Protein AF-A0AAP0YX94-F1 (afdb_monomer_lite)

Secondary structure (DSSP, 8-state):
-EEEEEES--GGG---TTSEEEEEEEGGGBTTT--HHHHHHHSS--HHHHHHHHHS-EEEEEPPEEEE-TTS-EEEEEEEEEEEEEEEEEETTEEEEEEEEEEEEEEEE-TTHHHHTTTT-SSTTGGGS-EEEEESS-HHHHHHHTTPPPP------PPPPPPPTTHHHHHS-B-SHHHHHHHHHTSPPPTTEEEEEEEESSTT--S--GGG-EETTEESSGGGHHHHHHHHHHH-GGGGTT--SHHHHHHHHHHTT---SEEEEES-HHHHHHHHHGGGSSS-GGG---EEEEEEEEEGGGEEETT-HHHHHHHHGGGS-HHHHHHHS-SS---GGGTTS--HHHHHHHHHHHHH-TT--S---GGGGGSEEEEE----SHHHHHTTEEEEEEPTTPPPGGGS-SSSEEEEEEE--HHHHHHHHHHTT-SHHHHS-SHHHHHHHHHHHHHT----S---

pLDDT: mean 84.17, std 12.59, range [33.38, 97.31]

Foldseek 3Di:
DAKEFEEQDCPQPPDDAQDKRKDKAFLLQEAQLADLQVCLVQQAPDPVNQVLQQLHKYKYKYAWDWDQDPVRDIWTKIWIWTWGWPGWDDDARMIITITRTNDTPGIATDRVVVVVCVAPGLDPVSRHDGHIHDDPDDQVVVCVNSVHDRDPDDPRPRPDDPPGPAPVLVVQFDQAPVSVVVVVVVDDADPQKAKKKAKDLAPSDFQFFPQQDDDSSHRDHVQPLQVLLVVCCVVCVVVCVPPLALVSSQVVCVVVPNTDLKDKIASDHLLNLCNNQVVCLPPDLVPRHKMKMKMWIGRPVLEAERPDPLNRLQSLCSNDGPVLQCVLQPSDDDPPVPPPDDDVSLVVSVVSSCVSVVPDDSPDDSVSLQAWGWYDYPCPDVLCVLRNMTITRGHDSHNTVSHVSHPIDMDMHMHGNSVNRQQVSVVVVNHQCSNPVDPVSVVVVVVCVVVVVDPHDDDD

Sequence (460 aa):
MINLIMKVDDEGWRVPAGQLAHSSMPLSRYLEYTSDRLSVIFRELNKKVLDELKLIPCMLMTEFENEQHLDGRSCLYSNVRVATIERVEVRGKNLVYAARIHYDYGKVIVDNYKALADRFFFHQFEAQRTHWAIKEATLTEVMTVFGLAPPKVPALDSPPPPPPPGLLERRRSVKSVQEFLQRINESQAEDGHEVFYRGHSDYQYKLAPSLFREENTVPLYKHKERNMINEILTAHPAEFYQDQFMIDKLVRMQHYGLPTRLLDVTANPLVALYFCCAGMLDKNEEDESVGDVKIFSVRTNDIRFYNSDTVSCIANLSLLSMEDKNKLIPETDIPLDLRGEEMPEMKRLLHFIRAEKPYFENAILPGDLSRILFVRGRIANQRIASQSGAFLLFGHEAVLPDTGHSDLIVNRIYVSNKKAILQELSRLNIKPSTIYPGIEETAREIARRTKGEEILNRVK

Structure (mmCIF, N/CA/C/O backbone):
data_AF-A0AAP0YX94-F1
#
_entry.id   AF-A0AAP0YX94-F1
#
loop_
_atom_site.group_PDB
_atom_site.id
_atom_site.type_symbol
_atom_site.label_atom_id
_atom_site.label_alt_id
_atom_site.label_comp_id
_atom_site.label_asym_id
_atom_site.label_entity_id
_atom_site.label_seq_id
_atom_site.pdbx_PDB_ins_code
_atom_site.Cartn_x
_atom_site.Cartn_y
_atom_site.Cartn_z
_atom_site.occupancy
_atom_site.B_iso_or_equiv
_atom_site.auth_seq_id
_atom_site.auth_comp_id
_atom_site.auth_asym_id
_atom_site.auth_atom_id
_atom_site.pdbx_PDB_model_num
ATOM 1 N N . MET A 1 1 ? 7.900 14.714 -19.592 1.00 86.38 1 MET A N 1
ATOM 2 C CA . MET A 1 1 ? 7.660 13.429 -18.911 1.00 86.38 1 MET A CA 1
ATOM 3 C C . MET A 1 1 ? 8.166 12.324 -19.806 1.00 86.38 1 MET A C 1
ATOM 5 O O . MET A 1 1 ? 8.028 12.452 -21.021 1.00 86.38 1 MET A O 1
ATOM 9 N N . ILE A 1 2 ? 8.698 11.258 -19.220 1.00 88.94 2 ILE A N 1
ATOM 10 C CA . ILE A 1 2 ? 9.011 10.025 -19.941 1.00 88.94 2 ILE A CA 1
ATOM 11 C C . ILE A 1 2 ? 8.487 8.804 -19.169 1.00 88.94 2 ILE A C 1
ATOM 13 O O . ILE A 1 2 ? 8.401 8.843 -17.940 1.00 88.94 2 ILE A O 1
ATOM 17 N N . ASN A 1 3 ? 8.170 7.727 -19.885 1.00 92.81 3 ASN A N 1
ATOM 18 C CA . ASN A 1 3 ? 8.042 6.387 -19.324 1.00 92.81 3 ASN A CA 1
ATOM 19 C C . ASN A 1 3 ? 9.442 5.774 -19.271 1.00 92.81 3 ASN A C 1
ATOM 21 O O . ASN A 1 3 ? 10.080 5.651 -20.314 1.00 92.81 3 ASN A O 1
ATOM 25 N N . LEU A 1 4 ? 9.905 5.373 -18.095 1.00 92.94 4 LEU A N 1
ATOM 26 C CA . LEU A 1 4 ? 11.113 4.575 -17.921 1.00 92.94 4 LEU A CA 1
ATOM 27 C C . LEU A 1 4 ? 10.693 3.154 -17.550 1.00 92.94 4 LEU A C 1
ATOM 29 O O . LEU A 1 4 ? 10.094 2.951 -16.495 1.00 92.94 4 LEU A O 1
ATOM 33 N N . ILE A 1 5 ? 10.987 2.187 -18.417 1.00 94.12 5 ILE A N 1
ATOM 34 C CA . ILE A 1 5 ? 10.742 0.769 -18.144 1.00 94.12 5 ILE A CA 1
ATOM 35 C C . ILE A 1 5 ? 12.094 0.073 -18.025 1.00 94.12 5 ILE A C 1
ATOM 37 O O . ILE A 1 5 ? 12.834 -0.020 -19.005 1.00 94.12 5 ILE A O 1
ATOM 41 N N . MET A 1 6 ? 12.390 -0.406 -16.820 1.00 91.88 6 MET A N 1
ATOM 42 C CA . MET A 1 6 ? 13.591 -1.165 -16.489 1.00 91.88 6 MET A CA 1
ATOM 43 C C . MET A 1 6 ? 13.247 -2.655 -16.411 1.00 91.88 6 MET A C 1
ATOM 45 O O . MET A 1 6 ? 12.240 -3.001 -15.789 1.00 91.88 6 MET A O 1
ATOM 49 N N . LYS A 1 7 ? 14.061 -3.534 -17.005 1.00 90.94 7 LYS A N 1
ATOM 50 C CA . LYS A 1 7 ? 13.908 -4.999 -16.905 1.00 90.94 7 LYS A CA 1
ATOM 51 C C . LYS A 1 7 ? 15.248 -5.707 -16.697 1.00 90.94 7 LYS A C 1
ATOM 53 O O . LYS A 1 7 ? 16.263 -5.215 -17.170 1.00 90.94 7 LYS A O 1
ATOM 58 N N . VAL A 1 8 ? 15.238 -6.884 -16.069 1.00 86.50 8 VAL A N 1
ATOM 59 C CA . VAL A 1 8 ? 16.426 -7.757 -15.976 1.00 86.50 8 VAL A CA 1
ATOM 60 C C . VAL A 1 8 ? 16.983 -8.065 -17.372 1.00 86.50 8 VAL A C 1
ATOM 62 O O . VAL A 1 8 ? 18.167 -7.884 -17.619 1.00 86.50 8 VAL A O 1
ATOM 65 N N . ASP A 1 9 ? 16.118 -8.480 -18.301 1.00 84.69 9 ASP A N 1
ATOM 66 C CA . ASP A 1 9 ? 16.479 -8.824 -19.677 1.00 84.69 9 ASP A CA 1
ATOM 67 C C . ASP A 1 9 ? 15.730 -7.975 -20.716 1.00 84.69 9 ASP A C 1
ATOM 69 O O . ASP A 1 9 ? 14.687 -7.368 -20.446 1.00 84.69 9 ASP A O 1
ATOM 73 N N . ASP A 1 10 ? 16.260 -7.971 -21.940 1.00 87.75 10 ASP A N 1
ATOM 74 C CA . ASP A 1 10 ? 15.675 -7.279 -23.083 1.00 87.75 10 ASP A CA 1
ATOM 75 C C . ASP A 1 10 ? 15.028 -8.201 -24.123 1.00 87.75 10 ASP A C 1
ATOM 77 O O . ASP A 1 10 ? 14.733 -7.738 -25.226 1.00 87.75 10 ASP A O 1
ATOM 81 N N . GLU A 1 11 ? 14.779 -9.479 -23.819 1.00 86.69 11 GLU A N 1
ATOM 82 C CA . GLU A 1 11 ? 14.309 -10.449 -24.821 1.00 86.69 11 GLU A CA 1
ATOM 83 C C . GLU A 1 11 ? 13.000 -10.002 -25.480 1.00 86.69 11 GLU A C 1
ATOM 85 O O . GLU A 1 11 ? 12.867 -10.028 -26.705 1.00 86.69 11 GLU A O 1
ATOM 90 N N . GLY A 1 12 ? 12.070 -9.475 -24.677 1.00 84.06 12 GLY A N 1
ATOM 91 C CA . GLY A 1 12 ? 10.792 -8.929 -25.151 1.00 84.06 12 GLY A CA 1
ATOM 92 C C . GLY A 1 12 ? 10.912 -7.663 -26.010 1.00 84.06 12 GLY A C 1
ATOM 93 O O . GLY A 1 12 ? 9.915 -7.206 -26.570 1.00 84.06 12 GLY A O 1
ATOM 94 N N . TRP A 1 13 ? 12.107 -7.076 -26.118 1.00 92.06 13 TRP A N 1
ATOM 95 C CA . TRP A 1 13 ? 12.379 -5.851 -26.872 1.00 92.06 13 TRP A CA 1
ATOM 96 C C . TRP A 1 13 ? 13.238 -6.064 -28.121 1.00 92.06 13 TRP A C 1
ATOM 98 O O . TRP A 1 13 ? 13.402 -5.117 -28.891 1.00 92.06 13 TRP A O 1
ATOM 108 N N . ARG A 1 14 ? 13.765 -7.277 -28.354 1.00 90.31 14 ARG A N 1
ATOM 109 C CA . ARG A 1 14 ? 14.643 -7.606 -29.493 1.00 90.31 14 ARG A CA 1
ATOM 110 C C . ARG A 1 14 ? 13.870 -7.695 -30.809 1.00 90.31 14 ARG A C 1
ATOM 112 O O . ARG A 1 14 ? 13.677 -8.767 -31.377 1.00 90.31 14 ARG A O 1
ATOM 119 N N . VAL A 1 15 ? 13.445 -6.542 -31.309 1.00 90.56 15 VAL A N 1
ATOM 120 C CA . VAL A 1 15 ? 12.822 -6.377 -32.625 1.00 90.56 15 VAL A CA 1
ATOM 121 C C . VAL A 1 15 ? 13.535 -5.267 -33.404 1.00 90.56 15 VAL A C 1
ATOM 123 O O . VAL A 1 15 ? 14.046 -4.326 -32.795 1.00 90.56 15 VAL A O 1
ATOM 126 N N . PRO A 1 16 ? 13.577 -5.330 -34.746 1.00 89.25 16 PRO A N 1
ATOM 127 C CA . PRO A 1 16 ? 14.128 -4.250 -35.559 1.00 89.25 16 PRO A CA 1
ATOM 128 C C . PRO A 1 16 ? 13.443 -2.901 -35.299 1.00 89.25 16 PRO A C 1
ATOM 130 O O . PRO A 1 16 ? 12.236 -2.840 -35.047 1.00 89.25 16 PRO A O 1
ATOM 133 N N . ALA A 1 17 ? 14.194 -1.805 -35.445 1.00 88.81 17 ALA A N 1
ATOM 134 C CA . ALA A 1 17 ? 13.630 -0.459 -35.393 1.00 88.81 17 ALA A CA 1
ATOM 135 C C . ALA A 1 17 ? 12.468 -0.305 -36.397 1.00 88.81 17 ALA A C 1
ATOM 137 O O . ALA A 1 17 ? 12.516 -0.786 -37.529 1.00 88.81 17 ALA A O 1
ATOM 138 N N . GLY A 1 18 ? 11.398 0.345 -35.953 1.00 86.12 18 GLY A N 1
ATOM 139 C CA . GLY A 1 18 ? 10.110 0.461 -36.628 1.00 86.12 18 GLY A CA 1
ATOM 140 C C . GLY A 1 18 ? 9.100 -0.631 -36.262 1.00 86.12 18 GLY A C 1
ATOM 141 O O . GLY A 1 18 ? 7.913 -0.441 -36.534 1.00 86.12 18 GLY A O 1
ATOM 142 N N . GLN A 1 19 ? 9.509 -1.741 -35.635 1.00 92.00 19 GLN A N 1
ATOM 143 C CA . GLN A 1 19 ? 8.612 -2.846 -35.266 1.00 92.00 19 GLN A CA 1
ATOM 144 C C . GLN A 1 19 ? 8.069 -2.742 -33.834 1.00 92.00 19 GLN A C 1
ATOM 146 O O . GLN A 1 19 ? 8.545 -1.956 -33.013 1.00 92.00 19 GLN A O 1
ATOM 151 N N . LEU A 1 20 ? 7.031 -3.538 -33.555 1.00 94.12 20 LEU A N 1
ATOM 152 C CA . LEU A 1 20 ? 6.391 -3.634 -32.245 1.00 94.12 20 LEU A CA 1
ATOM 153 C C . LEU A 1 20 ? 7.035 -4.725 -31.389 1.00 94.12 20 LEU A C 1
ATOM 155 O O . LEU A 1 20 ? 6.915 -5.912 -31.687 1.00 94.12 20 LEU A O 1
ATOM 159 N N . ALA A 1 21 ? 7.649 -4.302 -30.290 1.00 94.38 21 ALA A N 1
ATOM 160 C CA . ALA A 1 21 ? 8.055 -5.154 -29.186 1.00 94.38 21 ALA A CA 1
ATOM 161 C C . ALA A 1 21 ? 6.849 -5.435 -28.283 1.00 94.38 21 ALA A C 1
ATOM 163 O O . ALA A 1 21 ? 6.092 -4.514 -27.972 1.00 94.38 21 ALA A O 1
ATOM 164 N N . HIS A 1 22 ? 6.680 -6.681 -27.843 1.00 93.88 22 HIS A N 1
ATOM 165 C CA . HIS A 1 22 ? 5.618 -7.081 -26.919 1.00 93.88 22 HIS A CA 1
ATOM 166 C C . HIS A 1 22 ? 6.249 -7.577 -25.626 1.00 93.88 22 HIS A C 1
ATOM 168 O O . HIS A 1 22 ? 7.104 -8.457 -25.645 1.00 93.88 22 HIS A O 1
ATOM 174 N N . SER A 1 23 ? 5.826 -7.012 -24.501 1.00 93.62 23 SER A N 1
ATOM 175 C CA . SER A 1 23 ? 6.377 -7.354 -23.194 1.00 93.62 23 SER A CA 1
ATOM 176 C C . SER A 1 23 ? 5.329 -7.114 -22.107 1.00 93.62 23 SER A C 1
ATOM 178 O O . SER A 1 23 ? 4.244 -6.577 -22.354 1.00 93.62 23 SER A O 1
ATOM 180 N N . SER A 1 24 ? 5.635 -7.554 -20.896 1.00 91.00 24 SER A N 1
ATOM 181 C CA . SER A 1 24 ? 4.779 -7.396 -19.728 1.00 91.00 24 SER A CA 1
ATOM 182 C C . SER A 1 24 ? 5.593 -6.950 -18.522 1.00 91.00 24 SER A C 1
ATOM 184 O O . SER A 1 24 ? 6.820 -7.076 -18.485 1.00 91.00 24 SER A O 1
ATOM 186 N N . MET A 1 25 ? 4.882 -6.388 -17.551 1.00 89.19 25 MET A N 1
ATOM 187 C CA . MET A 1 25 ? 5.429 -5.896 -16.300 1.00 89.19 25 MET A CA 1
ATOM 188 C C . MET A 1 25 ? 4.454 -6.199 -15.159 1.00 89.19 25 MET A C 1
ATOM 190 O O . MET A 1 25 ? 3.265 -5.935 -15.334 1.00 89.19 25 MET A O 1
ATOM 194 N N . PRO A 1 26 ? 4.889 -6.679 -13.986 1.00 85.75 26 PRO A N 1
ATOM 195 C CA . PRO A 1 26 ? 3.981 -6.832 -12.856 1.00 85.75 26 PRO A CA 1
ATOM 196 C C . PRO A 1 26 ? 3.397 -5.486 -12.418 1.00 85.75 26 PRO A C 1
ATOM 198 O O . PRO A 1 26 ? 4.113 -4.495 -12.261 1.00 85.75 26 PRO A O 1
ATOM 201 N N . LEU A 1 27 ? 2.091 -5.459 -12.149 1.00 87.12 27 LEU A N 1
ATOM 202 C CA . LEU A 1 27 ? 1.385 -4.264 -11.672 1.00 87.12 27 LEU A CA 1
ATOM 203 C C . LEU A 1 27 ? 1.907 -3.763 -10.327 1.00 87.12 27 LEU A C 1
ATOM 205 O O . LEU A 1 27 ? 1.828 -2.572 -10.048 1.00 87.12 27 LEU A O 1
ATOM 209 N N . SER A 1 28 ? 2.443 -4.650 -9.488 1.00 83.31 28 SER A N 1
ATOM 210 C CA . SER A 1 28 ? 3.040 -4.267 -8.207 1.00 83.31 28 SER A CA 1
ATOM 211 C C . SER A 1 28 ? 4.257 -3.355 -8.367 1.00 83.31 28 SER A C 1
ATOM 213 O O . SER A 1 28 ? 4.625 -2.676 -7.413 1.00 83.31 28 SER A O 1
ATOM 215 N N . ARG A 1 29 ? 4.856 -3.307 -9.566 1.00 86.50 29 ARG A N 1
ATOM 216 C CA . ARG A 1 29 ? 6.035 -2.490 -9.902 1.00 86.50 29 ARG A CA 1
ATOM 217 C C . ARG A 1 29 ? 5.707 -1.262 -10.738 1.00 86.50 29 ARG A C 1
ATOM 219 O O . ARG A 1 29 ? 6.596 -0.522 -11.164 1.00 86.50 29 ARG A O 1
ATOM 226 N N . TYR A 1 30 ? 4.423 -1.060 -11.006 1.00 91.25 30 TYR A N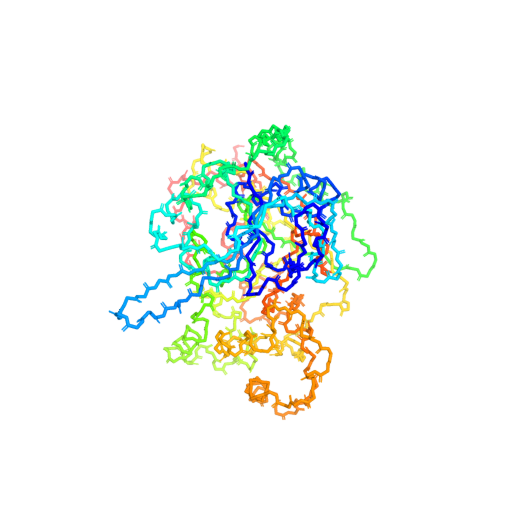 1
ATOM 227 C CA . TYR A 1 30 ? 3.941 0.122 -11.686 1.00 91.25 30 TYR A CA 1
ATOM 228 C C . TYR A 1 30 ? 4.074 1.344 -10.769 1.00 91.25 30 TYR A C 1
ATOM 230 O O . TYR A 1 30 ? 3.612 1.337 -9.628 1.00 91.25 30 TYR A O 1
ATOM 238 N N . LEU A 1 31 ? 4.698 2.401 -11.287 1.00 89.44 31 LEU A N 1
ATOM 239 C CA . LEU A 1 31 ? 5.023 3.648 -10.589 1.00 89.44 31 LEU A CA 1
ATOM 240 C C . LEU A 1 31 ? 6.007 3.503 -9.417 1.00 89.44 31 LEU A C 1
ATOM 242 O O . LEU A 1 31 ? 6.121 4.429 -8.605 1.00 89.44 31 LEU A O 1
ATOM 246 N N . GLU A 1 32 ? 6.748 2.393 -9.328 1.00 86.88 32 GLU A N 1
ATOM 247 C CA . GLU A 1 32 ? 7.942 2.336 -8.472 1.00 86.88 32 GLU A CA 1
ATOM 248 C C . GLU A 1 32 ? 8.915 3.427 -8.960 1.00 86.88 32 GLU A C 1
ATOM 250 O O . GLU A 1 32 ? 8.991 3.714 -10.157 1.00 86.88 32 GLU A O 1
ATOM 255 N N . TYR A 1 33 ? 9.580 4.124 -8.037 1.00 85.25 33 TYR A N 1
ATOM 256 C CA . TYR A 1 33 ? 10.453 5.265 -8.353 1.00 85.25 33 TYR A CA 1
ATOM 257 C C . TYR A 1 33 ? 9.784 6.412 -9.141 1.00 85.25 33 TYR A C 1
ATOM 259 O O . TYR A 1 33 ? 10.446 7.126 -9.896 1.00 85.25 33 TYR A O 1
ATOM 267 N N . THR A 1 34 ? 8.471 6.610 -8.982 1.00 86.75 34 THR A N 1
ATOM 268 C CA . THR A 1 34 ? 7.736 7.782 -9.496 1.00 86.75 34 THR A CA 1
ATOM 269 C C . THR A 1 34 ? 7.450 8.767 -8.365 1.00 86.75 34 THR A C 1
ATOM 271 O O . THR A 1 34 ? 7.093 8.350 -7.263 1.00 86.75 34 THR A O 1
ATOM 274 N N . SER A 1 35 ? 7.568 10.074 -8.632 1.00 82.44 35 SER A N 1
ATOM 275 C CA . SER A 1 35 ? 7.287 11.114 -7.633 1.00 82.44 35 SER A CA 1
ATOM 276 C C . SER A 1 35 ? 5.835 11.056 -7.144 1.00 82.44 35 SER A C 1
ATOM 278 O O . SER A 1 35 ? 4.927 10.713 -7.906 1.00 82.44 35 SER A O 1
ATOM 280 N N . ASP A 1 36 ? 5.580 11.434 -5.888 1.00 78.94 36 ASP A N 1
ATOM 281 C CA . ASP A 1 36 ? 4.226 11.388 -5.311 1.00 78.94 36 ASP A CA 1
ATOM 282 C C . ASP A 1 36 ? 3.222 12.223 -6.116 1.00 78.94 36 ASP A C 1
ATOM 284 O O . ASP A 1 36 ? 2.088 11.796 -6.341 1.00 78.94 36 ASP A O 1
ATOM 288 N N . ARG A 1 37 ? 3.674 13.368 -6.643 1.00 80.31 37 ARG A N 1
ATOM 289 C CA . ARG A 1 37 ? 2.889 14.239 -7.524 1.00 80.31 37 ARG A CA 1
ATOM 290 C C . ARG A 1 37 ? 2.383 13.496 -8.762 1.00 80.31 37 ARG A C 1
ATOM 292 O O . ARG A 1 37 ? 1.192 13.561 -9.056 1.00 80.31 37 ARG A O 1
ATOM 299 N N . LEU A 1 38 ? 3.270 12.811 -9.485 1.00 84.00 38 LEU A N 1
ATOM 300 C CA . LEU A 1 38 ? 2.891 12.039 -10.670 1.00 84.00 38 LEU A CA 1
ATOM 301 C C . LEU A 1 38 ? 2.114 10.779 -10.290 1.00 84.00 38 LEU A C 1
ATOM 303 O O . LEU A 1 38 ? 1.159 10.419 -10.975 1.00 84.00 38 LEU A O 1
ATOM 307 N N . SER A 1 39 ? 2.464 10.142 -9.170 1.00 84.88 39 SER A N 1
ATOM 308 C CA . SER A 1 39 ? 1.754 8.963 -8.681 1.00 84.88 39 SER A CA 1
ATOM 309 C C . SER A 1 39 ? 0.268 9.257 -8.500 1.00 84.88 39 SER A C 1
ATOM 311 O O . SER A 1 39 ? -0.553 8.479 -8.954 1.00 84.88 39 SER A O 1
ATOM 313 N N . VAL A 1 40 ? -0.111 10.401 -7.931 1.00 81.81 40 VAL A N 1
ATOM 314 C CA . VAL A 1 40 ? -1.528 10.790 -7.785 1.00 81.81 40 VAL A CA 1
ATOM 315 C C . VAL A 1 40 ? -2.298 10.766 -9.111 1.00 81.81 40 VAL A C 1
ATOM 317 O O . VAL A 1 40 ? -3.471 10.399 -9.124 1.00 81.81 40 VAL A O 1
ATOM 320 N N . ILE A 1 41 ? -1.649 11.151 -10.211 1.00 83.44 41 ILE A N 1
ATOM 321 C CA . ILE A 1 41 ? -2.273 11.282 -11.533 1.00 83.44 41 ILE A CA 1
ATOM 322 C C . ILE A 1 41 ? -2.387 9.920 -12.221 1.00 83.44 41 ILE A C 1
ATOM 324 O O . ILE A 1 41 ? -3.433 9.599 -12.777 1.00 83.44 41 ILE A O 1
ATOM 328 N N . PHE A 1 42 ? -1.320 9.122 -12.162 1.00 87.00 42 PHE A N 1
ATOM 329 C CA . PHE A 1 42 ? -1.194 7.887 -12.936 1.00 87.00 42 PHE A CA 1
ATOM 330 C C . PHE A 1 42 ? -1.546 6.617 -12.145 1.00 87.00 42 PHE A C 1
ATOM 332 O O . PHE A 1 42 ? -1.644 5.548 -12.731 1.00 87.00 42 PHE A O 1
ATOM 339 N N . ARG A 1 43 ? -1.744 6.689 -10.821 1.00 85.94 43 ARG A N 1
ATOM 340 C CA . ARG A 1 43 ? -1.939 5.499 -9.967 1.00 85.94 43 ARG A CA 1
ATOM 341 C C . ARG A 1 43 ? -3.164 4.674 -10.347 1.00 85.94 43 ARG A C 1
ATOM 343 O O . ARG A 1 43 ? -3.061 3.455 -10.351 1.00 85.94 43 ARG A O 1
ATOM 350 N N . GLU A 1 44 ? -4.287 5.312 -10.665 1.00 86.19 44 GLU A N 1
ATOM 351 C CA . GLU A 1 44 ? -5.526 4.617 -11.028 1.00 86.19 44 GLU A CA 1
ATOM 352 C C . GLU A 1 44 ? -5.521 4.271 -12.526 1.00 86.19 44 GLU A C 1
ATOM 354 O O . GLU A 1 44 ? -5.748 5.137 -13.370 1.00 86.19 44 GLU A O 1
ATOM 359 N N . LEU A 1 45 ? -5.278 3.002 -12.871 1.00 86.25 45 LEU A N 1
ATOM 360 C CA . LEU A 1 45 ? -5.134 2.523 -14.255 1.00 86.25 45 LEU A CA 1
ATOM 361 C C . LEU A 1 45 ? -6.492 2.381 -14.972 1.00 86.25 45 LEU A C 1
ATOM 363 O O . LEU A 1 45 ? -6.877 1.304 -15.436 1.00 86.25 45 LEU A O 1
ATOM 367 N N . ASN A 1 46 ? -7.237 3.479 -15.060 1.00 86.81 46 ASN A N 1
ATOM 368 C CA . ASN A 1 46 ? -8.454 3.583 -15.857 1.00 86.81 46 ASN A CA 1
ATOM 369 C C . ASN A 1 46 ? -8.128 3.877 -17.335 1.00 86.81 46 ASN A C 1
ATOM 371 O O . ASN A 1 46 ? -6.985 4.143 -17.710 1.00 86.81 46 ASN A O 1
ATOM 375 N N . LYS A 1 47 ? -9.151 3.849 -18.199 1.00 87.00 47 LYS A N 1
ATOM 376 C CA . LYS A 1 47 ? -8.982 4.062 -19.648 1.00 87.00 47 LYS A CA 1
ATOM 377 C C . LYS A 1 47 ? -8.244 5.366 -19.975 1.00 87.00 47 LYS A C 1
ATOM 379 O O . LYS A 1 47 ? -7.387 5.369 -20.849 1.00 87.00 47 LYS A O 1
ATOM 384 N N . LYS A 1 48 ? -8.545 6.447 -19.248 1.00 88.06 48 LYS A N 1
ATOM 385 C CA . LYS A 1 48 ? -7.905 7.751 -19.448 1.00 88.06 48 LYS A CA 1
ATOM 386 C C . LYS A 1 48 ? -6.400 7.666 -19.182 1.00 88.06 48 LYS A C 1
ATOM 388 O O . LYS A 1 48 ? -5.623 8.089 -20.027 1.00 88.06 48 LYS A O 1
ATOM 393 N N . VAL A 1 49 ? -5.999 7.083 -18.053 1.00 89.62 49 VAL A N 1
ATOM 394 C CA . VAL A 1 49 ? -4.582 6.920 -17.693 1.00 89.62 49 VAL A CA 1
ATOM 395 C C . VAL A 1 49 ? -3.856 6.013 -18.687 1.00 89.62 49 VAL A C 1
ATOM 397 O O . VAL A 1 49 ? -2.774 6.360 -19.151 1.00 89.62 49 VAL A O 1
ATOM 400 N N . LEU A 1 50 ? -4.461 4.887 -19.082 1.00 91.69 50 LEU A N 1
ATOM 401 C CA . LEU A 1 50 ? -3.882 3.989 -20.090 1.00 91.69 50 LEU A CA 1
ATOM 402 C C . LEU A 1 50 ? -3.682 4.682 -21.448 1.00 91.69 50 LEU A C 1
ATOM 404 O O . LEU A 1 50 ? -2.705 4.402 -22.138 1.00 91.69 50 LEU A O 1
ATOM 408 N N . ASP A 1 51 ? -4.585 5.585 -21.834 1.00 88.50 51 ASP A N 1
ATOM 409 C CA . ASP A 1 51 ? -4.442 6.389 -23.048 1.00 88.50 51 ASP A CA 1
ATOM 410 C C . ASP A 1 51 ? -3.377 7.491 -22.887 1.00 88.50 51 ASP A C 1
ATOM 412 O O . ASP A 1 51 ? -2.581 7.697 -23.802 1.00 88.50 51 ASP A O 1
ATOM 416 N N . GLU A 1 52 ? -3.277 8.135 -21.719 1.00 89.62 52 GLU A N 1
ATOM 417 C CA . GLU A 1 52 ? -2.229 9.123 -21.418 1.00 89.62 52 GLU A CA 1
ATOM 418 C C . GLU A 1 52 ? -0.819 8.508 -21.422 1.00 89.62 52 GLU A C 1
ATOM 420 O O . GLU A 1 52 ? 0.111 9.126 -21.942 1.00 89.62 52 GLU A O 1
ATOM 425 N N . LEU A 1 53 ? -0.649 7.273 -20.931 1.00 91.94 53 LEU A N 1
ATOM 426 C CA . LEU A 1 53 ? 0.641 6.565 -20.961 1.00 91.94 53 LEU A CA 1
ATOM 427 C C . LEU A 1 53 ? 1.195 6.400 -22.384 1.00 91.94 53 LEU A C 1
ATOM 429 O O . LEU A 1 53 ? 2.413 6.418 -22.560 1.00 91.94 53 LEU A O 1
ATOM 433 N N . LYS A 1 54 ? 0.325 6.272 -23.396 1.00 92.06 54 LYS A N 1
ATOM 434 C CA . LYS A 1 54 ? 0.707 6.134 -24.816 1.00 92.06 54 LYS A CA 1
ATOM 435 C C . LYS A 1 54 ? 1.266 7.428 -25.407 1.00 92.06 54 LYS A C 1
ATOM 437 O O . LYS A 1 54 ? 2.046 7.384 -26.354 1.00 92.06 54 LYS A O 1
ATOM 442 N N . LEU A 1 55 ? 0.878 8.574 -24.847 1.00 89.00 55 LEU A N 1
ATOM 443 C CA . LEU A 1 55 ? 1.325 9.898 -25.291 1.00 89.00 55 LEU A CA 1
ATOM 444 C C . LEU A 1 55 ? 2.711 10.262 -24.745 1.00 89.00 55 LEU A C 1
ATOM 446 O O . LEU A 1 55 ? 3.348 11.194 -25.231 1.00 89.00 55 LEU A O 1
ATOM 450 N N . ILE A 1 56 ? 3.180 9.547 -23.721 1.00 89.94 56 ILE A N 1
ATOM 451 C CA . ILE A 1 56 ? 4.457 9.814 -23.067 1.00 89.94 56 ILE A CA 1
ATOM 452 C C . ILE A 1 56 ? 5.560 8.987 -23.759 1.00 89.94 56 ILE A C 1
ATOM 454 O O . ILE A 1 56 ? 5.438 7.760 -23.850 1.00 89.94 56 ILE A O 1
ATOM 458 N N . PRO A 1 57 ? 6.663 9.611 -24.219 1.00 90.50 57 PRO A N 1
ATOM 459 C CA . PRO A 1 57 ? 7.779 8.889 -24.832 1.00 90.50 57 PRO A CA 1
ATOM 460 C C . PRO A 1 57 ? 8.365 7.862 -23.862 1.00 90.50 57 PRO A C 1
ATOM 462 O O . PRO A 1 57 ? 8.433 8.109 -22.657 1.00 90.50 57 PRO A O 1
ATOM 465 N N . CYS A 1 58 ? 8.795 6.713 -24.380 1.00 92.69 58 CYS A N 1
ATOM 466 C CA . CYS A 1 58 ? 9.248 5.590 -23.573 1.00 92.69 58 CYS A CA 1
ATOM 467 C C . CYS A 1 58 ? 10.734 5.303 -23.787 1.00 92.69 58 CYS A C 1
ATOM 469 O O . CYS A 1 58 ? 11.214 5.204 -24.915 1.00 92.69 58 CYS A O 1
ATOM 471 N N . MET A 1 59 ? 11.452 5.163 -22.679 1.00 92.38 59 MET A N 1
ATOM 472 C CA . MET A 1 59 ? 12.816 4.678 -22.612 1.00 92.38 59 MET A CA 1
ATOM 473 C C . MET A 1 59 ? 12.793 3.277 -22.002 1.00 92.38 59 MET A C 1
ATOM 475 O O . MET A 1 59 ? 12.282 3.083 -20.898 1.00 92.38 59 MET A O 1
ATOM 479 N N . LEU A 1 60 ? 13.322 2.309 -22.744 1.00 94.12 60 LEU A N 1
ATOM 480 C CA . LEU A 1 60 ? 13.457 0.922 -22.316 1.00 94.12 60 LEU A CA 1
ATOM 481 C C . LEU A 1 60 ? 14.922 0.689 -21.958 1.00 94.12 60 LEU A C 1
ATOM 483 O O . LEU A 1 60 ? 15.799 0.980 -22.775 1.00 94.12 60 LEU A O 1
ATOM 487 N N . MET A 1 61 ? 15.177 0.204 -20.749 1.00 93.12 61 MET A N 1
ATOM 488 C CA . MET A 1 61 ? 16.522 -0.024 -20.225 1.00 93.12 61 MET A CA 1
ATOM 489 C C . MET A 1 61 ? 16.613 -1.401 -19.576 1.00 93.12 61 MET A C 1
ATOM 491 O O . MET A 1 61 ? 15.666 -1.835 -18.920 1.00 93.12 61 MET A O 1
ATOM 495 N N . THR A 1 62 ? 17.742 -2.089 -19.731 1.00 91.88 62 THR A N 1
ATOM 496 C CA . THR A 1 62 ? 18.030 -3.234 -18.856 1.00 91.88 62 THR A CA 1
ATOM 497 C C . THR A 1 62 ? 18.643 -2.773 -17.544 1.00 91.88 62 THR A C 1
ATOM 499 O O . THR A 1 62 ? 19.274 -1.712 -17.492 1.00 91.88 62 THR A O 1
ATOM 502 N N . GLU A 1 63 ? 18.489 -3.580 -16.499 1.00 90.38 63 GLU A N 1
ATOM 503 C CA . GLU A 1 63 ? 19.209 -3.398 -15.240 1.00 90.38 63 GLU A CA 1
ATOM 504 C C . GLU A 1 63 ? 20.720 -3.268 -15.486 1.00 90.38 63 GLU A C 1
ATOM 506 O O . GLU A 1 63 ? 21.262 -3.759 -16.481 1.00 90.38 63 GLU A O 1
ATOM 511 N N . PHE A 1 64 ? 21.394 -2.528 -14.607 1.00 87.56 64 PHE A N 1
ATOM 512 C CA . PHE A 1 64 ? 22.794 -2.181 -14.796 1.00 87.56 64 PHE A CA 1
ATOM 513 C C . PHE A 1 64 ? 23.666 -3.382 -14.469 1.00 87.56 64 PHE A C 1
ATOM 515 O O . PHE A 1 64 ? 23.754 -3.820 -13.320 1.00 87.56 64 PHE A O 1
ATOM 522 N N . GLU A 1 65 ? 24.368 -3.863 -15.483 1.00 85.38 65 GLU A N 1
ATOM 523 C CA . GLU A 1 65 ? 25.315 -4.957 -15.355 1.00 85.38 65 GLU A CA 1
ATOM 524 C C . GLU A 1 65 ? 26.726 -4.403 -15.201 1.00 85.38 65 GLU A C 1
ATOM 526 O O . GLU A 1 65 ? 27.119 -3.464 -15.895 1.00 85.38 65 GLU A O 1
ATOM 531 N N . ASN A 1 66 ? 27.497 -4.988 -14.287 1.00 83.75 66 ASN A N 1
ATOM 532 C CA . ASN A 1 66 ? 28.902 -4.653 -14.107 1.00 83.75 66 ASN A CA 1
ATOM 533 C C . ASN A 1 66 ? 29.773 -5.624 -14.904 1.00 83.75 66 ASN A C 1
ATOM 535 O O . ASN A 1 66 ? 29.794 -6.818 -14.604 1.00 83.75 66 ASN A O 1
ATOM 539 N N . GLU A 1 67 ? 30.536 -5.106 -15.862 1.00 81.56 67 GLU A N 1
ATOM 540 C CA . GLU A 1 67 ? 31.570 -5.868 -16.551 1.00 81.56 67 GLU A CA 1
ATOM 541 C C . GLU A 1 67 ? 32.962 -5.445 -16.093 1.00 81.56 67 GLU A C 1
ATOM 543 O O . GLU A 1 67 ? 33.346 -4.272 -16.148 1.00 81.56 67 GLU A O 1
ATOM 548 N N . GLN A 1 68 ? 33.737 -6.440 -15.660 1.00 75.31 68 GLN A N 1
ATOM 549 C CA . GLN A 1 68 ? 35.153 -6.277 -15.364 1.00 75.31 68 GLN A CA 1
ATOM 550 C C . GLN A 1 68 ? 35.961 -6.427 -16.649 1.00 75.31 68 GLN A C 1
ATOM 552 O O . GLN A 1 68 ? 35.977 -7.491 -17.270 1.00 75.31 68 GLN A O 1
ATOM 557 N N . HIS A 1 69 ? 36.662 -5.364 -17.029 1.00 69.00 69 HIS A N 1
ATOM 558 C CA . HIS A 1 69 ? 37.605 -5.395 -18.136 1.00 69.00 69 HIS A CA 1
ATOM 559 C C . HIS A 1 69 ? 38.925 -6.040 -17.703 1.00 69.00 69 HIS A C 1
ATOM 561 O O . HIS A 1 69 ? 39.326 -5.995 -16.537 1.00 69.00 69 HIS A O 1
ATOM 567 N N . LEU A 1 70 ? 39.634 -6.626 -18.671 1.00 63.56 70 LEU A N 1
ATOM 568 C CA . LEU A 1 70 ? 40.938 -7.279 -18.473 1.00 63.56 70 LEU A CA 1
ATOM 569 C C . LEU A 1 70 ? 42.022 -6.324 -17.929 1.00 63.56 70 LEU A C 1
ATOM 571 O O . LEU A 1 70 ? 43.046 -6.781 -17.428 1.00 63.56 70 LEU A O 1
ATOM 575 N N . ASP A 1 71 ? 41.801 -5.011 -18.018 1.00 71.31 71 ASP A N 1
ATOM 576 C CA . ASP A 1 71 ? 42.668 -3.949 -17.496 1.00 71.31 71 ASP A CA 1
ATOM 577 C C . ASP A 1 71 ? 42.392 -3.592 -16.017 1.00 71.31 71 ASP A C 1
ATOM 579 O O . ASP A 1 71 ? 43.031 -2.692 -15.468 1.00 71.31 71 ASP A O 1
ATOM 583 N N . GLY A 1 72 ? 41.454 -4.289 -15.365 1.00 66.81 72 GLY A N 1
ATOM 584 C CA . GLY A 1 72 ? 41.071 -4.075 -13.970 1.00 66.81 72 GLY A CA 1
ATOM 585 C C . GLY A 1 72 ? 40.062 -2.944 -13.752 1.00 66.81 72 GLY A C 1
ATOM 586 O O . GLY A 1 72 ? 39.743 -2.639 -12.601 1.00 66.81 72 GLY A O 1
ATOM 587 N N . ARG A 1 73 ? 39.546 -2.312 -14.817 1.00 73.19 73 ARG A N 1
ATOM 588 C CA . ARG A 1 73 ? 38.481 -1.303 -14.724 1.00 73.19 73 ARG A CA 1
ATOM 589 C C . ARG A 1 73 ? 37.105 -1.966 -14.799 1.00 73.19 73 ARG A C 1
ATOM 591 O O . ARG A 1 73 ? 36.876 -2.864 -15.602 1.00 73.19 73 ARG A O 1
ATOM 598 N N . SER A 1 74 ? 36.181 -1.522 -13.953 1.00 76.88 74 SER A N 1
ATOM 599 C CA . SER A 1 74 ? 34.780 -1.954 -13.971 1.00 76.88 74 SER A CA 1
ATOM 600 C C . SER A 1 74 ? 33.911 -0.889 -14.624 1.00 76.88 74 SER A C 1
ATOM 602 O O . SER A 1 74 ? 33.971 0.266 -14.189 1.00 76.88 74 SER A O 1
ATOM 604 N N . CYS A 1 75 ? 33.093 -1.284 -15.595 1.00 81.56 75 CYS A N 1
ATOM 605 C CA . CYS A 1 75 ? 32.121 -0.407 -16.239 1.00 81.56 75 CYS A CA 1
ATOM 606 C C . CYS A 1 75 ? 30.706 -0.986 -16.102 1.00 81.56 75 CYS A C 1
ATOM 608 O O . CYS A 1 75 ? 30.497 -2.192 -16.236 1.00 81.56 75 CYS A O 1
ATOM 610 N N . LEU A 1 76 ? 29.736 -0.117 -15.837 1.00 85.31 76 LEU A N 1
ATOM 611 C CA . LEU A 1 76 ? 28.314 -0.405 -15.821 1.00 85.31 76 LEU A CA 1
ATOM 612 C C . LEU A 1 76 ? 27.727 -0.206 -17.214 1.00 85.31 76 LEU A C 1
ATOM 614 O O . LEU A 1 76 ? 27.974 0.812 -17.872 1.00 85.31 76 LEU A O 1
ATOM 618 N N . TYR A 1 77 ? 26.888 -1.148 -17.624 1.00 88.31 77 TYR A N 1
ATOM 619 C CA . TYR A 1 77 ? 26.210 -1.122 -18.911 1.00 88.31 77 TYR A CA 1
ATOM 620 C C . TYR A 1 77 ? 24.710 -1.350 -18.766 1.00 88.31 77 TYR A C 1
ATOM 622 O O . TYR A 1 77 ? 24.255 -2.035 -17.856 1.00 88.31 77 TYR A O 1
ATOM 630 N N . SER A 1 78 ? 23.951 -0.790 -19.703 1.00 90.56 78 SER A N 1
ATOM 631 C CA . SER A 1 78 ? 22.524 -1.052 -19.875 1.00 90.56 78 SER A CA 1
ATOM 632 C C . SER A 1 78 ? 22.194 -1.079 -21.364 1.00 90.56 78 SER A C 1
ATOM 634 O O . SER A 1 78 ? 22.732 -0.281 -22.137 1.00 90.56 78 SER A O 1
ATOM 636 N N . ASN A 1 79 ? 21.320 -1.991 -21.787 1.00 92.75 79 ASN A N 1
ATOM 637 C CA . ASN A 1 79 ? 20.778 -1.974 -23.139 1.00 92.75 79 ASN A CA 1
ATOM 638 C C . ASN A 1 79 ? 19.674 -0.924 -23.224 1.00 92.75 79 ASN A C 1
ATOM 640 O O . ASN A 1 79 ? 18.679 -1.023 -22.510 1.00 92.75 79 ASN A O 1
ATOM 644 N N . VAL A 1 80 ? 19.837 0.066 -24.103 1.00 92.00 80 VAL A N 1
ATOM 645 C CA . VAL A 1 80 ? 18.960 1.241 -24.164 1.00 92.00 80 VAL A CA 1
ATOM 646 C C . VAL A 1 80 ? 18.206 1.306 -25.484 1.00 92.00 80 VAL A C 1
ATOM 648 O O . VAL A 1 80 ? 18.796 1.303 -26.566 1.00 92.00 80 VAL A O 1
ATOM 651 N N . ARG A 1 81 ? 16.882 1.456 -25.398 1.00 93.12 81 ARG A N 1
ATOM 652 C CA . ARG A 1 81 ? 16.010 1.684 -26.556 1.00 93.12 81 ARG A CA 1
ATOM 653 C C . ARG A 1 81 ? 15.042 2.829 -26.309 1.00 93.12 81 ARG A C 1
ATOM 655 O O . ARG A 1 81 ? 14.639 3.105 -25.181 1.00 93.12 81 ARG A O 1
ATOM 662 N N . VAL A 1 82 ? 14.631 3.468 -27.396 1.00 92.94 82 VAL A N 1
ATOM 663 C CA . VAL A 1 82 ? 13.566 4.476 -27.401 1.00 92.94 82 VAL A CA 1
ATOM 664 C C . VAL A 1 82 ? 12.372 3.908 -28.114 1.00 92.94 82 VAL A C 1
ATOM 666 O O . VAL A 1 82 ? 12.492 3.408 -29.235 1.00 92.94 82 VAL A O 1
ATOM 669 N N . ALA A 1 83 ? 11.213 4.054 -27.493 1.00 93.00 83 ALA A N 1
ATOM 670 C CA . ALA A 1 83 ? 9.971 3.554 -28.024 1.00 93.00 83 ALA A CA 1
ATOM 671 C C . ALA A 1 83 ? 8.797 4.503 -27.766 1.00 93.00 83 ALA A C 1
ATOM 673 O O . ALA A 1 83 ? 8.859 5.429 -26.956 1.00 93.00 83 ALA A O 1
ATOM 674 N N . THR A 1 84 ? 7.693 4.237 -28.450 1.00 92.62 84 THR A N 1
ATOM 675 C CA . THR A 1 84 ? 6.372 4.773 -28.106 1.00 92.62 84 THR A CA 1
ATOM 676 C C . THR A 1 84 ? 5.443 3.618 -27.786 1.00 92.62 84 THR A C 1
ATOM 678 O O . THR A 1 84 ? 5.423 2.620 -28.509 1.00 92.62 84 THR A O 1
ATOM 681 N N . ILE A 1 85 ? 4.664 3.743 -26.718 1.00 94.62 85 ILE A N 1
ATOM 682 C CA . ILE A 1 85 ? 3.706 2.712 -26.321 1.00 94.62 85 ILE A CA 1
ATOM 683 C C . ILE A 1 85 ? 2.471 2.843 -27.212 1.00 94.62 85 ILE A C 1
ATOM 685 O O . ILE A 1 85 ? 1.794 3.864 -27.188 1.00 94.62 85 ILE A O 1
ATOM 689 N N . GLU A 1 86 ? 2.161 1.811 -27.995 1.00 93.06 86 GLU A N 1
ATOM 690 C CA . GLU A 1 86 ? 0.965 1.797 -28.850 1.00 93.06 86 GLU A CA 1
ATOM 691 C C . GLU A 1 86 ? -0.216 1.105 -28.179 1.00 93.06 86 GLU A C 1
ATOM 693 O O . GLU A 1 86 ? -1.375 1.479 -28.374 1.00 93.06 86 GLU A O 1
ATOM 698 N N . ARG A 1 87 ? 0.070 0.079 -27.377 1.00 94.06 87 ARG A N 1
ATOM 699 C CA . ARG A 1 87 ? -0.935 -0.658 -26.612 1.00 94.06 87 ARG A CA 1
ATOM 700 C C . ARG A 1 87 ? -0.436 -0.850 -25.197 1.00 94.06 87 ARG A C 1
ATOM 702 O O . ARG A 1 87 ? 0.729 -1.168 -24.996 1.00 94.06 87 ARG A O 1
ATOM 709 N N . VAL A 1 88 ? -1.332 -0.665 -24.241 1.00 95.25 88 VAL A N 1
ATOM 710 C CA . VAL A 1 88 ? -1.106 -0.966 -22.832 1.00 95.25 88 VAL A CA 1
ATOM 711 C C . VAL A 1 88 ? -2.443 -1.356 -22.225 1.00 95.25 88 VAL A C 1
ATOM 713 O O . VAL A 1 88 ? -3.447 -0.673 -22.435 1.00 95.25 88 VAL A O 1
ATOM 716 N N . GLU A 1 89 ? -2.468 -2.484 -21.532 1.00 93.56 89 GLU A N 1
ATOM 717 C CA . GLU A 1 89 ? -3.659 -2.998 -20.872 1.00 93.56 89 GLU A CA 1
ATOM 718 C C . GLU A 1 89 ? -3.285 -3.845 -19.663 1.00 93.56 89 GLU A C 1
ATOM 720 O O . GLU A 1 89 ? -2.193 -4.409 -19.576 1.00 93.56 89 GLU A O 1
ATOM 725 N N . VAL A 1 90 ? -4.216 -3.942 -18.723 1.00 89.38 90 VAL A N 1
ATOM 726 C CA . VAL A 1 90 ? -4.043 -4.770 -17.537 1.00 89.38 90 VAL A CA 1
ATOM 727 C C . VAL A 1 90 ? -4.589 -6.169 -17.812 1.00 89.38 90 VAL A C 1
ATOM 729 O O . VAL A 1 90 ? -5.751 -6.323 -18.183 1.00 89.38 90 VAL A O 1
ATOM 732 N N . ARG A 1 91 ? -3.753 -7.196 -17.630 1.00 85.31 91 ARG A N 1
ATOM 733 C CA . ARG A 1 91 ? -4.127 -8.614 -17.710 1.00 85.31 91 ARG A CA 1
ATOM 734 C C . ARG A 1 91 ? -3.709 -9.335 -16.434 1.00 85.31 91 ARG A C 1
ATOM 736 O O . ARG A 1 91 ? -2.529 -9.611 -16.216 1.00 85.31 91 ARG A O 1
ATOM 743 N N . GLY A 1 92 ? -4.687 -9.674 -15.597 1.00 81.88 92 GLY A N 1
ATOM 744 C CA . GLY A 1 92 ? -4.423 -10.289 -14.297 1.00 81.88 92 GLY A CA 1
ATOM 745 C C . GLY A 1 92 ? -3.560 -9.372 -13.429 1.00 81.88 92 GLY A C 1
ATOM 746 O O . GLY A 1 92 ? -3.905 -8.213 -13.231 1.00 81.88 92 GLY A O 1
ATOM 747 N N . LYS A 1 93 ? -2.419 -9.875 -12.946 1.00 79.00 93 LYS A N 1
ATOM 748 C CA . LYS A 1 93 ? -1.460 -9.105 -12.132 1.00 79.00 93 LYS A CA 1
ATOM 749 C C . LYS A 1 93 ? -0.388 -8.379 -12.957 1.00 79.00 93 LYS A C 1
ATOM 751 O O . LYS A 1 93 ? 0.553 -7.845 -12.375 1.00 79.00 93 LYS A O 1
ATOM 756 N N . ASN A 1 94 ? -0.523 -8.338 -14.283 1.00 85.88 94 ASN A N 1
ATOM 757 C CA . ASN A 1 94 ? 0.470 -7.757 -15.182 1.00 85.88 94 ASN A CA 1
ATOM 758 C C . ASN A 1 94 ? -0.103 -6.614 -16.026 1.00 85.88 94 ASN A C 1
ATOM 760 O O . ASN A 1 94 ? -1.241 -6.657 -16.489 1.00 85.88 94 ASN A O 1
ATOM 764 N N . LEU A 1 95 ? 0.733 -5.617 -16.278 1.00 90.44 95 LEU A N 1
ATOM 765 C CA . LEU A 1 95 ? 0.570 -4.604 -17.304 1.00 90.44 95 LEU A CA 1
ATOM 766 C C . LEU A 1 95 ? 1.249 -5.110 -18.581 1.00 90.44 95 LEU A C 1
ATOM 768 O O . LEU A 1 95 ? 2.472 -5.234 -18.643 1.00 90.44 95 LEU A O 1
ATOM 772 N N . VAL A 1 96 ? 0.453 -5.445 -19.591 1.00 93.44 96 VAL A N 1
ATOM 773 C CA . VAL A 1 96 ? 0.940 -5.920 -20.891 1.00 93.44 96 VAL A CA 1
ATOM 774 C C . VAL A 1 96 ? 0.984 -4.741 -21.844 1.00 93.44 96 VAL A C 1
ATOM 776 O O . VAL A 1 96 ? 0.016 -3.986 -21.942 1.00 93.44 96 VAL A O 1
ATOM 779 N N . TYR A 1 97 ? 2.098 -4.575 -22.552 1.00 94.88 97 TYR A N 1
ATOM 780 C CA . TYR A 1 97 ? 2.288 -3.454 -23.460 1.00 94.88 97 TYR A CA 1
ATOM 781 C C . TYR A 1 97 ? 2.933 -3.868 -24.784 1.00 94.88 97 TYR A C 1
ATOM 783 O O . TYR A 1 97 ? 3.687 -4.838 -24.872 1.00 94.88 97 TYR A O 1
ATOM 791 N N . ALA A 1 98 ? 2.624 -3.094 -25.823 1.00 95.88 98 ALA A N 1
ATOM 792 C CA . ALA A 1 98 ? 3.285 -3.144 -27.115 1.00 95.88 98 ALA A CA 1
ATOM 793 C C . ALA A 1 98 ? 3.946 -1.791 -27.381 1.00 95.88 98 ALA A C 1
ATOM 795 O O . ALA A 1 98 ? 3.267 -0.759 -27.425 1.00 95.88 98 ALA A O 1
ATOM 796 N N . ALA A 1 99 ? 5.265 -1.798 -27.544 1.00 95.00 99 ALA A N 1
ATOM 797 C CA . ALA A 1 99 ? 6.071 -0.604 -27.738 1.00 95.00 99 ALA A CA 1
ATOM 798 C C . ALA A 1 99 ? 6.705 -0.629 -29.131 1.00 95.00 99 ALA A C 1
ATOM 800 O O . ALA A 1 99 ? 7.379 -1.591 -29.497 1.00 95.00 99 ALA A O 1
ATOM 801 N N . ARG A 1 100 ? 6.493 0.422 -29.926 1.00 94.56 100 ARG A N 1
ATOM 802 C CA . ARG A 1 100 ? 7.170 0.574 -31.217 1.00 94.56 100 ARG A CA 1
ATOM 803 C C . ARG A 1 100 ? 8.576 1.085 -30.973 1.00 94.56 100 ARG A C 1
ATOM 805 O O . ARG A 1 100 ? 8.724 2.206 -30.493 1.00 94.56 100 ARG A O 1
ATOM 812 N N . ILE A 1 101 ? 9.582 0.282 -31.306 1.00 93.88 101 ILE A N 1
ATOM 813 C CA . ILE A 1 101 ? 10.987 0.659 -31.145 1.00 93.88 101 ILE A CA 1
ATOM 814 C C . ILE A 1 101 ? 11.354 1.643 -32.251 1.00 93.88 101 ILE A C 1
ATOM 816 O O . ILE A 1 101 ? 11.228 1.319 -33.424 1.00 93.88 101 ILE A O 1
ATOM 820 N N . HIS A 1 102 ? 11.810 2.840 -31.899 1.00 90.19 102 HIS A N 1
ATOM 821 C CA . HIS A 1 102 ? 12.288 3.838 -32.864 1.00 90.19 102 HIS A CA 1
ATOM 822 C C . HIS A 1 102 ? 13.805 3.809 -32.991 1.00 90.19 102 HIS A C 1
ATOM 824 O O . HIS A 1 102 ? 14.336 3.921 -34.092 1.00 90.19 102 HIS A O 1
ATOM 830 N N . TYR A 1 103 ? 14.491 3.632 -31.861 1.00 90.31 103 TYR A N 1
ATOM 831 C CA . TYR A 1 103 ? 15.947 3.600 -31.788 1.00 90.31 103 TYR A CA 1
ATOM 832 C C . TYR A 1 103 ? 16.384 2.476 -30.865 1.00 90.31 103 TYR A C 1
ATOM 834 O O . TYR A 1 103 ? 15.869 2.350 -29.753 1.00 90.31 103 TYR A O 1
ATOM 842 N N . ASP A 1 104 ? 17.349 1.693 -31.333 1.00 91.62 104 ASP A N 1
ATOM 843 C CA . ASP A 1 104 ? 18.066 0.709 -30.537 1.00 91.62 104 ASP A CA 1
ATOM 844 C C . ASP A 1 104 ? 19.526 1.156 -30.456 1.00 91.62 104 ASP A C 1
ATOM 846 O O . ASP A 1 104 ? 20.230 1.170 -31.467 1.00 91.62 104 ASP A O 1
ATOM 850 N N . TYR A 1 105 ? 19.950 1.600 -29.273 1.00 89.88 105 TYR A N 1
ATOM 851 C CA . TYR A 1 105 ? 21.332 2.010 -29.019 1.00 89.88 105 TYR A CA 1
ATOM 852 C C . TYR A 1 105 ? 22.199 0.824 -28.582 1.00 89.88 105 TYR A C 1
ATOM 854 O O . TYR A 1 105 ? 23.406 0.981 -28.404 1.00 89.88 105 TYR A O 1
ATOM 862 N N . GLY A 1 106 ? 21.597 -0.360 -28.421 1.00 89.94 106 GLY A N 1
ATOM 863 C CA . GLY A 1 106 ? 22.248 -1.530 -27.869 1.00 89.94 106 GLY A CA 1
ATOM 864 C C . GLY A 1 106 ? 22.837 -1.229 -26.498 1.00 89.94 106 GLY A C 1
ATOM 865 O O . GLY A 1 106 ? 22.242 -0.523 -25.680 1.00 89.94 106 GLY A O 1
ATOM 866 N N . LYS A 1 107 ? 24.029 -1.766 -26.270 1.00 90.06 107 LYS A N 1
ATOM 867 C CA . LYS A 1 107 ? 24.742 -1.683 -25.003 1.00 90.06 107 LYS A CA 1
ATOM 868 C C . LYS A 1 107 ? 25.395 -0.310 -24.818 1.00 90.06 107 LYS A C 1
ATOM 870 O O . LYS A 1 107 ? 26.359 0.025 -25.506 1.00 90.06 107 LYS A O 1
ATOM 875 N N . VAL A 1 108 ? 24.892 0.461 -23.857 1.00 88.56 108 VAL A N 1
ATOM 876 C CA . VAL A 1 108 ? 25.342 1.821 -23.525 1.00 88.56 108 VAL A CA 1
ATOM 877 C C . VAL A 1 108 ? 26.078 1.821 -22.185 1.00 88.56 108 VAL A C 1
ATOM 879 O O . VAL A 1 108 ? 25.650 1.165 -21.238 1.00 88.56 108 VAL A O 1
ATOM 882 N N . ILE A 1 109 ? 27.184 2.567 -22.103 1.00 85.94 109 ILE A N 1
ATOM 883 C CA . ILE A 1 109 ? 27.947 2.773 -20.862 1.00 85.94 109 ILE A CA 1
ATOM 884 C C . ILE A 1 109 ? 27.188 3.747 -19.953 1.00 85.94 109 ILE A C 1
ATOM 886 O O . ILE A 1 109 ? 26.833 4.844 -20.382 1.00 85.94 109 ILE A O 1
ATOM 890 N N . VAL A 1 110 ? 26.989 3.378 -18.686 1.00 78.75 110 VAL A N 1
ATOM 891 C CA . VAL A 1 110 ? 26.226 4.162 -17.693 1.00 78.75 110 VAL A CA 1
ATOM 892 C C . VAL A 1 110 ? 27.041 4.507 -16.434 1.00 78.75 110 VAL A C 1
ATOM 894 O O . VAL A 1 110 ? 26.492 4.814 -15.377 1.00 78.75 110 VAL A O 1
ATOM 897 N N . ASP A 1 111 ? 28.371 4.528 -16.556 1.00 69.19 111 ASP A N 1
ATOM 898 C CA . ASP A 1 111 ? 29.334 4.733 -15.458 1.00 69.19 111 ASP A CA 1
ATOM 899 C C . ASP A 1 111 ? 29.183 6.041 -14.678 1.00 69.19 111 ASP A C 1
ATOM 901 O O . ASP A 1 111 ? 29.541 6.118 -13.501 1.00 69.19 111 ASP A O 1
ATOM 905 N N . ASN A 1 112 ? 28.612 7.076 -15.294 1.00 65.31 112 ASN A N 1
ATOM 906 C CA . ASN A 1 112 ? 28.391 8.363 -14.638 1.00 65.31 112 ASN A CA 1
ATOM 907 C C . ASN A 1 112 ? 27.090 8.397 -13.810 1.00 65.31 112 ASN A C 1
ATOM 909 O O . ASN A 1 112 ? 26.424 9.431 -13.716 1.00 65.31 112 ASN A O 1
ATOM 913 N N . TYR A 1 113 ? 26.698 7.267 -13.209 1.00 61.50 113 TYR A N 1
ATOM 914 C CA . TYR A 1 113 ? 25.413 7.134 -12.516 1.00 61.50 113 TYR A CA 1
ATOM 915 C C . TYR A 1 113 ? 25.239 8.151 -11.375 1.00 61.50 113 TYR A C 1
ATOM 917 O O . TYR A 1 113 ? 24.118 8.558 -11.095 1.00 61.50 113 TYR A O 1
ATOM 925 N N . LYS A 1 114 ? 26.327 8.617 -10.739 1.00 59.38 114 LYS A N 1
ATOM 926 C CA . LYS A 1 114 ? 26.256 9.658 -9.695 1.00 59.38 114 LYS A CA 1
ATOM 927 C C . LYS A 1 114 ? 25.745 10.997 -10.235 1.00 59.38 114 LYS A C 1
ATOM 929 O O . LYS A 1 114 ? 24.981 11.654 -9.547 1.00 59.38 114 LYS A O 1
ATOM 934 N N . ALA A 1 115 ? 26.108 11.379 -11.461 1.00 58.97 115 ALA A N 1
ATOM 935 C CA . ALA A 1 115 ? 25.563 12.577 -12.105 1.00 58.97 115 ALA A CA 1
ATOM 936 C C . ALA A 1 115 ? 24.134 12.362 -12.647 1.00 58.97 115 ALA A C 1
ATOM 938 O O . ALA A 1 115 ? 23.375 13.319 -12.797 1.00 58.97 115 ALA A O 1
ATOM 939 N N . LEU A 1 116 ? 23.763 11.107 -12.934 1.00 58.97 116 LEU A N 1
ATOM 940 C CA . LEU A 1 116 ? 22.414 10.697 -13.345 1.00 58.97 116 LEU A CA 1
ATOM 941 C C . LEU A 1 116 ? 21.424 10.618 -12.159 1.00 58.97 116 LEU A C 1
ATOM 943 O O . LEU A 1 116 ? 20.230 10.864 -12.345 1.00 58.97 116 LEU A O 1
ATOM 947 N N . ALA A 1 117 ? 21.911 10.294 -10.956 1.00 56.88 117 ALA A N 1
ATOM 948 C CA . ALA A 1 117 ? 21.120 10.088 -9.738 1.00 56.88 117 ALA A CA 1
ATOM 949 C C . ALA A 1 117 ? 20.505 11.376 -9.151 1.00 56.88 117 ALA A C 1
ATOM 951 O O . ALA A 1 117 ? 19.526 11.325 -8.421 1.00 56.88 117 ALA A O 1
ATOM 952 N N . ASP A 1 118 ? 21.033 12.553 -9.486 1.00 57.28 118 ASP A N 1
ATOM 953 C CA . ASP A 1 118 ? 20.440 13.814 -9.014 1.00 57.28 118 ASP A CA 1
ATOM 954 C C . ASP A 1 118 ? 19.364 14.359 -9.973 1.00 57.28 118 ASP A C 1
ATOM 956 O O . ASP A 1 118 ? 18.643 15.298 -9.637 1.00 57.28 118 ASP A O 1
ATOM 960 N N . ARG A 1 119 ? 19.255 13.809 -11.194 1.00 59.25 119 ARG A N 1
ATOM 961 C CA . ARG A 1 119 ? 18.400 14.358 -12.267 1.00 59.25 119 ARG A CA 1
ATOM 962 C C . ARG A 1 119 ? 17.372 13.388 -12.842 1.00 59.25 119 ARG A C 1
ATOM 964 O O . ARG A 1 119 ? 16.383 13.852 -13.404 1.00 59.25 119 ARG A O 1
ATOM 971 N N . PHE A 1 120 ? 17.600 12.077 -12.763 1.00 69.38 120 PHE A N 1
ATOM 972 C CA . PHE A 1 120 ? 16.798 11.101 -13.507 1.00 69.38 120 PHE A CA 1
ATOM 973 C C . PHE A 1 120 ? 16.470 9.825 -12.723 1.00 69.38 120 PHE A C 1
ATOM 975 O O . PHE A 1 120 ? 15.302 9.435 -12.658 1.00 69.38 120 PHE A O 1
ATOM 982 N N . PHE A 1 121 ? 17.472 9.213 -12.093 1.00 65.81 121 PHE A N 1
ATOM 983 C CA . PHE A 1 121 ? 17.270 8.080 -11.187 1.00 65.81 121 PHE A CA 1
ATOM 984 C C . PHE A 1 121 ? 17.175 8.598 -9.761 1.00 65.81 121 PHE A C 1
ATOM 986 O O . PHE A 1 121 ? 18.014 9.386 -9.375 1.00 65.81 121 PHE A O 1
ATOM 993 N N . PHE A 1 122 ? 16.211 8.165 -8.957 1.00 56.94 122 PHE A N 1
ATOM 994 C CA . PHE A 1 122 ? 16.119 8.622 -7.566 1.00 56.94 122 PHE A CA 1
ATOM 995 C C . PHE A 1 122 ? 17.125 7.913 -6.644 1.00 56.94 122 PHE A C 1
ATOM 997 O O . PHE A 1 122 ? 17.481 8.442 -5.593 1.00 56.94 122 PHE A O 1
ATOM 1004 N N . HIS A 1 123 ? 17.581 6.708 -7.012 1.00 63.72 123 HIS A N 1
ATOM 1005 C CA . HIS A 1 123 ? 18.509 5.918 -6.201 1.00 63.72 123 HIS A CA 1
ATOM 1006 C C . HIS A 1 123 ? 19.305 4.902 -7.033 1.00 63.72 123 HIS A C 1
ATOM 1008 O O . HIS A 1 123 ? 18.849 4.443 -8.076 1.00 63.72 123 HIS A O 1
ATOM 1014 N N . GLN A 1 124 ? 20.439 4.430 -6.499 1.00 62.19 124 GLN A N 1
ATOM 1015 C CA . GLN A 1 124 ? 21.205 3.290 -7.035 1.00 62.19 124 GLN A CA 1
ATOM 1016 C C . GLN A 1 124 ? 20.379 1.997 -7.199 1.00 62.19 124 GLN A C 1
ATOM 1018 O O . GLN A 1 124 ? 20.735 1.154 -8.013 1.00 62.19 124 GLN A O 1
ATOM 1023 N N . PHE A 1 125 ? 19.286 1.836 -6.441 1.00 65.81 125 PHE A N 1
ATOM 1024 C CA . PHE A 1 125 ? 18.454 0.624 -6.488 1.00 65.81 125 PHE A CA 1
ATOM 1025 C C . PHE A 1 125 ? 17.533 0.615 -7.706 1.00 65.81 125 PHE A C 1
ATOM 1027 O O . PHE A 1 125 ? 17.195 -0.454 -8.198 1.00 65.81 125 PHE A O 1
ATOM 1034 N N . GLU A 1 126 ? 17.177 1.795 -8.219 1.00 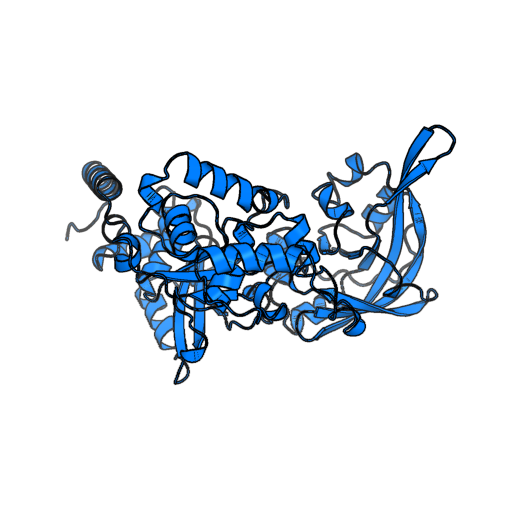78.88 126 GLU A N 1
ATOM 1035 C CA . GLU A 1 126 ? 16.361 1.930 -9.425 1.00 78.88 126 GLU A CA 1
ATOM 1036 C C . GLU A 1 126 ? 17.040 1.264 -10.632 1.00 78.88 126 GLU A C 1
ATOM 1038 O O . GLU A 1 126 ? 16.391 0.653 -11.473 1.00 78.88 126 GLU A O 1
ATOM 1043 N N . ALA A 1 127 ? 18.370 1.319 -10.678 1.00 77.44 127 ALA A N 1
ATOM 1044 C CA . ALA A 1 127 ? 19.176 0.728 -11.735 1.00 77.44 127 ALA A CA 1
ATOM 1045 C C . ALA A 1 127 ? 19.331 -0.801 -11.639 1.00 77.44 127 ALA A C 1
ATOM 1047 O O . ALA A 1 127 ? 19.819 -1.418 -12.576 1.00 77.44 127 ALA A O 1
ATOM 1048 N N . GLN A 1 128 ? 18.955 -1.413 -10.517 1.00 78.50 128 GLN A N 1
ATOM 1049 C CA . GLN A 1 128 ? 19.175 -2.838 -10.229 1.00 78.50 128 GLN A CA 1
ATOM 1050 C C . GLN A 1 128 ? 17.858 -3.583 -10.026 1.00 78.50 128 GLN A C 1
ATOM 1052 O O . GLN A 1 128 ? 17.805 -4.589 -9.318 1.00 78.50 128 GLN A O 1
ATOM 1057 N N . ARG A 1 129 ? 16.762 -3.014 -10.535 1.00 80.94 129 ARG A N 1
ATOM 1058 C CA . ARG A 1 129 ? 15.441 -3.571 -10.315 1.00 80.94 129 ARG A CA 1
ATOM 1059 C C . ARG A 1 129 ? 14.497 -3.281 -11.457 1.00 80.94 129 ARG A C 1
ATOM 1061 O O . ARG A 1 129 ? 14.354 -2.145 -11.904 1.00 80.94 129 ARG A O 1
ATOM 1068 N N . THR A 1 130 ? 13.763 -4.310 -11.834 1.00 87.62 130 THR A N 1
ATOM 1069 C CA . THR A 1 130 ? 12.693 -4.244 -12.812 1.00 87.62 130 THR A CA 1
ATOM 1070 C C . THR A 1 130 ? 11.553 -3.383 -12.267 1.00 87.62 130 THR A C 1
ATOM 1072 O O . THR A 1 130 ? 10.933 -3.720 -11.256 1.00 87.62 130 THR A O 1
ATOM 1075 N N . HIS A 1 131 ? 11.264 -2.264 -12.940 1.00 90.62 131 HIS A N 1
ATOM 1076 C CA . HIS A 1 131 ? 10.173 -1.352 -12.581 1.00 90.62 131 HIS A CA 1
ATOM 1077 C C . HIS A 1 131 ? 9.647 -0.537 -13.777 1.00 90.62 131 HIS A C 1
ATOM 1079 O O . HIS A 1 131 ? 10.296 -0.439 -14.818 1.00 90.62 131 HIS A O 1
ATOM 1085 N N . TRP A 1 132 ? 8.477 0.092 -13.611 1.00 93.38 132 TRP A N 1
ATOM 1086 C CA . TRP A 1 132 ? 7.984 1.128 -14.526 1.00 93.38 132 TRP A CA 1
ATOM 1087 C C . TRP A 1 132 ? 7.825 2.445 -13.769 1.00 93.38 132 TRP A C 1
ATOM 1089 O O . TRP A 1 132 ? 6.909 2.585 -12.961 1.00 93.38 132 TRP A O 1
ATOM 1099 N N . ALA A 1 133 ? 8.666 3.430 -14.079 1.00 91.62 133 ALA A N 1
ATOM 1100 C CA . ALA A 1 133 ? 8.595 4.775 -13.519 1.00 91.62 133 ALA A CA 1
ATOM 1101 C C . ALA A 1 133 ? 8.097 5.801 -14.545 1.00 91.62 133 ALA A C 1
ATOM 1103 O O . ALA A 1 133 ? 8.360 5.693 -15.743 1.00 91.62 133 ALA A O 1
ATOM 1104 N N . ILE A 1 134 ? 7.427 6.850 -14.068 1.00 91.12 134 ILE A N 1
ATOM 1105 C CA . ILE A 1 134 ? 7.177 8.062 -14.855 1.00 91.12 134 ILE A CA 1
ATOM 1106 C C . ILE A 1 134 ? 8.063 9.169 -14.294 1.00 91.12 134 ILE A C 1
ATOM 1108 O O . ILE A 1 134 ? 7.997 9.495 -13.108 1.00 91.12 134 ILE A O 1
ATOM 1112 N N . LYS A 1 135 ? 8.907 9.748 -15.150 1.00 87.62 135 LYS A N 1
ATOM 1113 C CA . LYS A 1 135 ? 9.890 10.763 -14.750 1.00 87.62 135 LYS A CA 1
ATOM 1114 C C . LYS A 1 135 ? 9.506 12.142 -15.262 1.00 87.62 135 LYS A C 1
ATOM 1116 O O . LYS A 1 135 ? 9.113 12.298 -16.422 1.00 87.62 135 LYS A O 1
ATOM 1121 N N . GLU A 1 136 ? 9.697 13.162 -14.428 1.00 84.75 136 GLU A N 1
ATOM 1122 C CA . GLU A 1 136 ? 9.568 14.582 -14.795 1.00 84.75 136 GLU A CA 1
ATOM 1123 C C . GLU A 1 136 ? 10.812 15.081 -15.556 1.00 84.75 136 GLU A C 1
ATOM 1125 O O . GLU A 1 136 ? 11.407 16.091 -15.209 1.00 84.75 136 GLU A O 1
ATOM 1130 N N . ALA A 1 137 ? 11.201 14.365 -16.613 1.00 81.88 137 ALA A N 1
ATOM 1131 C CA . ALA A 1 137 ? 12.300 14.724 -17.508 1.00 81.88 137 ALA A CA 1
ATOM 1132 C C . ALA A 1 137 ? 11.828 14.729 -18.970 1.00 81.88 137 ALA A C 1
ATOM 1134 O O . ALA A 1 137 ? 10.746 14.212 -19.300 1.00 81.88 137 ALA A O 1
ATOM 1135 N N . THR A 1 138 ? 12.618 15.327 -19.856 1.00 83.38 138 THR A N 1
ATOM 1136 C CA . THR A 1 138 ? 12.451 15.225 -21.310 1.00 83.38 138 THR A CA 1
ATOM 1137 C C . THR A 1 138 ? 13.381 14.162 -21.886 1.00 83.38 138 THR A C 1
ATOM 1139 O O . THR A 1 138 ? 14.475 13.928 -21.379 1.00 83.38 138 THR A O 1
ATOM 1142 N N . LEU A 1 139 ? 12.974 13.530 -22.989 1.00 82.69 139 LEU A N 1
ATOM 1143 C CA . LEU A 1 139 ? 13.811 12.530 -23.655 1.00 82.69 139 LEU A CA 1
ATOM 1144 C C . LEU A 1 139 ? 15.165 13.118 -24.087 1.00 82.69 139 LEU A C 1
ATOM 1146 O O . LEU A 1 139 ? 16.189 12.463 -23.949 1.00 82.69 139 LEU A O 1
ATOM 1150 N N . THR A 1 140 ? 15.180 14.367 -24.559 1.00 81.31 140 THR A N 1
ATOM 1151 C CA . THR A 1 140 ? 16.400 15.068 -24.984 1.00 81.31 140 THR A CA 1
ATOM 1152 C C . THR A 1 140 ? 17.386 15.270 -23.837 1.00 81.31 140 THR A C 1
ATOM 1154 O O . THR A 1 140 ? 18.581 15.034 -24.015 1.00 81.31 140 THR A O 1
ATOM 1157 N N . GLU A 1 141 ? 16.903 15.679 -22.659 1.00 79.56 141 GLU A N 1
ATOM 1158 C CA . GLU A 1 141 ? 17.745 15.800 -21.463 1.00 79.56 141 GLU A CA 1
ATOM 1159 C C . GLU A 1 141 ? 18.372 14.451 -21.122 1.00 79.56 141 GLU A C 1
ATOM 1161 O O . GLU A 1 141 ? 19.588 14.360 -20.996 1.00 79.56 141 GLU A O 1
ATOM 1166 N N . VAL A 1 142 ? 17.559 13.395 -21.061 1.00 80.69 142 VAL A N 1
ATOM 1167 C CA . VAL A 1 142 ? 18.012 12.046 -20.705 1.00 80.69 142 VAL A CA 1
ATOM 1168 C C . VAL A 1 142 ? 19.057 11.533 -21.698 1.00 80.69 142 VAL A C 1
ATOM 1170 O O . VAL A 1 142 ? 20.133 11.103 -21.291 1.00 80.69 142 VAL A O 1
ATOM 1173 N N . MET A 1 143 ? 18.802 11.670 -23.002 1.00 81.12 143 MET A N 1
ATOM 1174 C CA . MET A 1 143 ? 19.745 11.294 -24.065 1.00 81.12 143 MET A CA 1
ATOM 1175 C C . MET A 1 143 ? 21.086 12.008 -23.939 1.00 81.12 143 MET A C 1
ATOM 1177 O O . MET A 1 143 ? 22.135 11.379 -24.057 1.00 81.12 143 MET A O 1
ATOM 1181 N N . THR A 1 144 ? 21.050 13.309 -23.643 1.00 81.19 144 THR A N 1
ATOM 1182 C CA . THR A 1 144 ? 22.260 14.116 -23.452 1.00 81.19 144 THR A CA 1
ATOM 1183 C C . THR A 1 144 ? 23.089 13.590 -22.284 1.00 81.19 144 THR A C 1
ATOM 1185 O O . THR A 1 144 ? 24.312 13.522 -22.389 1.00 81.19 144 THR A O 1
ATOM 1188 N N . VAL A 1 145 ? 22.444 13.169 -21.189 1.00 77.38 145 VAL A N 1
ATOM 1189 C CA . VAL A 1 145 ? 23.162 12.616 -20.031 1.00 77.38 145 VAL A CA 1
ATOM 1190 C C . VAL A 1 145 ? 23.800 11.260 -20.353 1.00 77.38 145 VAL A C 1
ATOM 1192 O O . VAL A 1 145 ? 24.918 11.005 -19.913 1.00 77.38 145 VAL A O 1
ATOM 1195 N N . PHE A 1 146 ? 23.155 10.422 -21.171 1.00 78.38 146 PHE A N 1
ATOM 1196 C CA . PHE A 1 146 ? 23.738 9.157 -21.641 1.00 78.38 146 PHE A CA 1
ATOM 1197 C C . PHE A 1 146 ? 24.754 9.319 -22.787 1.00 78.38 146 PHE A C 1
ATOM 1199 O O . PHE A 1 146 ? 25.281 8.326 -23.282 1.00 78.38 146 PHE A O 1
ATOM 1206 N N . GLY A 1 147 ? 25.039 10.549 -23.233 1.00 79.38 147 GLY A N 1
ATOM 1207 C CA . GLY A 1 147 ? 25.921 10.795 -24.379 1.00 79.38 147 GLY A CA 1
ATOM 1208 C C . GLY A 1 147 ? 25.361 10.259 -25.703 1.00 79.38 147 GLY A C 1
ATOM 1209 O O . GLY A 1 147 ? 26.117 10.005 -26.639 1.00 79.38 147 GLY A O 1
ATOM 1210 N N . LEU A 1 148 ? 24.042 10.069 -25.783 1.00 82.81 148 LEU A N 1
ATOM 1211 C CA . LEU A 1 148 ? 23.350 9.524 -26.944 1.00 82.81 148 LEU A CA 1
ATOM 1212 C C . LEU A 1 148 ? 22.846 10.654 -27.842 1.00 82.81 148 LEU A C 1
ATOM 1214 O O . LEU A 1 148 ? 22.374 11.693 -27.376 1.00 82.81 148 LEU A O 1
ATOM 1218 N N . ALA A 1 149 ? 22.909 10.438 -29.156 1.00 78.25 149 ALA A N 1
ATOM 1219 C CA . ALA A 1 149 ? 22.321 11.371 -30.107 1.00 78.25 149 ALA A CA 1
ATOM 1220 C C . ALA A 1 149 ? 20.796 11.409 -29.905 1.00 78.25 149 ALA A C 1
ATOM 1222 O O . ALA A 1 149 ? 20.166 10.343 -29.940 1.00 78.25 149 ALA A O 1
ATOM 1223 N N . PRO A 1 150 ? 20.189 12.598 -29.712 1.00 69.00 150 PRO A N 1
ATOM 1224 C CA . PRO A 1 150 ? 18.759 12.694 -29.503 1.00 69.00 150 PRO A CA 1
ATOM 1225 C C . PRO A 1 150 ? 18.034 12.161 -30.743 1.00 69.00 150 PRO A C 1
ATOM 1227 O O . PRO A 1 150 ? 18.414 12.478 -31.878 1.00 69.00 150 PRO A O 1
ATOM 1230 N N . PRO A 1 151 ? 17.002 11.335 -30.549 1.00 66.19 151 PRO A N 1
ATOM 1231 C CA . PRO A 1 151 ? 16.280 10.757 -31.660 1.00 66.19 151 PRO A CA 1
ATOM 1232 C C . PRO A 1 151 ? 15.586 11.854 -32.484 1.00 66.19 151 PRO A C 1
ATOM 1234 O O . PRO A 1 151 ? 14.999 12.785 -31.931 1.00 66.19 151 PRO A O 1
ATOM 1237 N N . LYS A 1 152 ? 15.610 11.735 -33.819 1.00 64.50 152 LYS A N 1
ATOM 1238 C CA . LYS A 1 152 ? 14.773 12.535 -34.734 1.00 64.50 152 LYS A CA 1
ATOM 1239 C C . LYS A 1 152 ? 13.338 11.998 -34.690 1.00 64.50 152 LYS A C 1
ATOM 1241 O O . LYS A 1 152 ? 12.821 11.492 -35.681 1.00 64.50 152 LYS A O 1
ATOM 1246 N N . VAL A 1 153 ? 12.719 12.028 -33.514 1.00 55.31 153 VAL A N 1
ATOM 1247 C CA . VAL A 1 153 ? 11.319 11.625 -33.345 1.00 55.31 153 VAL A CA 1
ATOM 1248 C C . VAL A 1 153 ? 10.446 12.697 -34.007 1.00 55.31 153 VAL A C 1
ATOM 1250 O O . VAL A 1 153 ? 10.764 13.884 -33.879 1.00 55.31 153 VAL A O 1
ATOM 1253 N N . PRO A 1 154 ? 9.342 12.340 -34.688 1.00 51.31 154 PRO A N 1
ATOM 1254 C CA . PRO A 1 154 ? 8.261 13.294 -34.902 1.00 51.31 154 PRO A CA 1
ATOM 1255 C C . PRO A 1 154 ? 7.909 13.906 -33.546 1.00 51.31 154 PRO A C 1
ATOM 1257 O O . PRO A 1 154 ? 7.783 13.165 -32.572 1.00 51.31 154 PRO A O 1
ATOM 1260 N N . ALA A 1 155 ? 7.801 15.229 -33.450 1.00 50.78 155 ALA A N 1
ATOM 1261 C CA . ALA A 1 155 ? 7.360 15.863 -32.217 1.00 50.78 155 ALA A CA 1
ATOM 1262 C C . ALA A 1 155 ? 5.966 15.314 -31.873 1.00 50.78 155 ALA A C 1
ATOM 1264 O O . ALA A 1 155 ? 4.974 15.726 -32.467 1.00 50.78 155 ALA A O 1
ATOM 1265 N N . LEU A 1 156 ? 5.885 14.331 -30.972 1.00 54.78 156 LEU A N 1
ATOM 1266 C CA . LEU A 1 156 ? 4.637 14.085 -30.275 1.00 54.78 156 LEU A CA 1
ATOM 1267 C C . LEU A 1 156 ? 4.428 15.320 -29.415 1.00 54.78 156 LEU A C 1
ATOM 1269 O O . LEU A 1 156 ? 5.304 15.660 -28.614 1.00 54.78 156 LEU A O 1
ATOM 1273 N N . ASP A 1 157 ? 3.295 15.988 -29.605 1.00 52.28 157 ASP A N 1
ATOM 1274 C CA . ASP A 1 157 ? 2.862 17.041 -28.702 1.00 52.28 157 ASP A CA 1
ATOM 1275 C C . ASP A 1 157 ? 2.881 16.467 -27.286 1.00 52.28 157 ASP A C 1
ATOM 1277 O O . ASP A 1 157 ? 2.097 15.582 -26.933 1.00 52.28 157 ASP A O 1
ATOM 1281 N N . SER A 1 158 ? 3.844 16.925 -26.484 1.00 51.66 158 SER A N 1
ATOM 1282 C CA . SER A 1 158 ? 3.905 16.575 -25.075 1.00 51.66 158 SER A CA 1
ATOM 1283 C C . SER A 1 158 ? 2.569 16.982 -24.463 1.00 51.66 158 SER A C 1
ATOM 1285 O O . SER A 1 158 ? 2.205 18.158 -24.597 1.00 51.66 158 SER A O 1
ATOM 1287 N N . PRO A 1 159 ? 1.829 16.063 -23.814 1.00 57.06 159 PRO A N 1
ATOM 1288 C CA . PRO A 1 159 ? 0.562 16.431 -23.211 1.00 57.06 159 PRO A CA 1
ATOM 1289 C C . PRO A 1 159 ? 0.787 17.615 -22.258 1.00 57.06 159 PRO A C 1
ATOM 1291 O O . PRO A 1 159 ? 1.838 17.677 -21.604 1.00 57.06 159 PRO A O 1
ATOM 1294 N N . PRO A 1 160 ? -0.153 18.578 -22.199 1.00 56.41 160 PRO A N 1
ATOM 1295 C CA . PRO A 1 160 ? -0.029 19.719 -21.307 1.00 56.41 160 PRO A CA 1
ATOM 1296 C C . PRO A 1 160 ? 0.229 19.222 -19.880 1.00 56.41 160 PRO A C 1
ATOM 1298 O O . PRO A 1 160 ? -0.309 18.177 -19.495 1.00 56.41 160 PRO A O 1
ATOM 1301 N N . PRO A 1 161 ? 1.058 19.935 -19.094 1.00 58.34 161 PRO A N 1
ATOM 1302 C CA . PRO A 1 161 ? 1.364 19.516 -17.740 1.00 58.34 161 PRO A CA 1
ATOM 1303 C C . PRO A 1 161 ? 0.050 19.313 -16.975 1.00 58.34 161 PRO A C 1
ATOM 1305 O O . PRO A 1 161 ? -0.842 20.165 -17.059 1.00 58.34 161 PRO A O 1
ATOM 1308 N N . PRO A 1 162 ? -0.101 18.186 -16.260 1.00 58.31 162 PRO A N 1
ATOM 1309 C CA . PRO A 1 162 ? -1.326 17.894 -15.537 1.00 58.31 162 PRO A CA 1
ATOM 1310 C C . PRO A 1 162 ? -1.631 19.040 -14.558 1.00 58.31 162 PRO A C 1
ATOM 1312 O O . PRO A 1 162 ? -0.693 19.627 -13.997 1.00 58.31 162 PRO A O 1
ATOM 1315 N N . PRO A 1 163 ? -2.919 19.392 -14.360 1.00 59.81 163 PRO A N 1
ATOM 1316 C CA . PRO A 1 163 ? -3.300 20.472 -13.459 1.00 59.81 163 PRO A CA 1
ATOM 1317 C C . PRO A 1 163 ? -2.698 20.240 -12.064 1.00 59.81 163 PRO A C 1
ATOM 1319 O O . PRO A 1 163 ? -2.543 19.086 -11.655 1.00 59.81 163 PRO A O 1
ATOM 1322 N N . PRO A 1 164 ? -2.343 21.311 -11.329 1.00 61.62 164 PRO A N 1
ATOM 1323 C CA . PRO A 1 164 ? -1.733 21.179 -10.014 1.00 61.62 164 PRO A CA 1
ATOM 1324 C C . PRO A 1 164 ? -2.641 20.340 -9.094 1.00 61.62 164 PRO A C 1
ATOM 1326 O O . PRO A 1 164 ? -3.818 20.688 -8.930 1.00 61.62 164 PRO A O 1
ATOM 1329 N N . PRO A 1 165 ? -2.125 19.241 -8.513 1.00 63.84 165 PRO A N 1
ATOM 1330 C CA . PRO A 1 165 ? -2.900 18.391 -7.615 1.00 63.84 165 PRO A CA 1
ATOM 1331 C C . PRO A 1 165 ? -3.426 19.185 -6.412 1.00 63.84 165 PRO A C 1
ATOM 1333 O O . PRO A 1 165 ? -2.706 20.009 -5.849 1.00 63.84 165 PRO A O 1
ATOM 1336 N N . GLY A 1 166 ? -4.671 18.943 -5.999 1.00 66.50 166 GLY A N 1
ATOM 1337 C CA . GLY A 1 166 ? -5.256 19.479 -4.767 1.00 66.50 166 GLY A CA 1
ATOM 1338 C C . GLY A 1 166 ? -6.431 20.438 -4.972 1.00 66.50 166 GLY A C 1
ATOM 1339 O O . GLY A 1 166 ? -7.281 20.540 -4.087 1.00 66.50 166 GLY A O 1
ATOM 1340 N N . LEU A 1 167 ? -6.541 21.128 -6.116 1.00 72.06 167 LEU A N 1
ATOM 1341 C CA . LEU A 1 167 ? -7.646 22.076 -6.348 1.00 72.06 167 LEU A CA 1
ATOM 1342 C C . LEU A 1 167 ? -8.982 21.355 -6.586 1.00 72.06 167 LEU A C 1
ATOM 1344 O O . LEU A 1 167 ? -10.023 21.773 -6.077 1.00 72.06 167 LEU A O 1
ATOM 1348 N N . LEU A 1 168 ? -8.965 20.278 -7.375 1.00 75.94 168 LEU A N 1
ATOM 1349 C CA . LEU A 1 168 ? -10.161 19.487 -7.674 1.00 75.94 168 LEU A CA 1
ATOM 1350 C C . LEU A 1 168 ? -10.610 18.702 -6.441 1.00 75.94 168 LEU A C 1
ATOM 1352 O O . LEU A 1 168 ? -11.800 18.655 -6.134 1.00 75.94 168 LEU A O 1
ATOM 1356 N N . GLU A 1 169 ? -9.647 18.148 -5.714 1.00 84.12 169 GLU A N 1
ATOM 1357 C CA . GLU A 1 169 ? -9.834 17.406 -4.476 1.00 84.12 169 GLU A CA 1
ATOM 1358 C C . GLU A 1 169 ? -10.453 18.301 -3.403 1.00 84.12 169 GLU A C 1
ATOM 1360 O O . GLU A 1 169 ? -11.465 17.927 -2.816 1.00 84.12 169 GLU A O 1
ATOM 1365 N N . ARG A 1 170 ? -9.940 19.529 -3.230 1.00 82.50 170 ARG A N 1
ATOM 1366 C CA . ARG A 1 170 ? -10.501 20.525 -2.299 1.00 82.50 170 ARG A CA 1
ATOM 1367 C C . ARG A 1 170 ? -11.887 21.036 -2.713 1.00 82.50 170 ARG A C 1
ATOM 1369 O O . ARG A 1 170 ? -12.658 21.493 -1.875 1.00 82.50 170 ARG A O 1
ATOM 1376 N N . ARG A 1 171 ? -12.232 21.011 -4.005 1.00 84.94 171 ARG A N 1
ATOM 1377 C CA . ARG A 1 171 ? -13.589 21.372 -4.468 1.00 84.94 171 ARG A CA 1
ATOM 1378 C C . ARG A 1 171 ? -14.609 20.269 -4.204 1.00 84.94 171 ARG A C 1
ATOM 1380 O O . ARG A 1 171 ? -15.777 20.576 -4.006 1.00 84.94 171 ARG A O 1
ATOM 1387 N N . ARG A 1 172 ? -14.173 19.009 -4.242 1.00 87.56 172 ARG A N 1
ATOM 1388 C CA . ARG A 1 172 ? -15.009 17.818 -4.023 1.00 87.56 172 ARG A CA 1
ATOM 1389 C C . ARG A 1 172 ? -14.985 17.329 -2.574 1.00 87.56 172 ARG A C 1
ATOM 1391 O O . ARG A 1 172 ? -15.582 16.293 -2.289 1.00 87.56 172 ARG A O 1
ATOM 1398 N N . SER A 1 173 ? -14.251 18.007 -1.696 1.00 93.56 173 SER A N 1
ATOM 1399 C CA . SER A 1 173 ? -14.085 17.583 -0.317 1.00 93.56 173 SER A CA 1
ATOM 1400 C C . SER A 1 173 ? -15.262 17.985 0.545 1.00 93.56 173 SER A C 1
ATOM 1402 O O . SER A 1 173 ? -15.730 19.123 0.484 1.00 93.56 173 SER A O 1
ATOM 1404 N N . VAL A 1 174 ? -15.660 17.058 1.411 1.00 96.38 174 VAL A N 1
ATOM 1405 C CA . VAL A 1 174 ? -16.619 17.341 2.470 1.00 96.38 174 VAL A CA 1
ATOM 1406 C C . VAL A 1 174 ? -15.983 18.246 3.523 1.00 96.38 174 VAL A C 1
ATOM 1408 O O . VAL A 1 174 ? -14.760 18.217 3.732 1.00 96.38 174 VAL A O 1
ATOM 1411 N N . LYS A 1 175 ? -16.807 19.077 4.164 1.00 95.88 175 LYS A N 1
ATOM 1412 C CA . LYS A 1 175 ? -16.363 20.123 5.103 1.00 95.88 175 LYS A CA 1
ATOM 1413 C C . LYS A 1 175 ? -16.969 20.017 6.500 1.00 95.88 175 LYS A C 1
ATOM 1415 O O . LYS A 1 175 ? -16.598 20.813 7.363 1.00 95.88 175 LYS A O 1
ATOM 1420 N N . SER A 1 176 ? -17.884 19.074 6.717 1.00 97.00 176 SER A N 1
ATOM 1421 C CA . SER A 1 176 ? -18.533 18.804 8.004 1.00 97.00 176 SER A CA 1
ATOM 1422 C C . SER A 1 176 ? -18.800 17.310 8.192 1.00 97.00 176 SER A C 1
ATOM 1424 O O . SER A 1 176 ? -18.808 16.533 7.231 1.00 97.00 176 SER A O 1
ATOM 1426 N N . VAL A 1 177 ? -19.060 16.899 9.435 1.00 96.62 177 VAL A N 1
ATOM 1427 C CA . VAL A 1 177 ? -19.461 15.523 9.767 1.00 96.62 177 VAL A CA 1
ATOM 1428 C C . VAL A 1 177 ? -20.798 15.176 9.106 1.00 96.62 177 VAL A C 1
ATOM 1430 O O . VAL A 1 177 ? -20.981 14.051 8.646 1.00 96.62 177 VAL A O 1
ATOM 1433 N N . GLN A 1 178 ? -21.720 16.138 9.002 1.00 96.31 178 GLN A N 1
ATOM 1434 C CA . GLN A 1 178 ? -23.017 15.933 8.352 1.00 96.31 178 GLN A CA 1
ATOM 1435 C C . GLN A 1 178 ? -22.864 15.593 6.864 1.00 96.31 178 GLN A C 1
ATOM 1437 O O . GLN A 1 178 ? -23.440 14.610 6.400 1.00 96.31 178 GLN A O 1
ATOM 1442 N N . GLU A 1 179 ? -22.082 16.383 6.125 1.00 95.81 179 GLU A N 1
ATOM 1443 C CA . GLU A 1 179 ? -21.844 16.162 4.694 1.00 95.81 179 GLU A CA 1
ATOM 1444 C C . GLU A 1 179 ? -21.137 14.820 4.454 1.00 95.81 179 GLU A C 1
ATOM 1446 O O . GLU A 1 179 ? -21.492 14.067 3.547 1.00 95.81 179 GLU A O 1
ATOM 1451 N N . PHE A 1 180 ? -20.185 14.471 5.326 1.00 96.38 180 PHE A N 1
ATOM 1452 C CA . PHE A 1 180 ? -19.513 13.176 5.297 1.00 96.38 180 PHE A CA 1
ATOM 1453 C C . PHE A 1 180 ? -20.486 12.001 5.475 1.00 96.38 180 PHE A C 1
ATOM 1455 O O . PHE A 1 180 ? -20.463 11.056 4.687 1.00 96.38 180 PHE A O 1
ATOM 1462 N N . LEU A 1 181 ? -21.367 12.060 6.478 1.00 94.94 181 LEU A N 1
ATOM 1463 C CA . LEU A 1 181 ? -22.357 11.008 6.728 1.00 94.94 181 LEU A CA 1
ATOM 1464 C C . LEU A 1 181 ? -23.383 10.897 5.597 1.00 94.94 181 LEU A C 1
ATOM 1466 O O . LEU A 1 181 ? -23.756 9.787 5.222 1.00 94.94 181 LEU A O 1
ATOM 1470 N N . GLN A 1 182 ? -23.802 12.023 5.014 1.00 93.88 182 GLN A N 1
ATOM 1471 C CA . GLN A 1 182 ? -24.662 12.017 3.833 1.00 93.88 182 GLN A CA 1
ATOM 1472 C C . GLN A 1 182 ? -23.999 11.250 2.682 1.00 93.88 182 GLN A C 1
ATOM 1474 O O . GLN A 1 182 ? -24.617 10.367 2.091 1.00 93.88 182 GLN A O 1
ATOM 1479 N N . ARG A 1 183 ? -22.714 11.515 2.426 1.00 92.44 183 ARG A N 1
ATOM 1480 C CA . ARG A 1 183 ? -21.949 10.855 1.364 1.00 92.44 183 ARG A CA 1
ATOM 1481 C C . ARG A 1 183 ? -21.765 9.351 1.589 1.00 92.44 183 ARG A C 1
ATOM 1483 O O . ARG A 1 183 ? -21.750 8.581 0.629 1.00 92.44 183 ARG A O 1
ATOM 1490 N N . ILE A 1 184 ? -21.642 8.929 2.848 1.00 91.56 184 ILE A N 1
ATOM 1491 C CA . ILE A 1 184 ? -21.615 7.507 3.215 1.00 91.56 184 ILE A CA 1
ATOM 1492 C C . ILE A 1 184 ? -22.966 6.851 2.946 1.00 91.56 184 ILE A C 1
ATOM 1494 O O . ILE A 1 184 ? -23.002 5.783 2.351 1.00 91.56 184 ILE A O 1
ATOM 1498 N N . ASN A 1 185 ? -24.070 7.493 3.326 1.00 87.62 185 ASN A N 1
ATOM 1499 C CA . ASN A 1 185 ? -25.409 6.929 3.132 1.00 87.62 185 ASN A CA 1
ATOM 1500 C C . ASN A 1 185 ? -25.796 6.796 1.650 1.00 87.62 185 ASN A C 1
ATOM 1502 O O . ASN A 1 185 ? -26.567 5.908 1.294 1.00 87.62 185 ASN A O 1
ATOM 1506 N N . GLU A 1 186 ? -25.249 7.653 0.785 1.00 86.12 186 GLU A N 1
ATOM 1507 C CA . GLU A 1 186 ? -25.363 7.525 -0.676 1.00 86.12 186 GLU A CA 1
ATOM 1508 C C . GLU A 1 186 ? -24.618 6.294 -1.223 1.00 86.12 186 GLU A C 1
ATOM 1510 O O . GLU A 1 186 ? -24.945 5.797 -2.298 1.00 86.12 186 GLU A O 1
ATOM 1515 N N . SER A 1 187 ? -23.620 5.798 -0.490 1.00 74.06 187 SER A N 1
ATOM 1516 C CA . SER A 1 187 ? -22.784 4.658 -0.865 1.00 74.06 187 SER A CA 1
ATOM 1517 C C . SER A 1 187 ? -23.292 3.394 -0.163 1.00 74.06 187 SER A C 1
ATOM 1519 O O . SER A 1 187 ? -22.755 2.990 0.866 1.00 74.06 187 SER A O 1
ATOM 1521 N N . GLN A 1 188 ? -24.353 2.770 -0.684 1.00 64.31 188 GLN A N 1
ATOM 1522 C CA . GLN A 1 188 ? -24.846 1.511 -0.115 1.00 64.31 188 GLN A CA 1
ATOM 1523 C C . GLN A 1 188 ? -23.904 0.348 -0.437 1.00 64.31 188 GLN A C 1
ATOM 1525 O O . GLN A 1 188 ? -23.440 0.204 -1.568 1.00 64.31 188 GLN A O 1
ATOM 1530 N N . ALA A 1 189 ? -23.619 -0.474 0.572 1.00 68.06 189 ALA A N 1
ATOM 1531 C CA . ALA A 1 189 ? -22.920 -1.734 0.371 1.00 68.06 189 ALA A CA 1
ATOM 1532 C C . ALA A 1 189 ? -23.834 -2.713 -0.369 1.00 68.06 189 ALA A C 1
ATOM 1534 O O . ALA A 1 189 ? -25.031 -2.772 -0.092 1.00 68.06 189 ALA A O 1
ATOM 1535 N N . GLU A 1 190 ? -23.267 -3.492 -1.284 1.00 76.88 190 GLU A N 1
ATOM 1536 C CA . GLU A 1 190 ? -23.978 -4.622 -1.878 1.00 76.88 190 GLU A CA 1
ATOM 1537 C C . GLU A 1 190 ? -24.284 -5.681 -0.806 1.00 76.88 190 GLU A C 1
ATOM 1539 O O . GLU A 1 190 ? -23.495 -5.888 0.122 1.00 76.88 190 GLU A O 1
ATOM 1544 N N . ASP A 1 191 ? -25.404 -6.393 -0.952 1.00 79.19 191 ASP A N 1
ATOM 1545 C CA . ASP A 1 191 ? -25.754 -7.495 -0.053 1.00 79.19 191 ASP A CA 1
ATOM 1546 C C . ASP A 1 191 ? -24.606 -8.520 0.041 1.00 79.19 191 ASP A C 1
ATOM 1548 O O . ASP A 1 191 ? -23.973 -8.888 -0.953 1.00 79.19 191 ASP A O 1
ATOM 1552 N N . GLY A 1 192 ? -24.306 -8.976 1.261 1.00 84.12 192 GLY A N 1
ATOM 1553 C CA . GLY A 1 192 ? -23.205 -9.913 1.529 1.00 84.12 192 GLY A CA 1
ATOM 1554 C C . GLY A 1 192 ? -21.803 -9.288 1.582 1.00 84.12 192 GLY A C 1
ATOM 1555 O O . GLY A 1 192 ? -20.812 -10.025 1.638 1.00 84.12 192 GLY A O 1
ATOM 1556 N N . HIS A 1 193 ? -21.706 -7.955 1.581 1.00 88.81 193 HIS A N 1
ATOM 1557 C CA . HIS A 1 193 ? -20.459 -7.228 1.808 1.00 88.81 193 HIS A CA 1
ATOM 1558 C C . HIS A 1 193 ? -20.442 -6.528 3.168 1.00 88.81 193 HIS A C 1
ATOM 1560 O O . HIS A 1 193 ? -21.458 -6.069 3.684 1.00 88.81 193 HIS A O 1
ATOM 1566 N N . GLU A 1 194 ? -19.245 -6.411 3.732 1.00 90.12 194 GLU A N 1
ATOM 1567 C CA . GLU A 1 194 ? -18.953 -5.561 4.876 1.00 90.12 194 GLU A CA 1
ATOM 1568 C C . GLU A 1 194 ? -18.115 -4.357 4.434 1.00 90.12 194 GLU A C 1
ATOM 1570 O O . GLU A 1 194 ? -17.271 -4.463 3.537 1.00 90.12 194 GLU A O 1
ATOM 1575 N N . VAL A 1 195 ? -18.333 -3.210 5.084 1.00 91.44 195 VAL A N 1
ATOM 1576 C CA . VAL A 1 195 ? -17.649 -1.957 4.751 1.00 91.44 195 VAL A CA 1
ATOM 1577 C C . VAL A 1 195 ? -16.635 -1.587 5.818 1.00 91.44 195 VAL A C 1
ATOM 1579 O O . VAL A 1 195 ? -16.936 -1.573 7.012 1.00 91.44 195 VAL A O 1
ATOM 1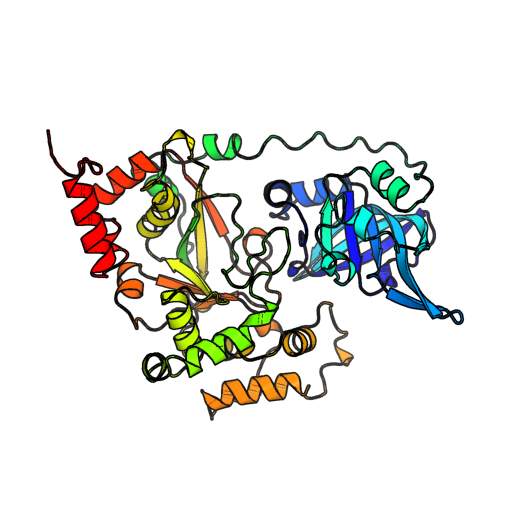582 N N . PHE A 1 196 ? -15.441 -1.218 5.367 1.00 93.56 196 PHE A N 1
ATOM 1583 C CA . PHE A 1 196 ? -14.375 -0.713 6.220 1.00 93.56 196 PHE A CA 1
ATOM 1584 C C . PHE A 1 196 ? -13.834 0.607 5.698 1.00 93.56 196 PHE A C 1
ATOM 1586 O O . PHE A 1 196 ? -13.948 0.933 4.519 1.00 93.56 196 PHE A O 1
ATOM 1593 N N . TYR A 1 197 ? -13.208 1.361 6.588 1.00 95.19 197 TYR A N 1
ATOM 1594 C CA . TYR A 1 197 ? -12.777 2.722 6.338 1.00 95.19 197 TYR A CA 1
ATOM 1595 C C . TYR A 1 197 ? -11.325 2.920 6.764 1.00 95.19 197 TYR A C 1
ATOM 1597 O O . TYR A 1 197 ? -10.854 2.326 7.737 1.00 95.19 197 TYR A O 1
ATOM 1605 N N . ARG A 1 198 ? -10.614 3.807 6.068 1.00 95.69 198 ARG A N 1
ATOM 1606 C CA . ARG A 1 198 ? -9.308 4.315 6.504 1.00 95.69 198 ARG A CA 1
ATOM 1607 C C . ARG A 1 198 ? -9.192 5.799 6.197 1.00 95.69 198 ARG A C 1
ATOM 1609 O O . ARG A 1 198 ? -9.328 6.191 5.045 1.00 95.69 198 ARG A O 1
ATOM 1616 N N . GLY A 1 199 ? -8.896 6.603 7.212 1.00 96.12 199 GLY A N 1
ATOM 1617 C CA . GLY A 1 199 ? -8.573 8.015 7.029 1.00 96.12 199 GLY A CA 1
ATOM 1618 C C . GLY A 1 199 ? -7.098 8.216 6.718 1.00 96.12 199 GLY A C 1
ATOM 1619 O O . GLY A 1 199 ? -6.242 7.698 7.439 1.00 96.12 199 GLY A O 1
ATOM 1620 N N . HIS A 1 200 ? -6.792 8.985 5.679 1.00 95.12 200 HIS A N 1
ATOM 1621 C CA . HIS A 1 200 ? -5.472 9.557 5.450 1.00 95.12 200 HIS A CA 1
ATOM 1622 C C . HIS A 1 200 ? -5.539 11.064 5.648 1.00 95.12 200 HIS A C 1
ATOM 1624 O O . HIS A 1 200 ? -6.400 11.753 5.104 1.00 95.12 200 HIS A O 1
ATOM 1630 N N . SER A 1 201 ? -4.580 11.595 6.401 1.00 93.75 201 SER A N 1
ATOM 1631 C CA . SER A 1 201 ? -4.438 13.041 6.535 1.00 93.75 201 SER A CA 1
ATOM 1632 C C . SER A 1 201 ? -4.001 13.708 5.239 1.00 93.75 201 SER A C 1
ATOM 1634 O O . SER A 1 201 ? -4.137 14.916 5.132 1.00 93.75 201 SER A O 1
ATOM 1636 N N . ASP A 1 202 ? -3.505 12.964 4.259 1.00 91.25 202 ASP A N 1
ATOM 1637 C CA . ASP A 1 202 ? -3.187 13.494 2.944 1.00 91.25 202 ASP A CA 1
ATOM 1638 C C . ASP A 1 202 ? -3.657 12.525 1.861 1.00 91.25 202 ASP A C 1
ATOM 1640 O O . ASP A 1 202 ? -3.309 11.344 1.894 1.00 91.25 202 ASP A O 1
ATOM 1644 N N . TYR A 1 203 ? -4.430 13.022 0.897 1.00 89.50 203 TYR A N 1
ATOM 1645 C CA . TYR A 1 203 ? -4.946 12.216 -0.213 1.00 89.50 203 TYR A CA 1
ATOM 1646 C C . TYR A 1 203 ? -3.841 11.645 -1.120 1.00 89.50 203 TYR A C 1
ATOM 1648 O O . TYR A 1 203 ? -4.094 10.717 -1.895 1.00 89.50 203 TYR A O 1
ATOM 1656 N N . GLN A 1 204 ? -2.628 12.204 -1.056 1.00 87.44 204 GLN A N 1
ATOM 1657 C CA . GLN A 1 204 ? -1.473 11.723 -1.812 1.00 87.44 204 GLN A CA 1
ATOM 1658 C C . GLN A 1 204 ? -0.913 10.418 -1.242 1.00 87.44 204 GLN A C 1
ATOM 1660 O O . GLN A 1 204 ? -0.250 9.660 -1.960 1.00 87.44 204 GLN A O 1
ATOM 1665 N N . TYR A 1 205 ? -1.208 10.100 0.021 1.00 88.06 205 TYR A N 1
ATOM 1666 C CA . TYR A 1 205 ? -0.701 8.896 0.659 1.00 88.06 205 TYR A CA 1
ATOM 1667 C C . TYR A 1 205 ? -1.151 7.627 -0.075 1.00 88.06 205 TYR A C 1
ATOM 1669 O O . TYR A 1 205 ? -2.292 7.463 -0.507 1.00 88.06 205 TYR A O 1
ATOM 1677 N N . LYS A 1 206 ? -0.203 6.701 -0.246 1.00 87.12 206 LYS A N 1
ATOM 1678 C CA . LYS A 1 206 ? -0.456 5.372 -0.814 1.00 87.12 206 LYS A CA 1
ATOM 1679 C C . LYS A 1 206 ? -1.194 4.503 0.207 1.00 87.12 206 LYS A C 1
ATOM 1681 O O . LYS A 1 206 ? -0.914 4.588 1.410 1.00 87.12 206 LYS A O 1
ATOM 1686 N N . LEU A 1 207 ? -2.082 3.619 -0.251 1.00 89.88 207 LEU A N 1
ATOM 1687 C CA . LEU A 1 207 ? -2.650 2.533 0.562 1.00 89.88 207 LEU A CA 1
ATOM 1688 C C . LEU A 1 207 ? -1.628 1.414 0.838 1.00 89.88 207 LEU A C 1
ATOM 1690 O O . LEU A 1 207 ? -1.816 0.266 0.452 1.00 89.88 207 LEU A O 1
ATOM 1694 N N . ALA A 1 208 ? -0.540 1.766 1.524 1.00 90.62 208 ALA A N 1
ATOM 1695 C CA . ALA A 1 208 ? 0.561 0.869 1.855 1.00 90.62 208 ALA A CA 1
ATOM 1696 C C . ALA A 1 208 ? 0.887 0.893 3.367 1.00 90.62 208 ALA A C 1
ATOM 1698 O O . ALA A 1 208 ? 0.902 1.982 3.968 1.00 90.62 208 ALA A O 1
ATOM 1699 N N . PRO A 1 209 ? 1.161 -0.274 3.986 1.00 93.44 209 PRO A N 1
ATOM 1700 C CA . PRO A 1 209 ? 1.717 -0.397 5.336 1.00 93.44 209 PRO A CA 1
ATOM 1701 C C . PRO A 1 209 ? 2.993 0.418 5.551 1.00 93.44 209 PRO A C 1
ATOM 1703 O O . PRO A 1 209 ? 3.708 0.723 4.598 1.00 93.44 209 PRO A O 1
ATOM 1706 N N . SER A 1 210 ? 3.313 0.716 6.813 1.00 92.44 210 SER A N 1
ATOM 1707 C CA . SER A 1 210 ? 4.542 1.429 7.194 1.00 92.44 210 SER A CA 1
ATOM 1708 C C . SER A 1 210 ? 5.812 0.696 6.755 1.00 92.44 210 SER A C 1
ATOM 1710 O O . SER A 1 210 ? 6.768 1.344 6.342 1.00 92.44 210 SER A O 1
ATOM 1712 N N . LEU A 1 211 ? 5.805 -0.643 6.752 1.00 93.12 211 LEU A N 1
ATOM 1713 C CA . LEU A 1 211 ? 6.929 -1.458 6.280 1.00 93.12 211 LEU A CA 1
ATOM 1714 C C . LEU A 1 211 ? 7.324 -1.171 4.823 1.00 93.12 211 LEU A C 1
ATOM 1716 O O . LEU A 1 211 ? 8.506 -1.228 4.484 1.00 93.12 211 LEU A O 1
ATOM 1720 N N . PHE A 1 212 ? 6.337 -0.877 3.973 1.00 90.00 212 PHE A N 1
ATOM 1721 C CA . PHE A 1 212 ? 6.521 -0.628 2.541 1.00 90.00 212 PHE A CA 1
ATOM 1722 C C . PHE A 1 212 ? 6.581 0.866 2.209 1.00 90.00 212 PHE A C 1
ATOM 1724 O O . PHE A 1 212 ? 6.424 1.245 1.052 1.00 90.00 212 PHE A O 1
ATOM 1731 N N . ARG A 1 213 ? 6.757 1.729 3.217 1.00 87.50 213 ARG A N 1
ATOM 1732 C CA . ARG A 1 213 ? 6.996 3.153 2.986 1.00 87.50 213 ARG A CA 1
ATOM 1733 C C . ARG A 1 213 ? 8.437 3.377 2.554 1.00 87.50 213 ARG A C 1
ATOM 1735 O O . ARG A 1 213 ? 9.366 2.696 2.994 1.00 87.50 213 ARG A O 1
ATOM 1742 N N . GLU A 1 214 ? 8.578 4.375 1.703 1.00 82.44 214 GLU A N 1
ATOM 1743 C CA . GLU A 1 214 ? 9.835 4.810 1.128 1.00 82.44 214 GLU A CA 1
ATOM 1744 C C . GLU A 1 214 ? 10.041 6.282 1.461 1.00 82.44 214 GLU A C 1
ATOM 1746 O O . GLU A 1 214 ? 9.076 7.046 1.540 1.00 82.44 214 GLU A O 1
ATOM 1751 N N . GLU A 1 215 ? 11.295 6.677 1.623 1.00 78.94 215 GLU A N 1
ATOM 1752 C CA . GLU A 1 215 ? 11.702 8.076 1.700 1.00 78.94 215 GLU A CA 1
ATOM 1753 C C . GLU A 1 215 ? 12.617 8.351 0.514 1.00 78.94 215 GLU A C 1
ATOM 1755 O O . GLU A 1 215 ? 13.589 7.629 0.308 1.00 78.94 215 GLU A O 1
ATOM 1760 N N . ASN A 1 216 ? 12.273 9.339 -0.317 1.00 69.25 216 ASN A N 1
ATOM 1761 C CA . ASN A 1 216 ? 12.973 9.597 -1.580 1.00 69.25 216 ASN A CA 1
ATOM 1762 C C . ASN A 1 216 ? 13.144 8.323 -2.430 1.00 69.25 216 ASN A C 1
ATOM 1764 O O . ASN A 1 216 ? 14.202 8.097 -3.009 1.00 69.25 216 ASN A O 1
ATOM 1768 N N . THR A 1 217 ? 12.104 7.475 -2.482 1.00 65.69 217 THR A N 1
ATOM 1769 C CA . THR A 1 217 ? 12.075 6.168 -3.181 1.00 65.69 217 THR A CA 1
ATOM 1770 C C . THR A 1 217 ? 13.003 5.085 -2.607 1.00 65.69 217 THR A C 1
ATOM 1772 O O . THR A 1 217 ? 13.180 4.021 -3.200 1.00 65.69 217 THR A O 1
ATOM 1775 N N . VAL A 1 218 ? 13.584 5.323 -1.429 1.00 70.50 218 VAL A N 1
ATOM 1776 C CA . VAL A 1 218 ? 14.414 4.349 -0.715 1.00 70.50 218 VAL A CA 1
ATOM 1777 C C . VAL A 1 218 ? 13.558 3.587 0.291 1.00 70.50 218 VAL A C 1
ATOM 1779 O O . VAL A 1 218 ? 12.959 4.218 1.168 1.00 70.50 218 VAL A O 1
ATOM 1782 N N . PRO A 1 219 ? 13.507 2.242 0.232 1.00 79.62 219 PRO A N 1
ATOM 1783 C CA . PRO A 1 219 ? 12.785 1.458 1.224 1.00 79.62 219 PRO A CA 1
ATOM 1784 C C . PRO A 1 219 ? 13.379 1.655 2.622 1.00 79.62 219 PRO A C 1
ATOM 1786 O O . PRO A 1 219 ? 14.539 1.326 2.870 1.00 79.62 219 PRO A O 1
ATOM 1789 N N . LEU A 1 220 ? 12.562 2.134 3.561 1.00 85.06 220 LEU A N 1
ATOM 1790 C CA . LEU A 1 220 ? 13.009 2.413 4.930 1.00 85.06 220 LEU A CA 1
ATOM 1791 C C . LEU A 1 220 ? 13.233 1.126 5.737 1.00 85.06 220 LEU A C 1
ATOM 1793 O O . LEU A 1 220 ? 14.250 0.955 6.415 1.00 85.06 220 LEU A O 1
ATOM 1797 N N . TYR A 1 221 ? 12.270 0.202 5.647 1.00 89.94 221 TYR A N 1
ATOM 1798 C CA . TYR A 1 221 ? 12.163 -0.938 6.565 1.00 89.94 221 TYR A CA 1
ATOM 1799 C C . TYR A 1 221 ? 12.041 -2.298 5.872 1.00 89.94 221 TYR A C 1
ATOM 1801 O O . TYR A 1 221 ? 12.376 -3.316 6.478 1.00 89.94 221 TYR A O 1
ATOM 1809 N N . LYS A 1 222 ? 11.594 -2.339 4.609 1.00 87.12 222 LYS A N 1
ATOM 1810 C CA . LYS A 1 222 ? 11.265 -3.571 3.863 1.00 87.12 222 LYS A CA 1
ATOM 1811 C C . LYS A 1 222 ? 12.361 -4.645 3.936 1.00 87.12 222 LYS A C 1
ATOM 1813 O O . LYS A 1 222 ? 12.068 -5.809 4.198 1.00 87.12 222 LYS A O 1
ATOM 1818 N N . HIS A 1 223 ? 13.628 -4.253 3.785 1.00 89.19 223 HIS A N 1
ATOM 1819 C CA . HIS A 1 223 ? 14.778 -5.170 3.816 1.00 89.19 223 HIS A CA 1
ATOM 1820 C C . HIS A 1 223 ? 15.206 -5.602 5.229 1.00 89.19 223 HIS A C 1
ATOM 1822 O O . HIS A 1 223 ? 16.014 -6.516 5.373 1.00 89.19 223 HIS A O 1
ATOM 1828 N N . LYS A 1 224 ? 14.667 -4.961 6.272 1.00 91.69 224 LYS A N 1
ATOM 1829 C CA . LYS A 1 224 ? 15.029 -5.169 7.682 1.00 91.69 224 LYS A CA 1
ATOM 1830 C C . LYS A 1 224 ? 13.921 -5.844 8.499 1.00 91.69 224 LYS A C 1
ATOM 1832 O O . LYS A 1 224 ? 14.133 -6.078 9.683 1.00 91.69 224 LYS A O 1
ATOM 1837 N N . GLU A 1 225 ? 12.784 -6.201 7.885 1.00 95.44 225 GLU A N 1
ATOM 1838 C CA . GLU A 1 225 ? 11.596 -6.773 8.559 1.00 95.44 225 GLU A CA 1
ATOM 1839 C C . GLU A 1 225 ? 11.958 -7.890 9.552 1.00 95.44 225 GLU A C 1
ATOM 1841 O O . GLU A 1 225 ? 11.662 -7.788 10.741 1.00 95.44 225 GLU A O 1
ATOM 1846 N N . ARG A 1 226 ? 12.674 -8.920 9.081 1.00 96.19 226 ARG A N 1
ATOM 1847 C CA . ARG A 1 226 ? 13.083 -10.074 9.896 1.00 96.19 226 ARG A CA 1
ATOM 1848 C C . ARG A 1 226 ? 13.952 -9.663 11.087 1.00 96.19 226 ARG A C 1
ATOM 1850 O O . ARG A 1 226 ? 13.773 -10.190 12.181 1.00 96.19 226 ARG A O 1
ATOM 1857 N N . ASN A 1 227 ? 14.902 -8.754 10.875 1.00 96.12 227 ASN A N 1
ATOM 1858 C CA . ASN A 1 227 ? 15.834 -8.331 11.921 1.00 96.12 227 ASN A CA 1
ATOM 1859 C C . ASN A 1 227 ? 15.105 -7.531 12.999 1.00 96.12 227 ASN A C 1
ATOM 1861 O O . ASN A 1 227 ? 15.225 -7.868 14.170 1.00 96.12 227 ASN A O 1
ATOM 1865 N N . MET A 1 228 ? 14.259 -6.576 12.598 1.00 96.75 228 MET A N 1
ATOM 1866 C CA . MET A 1 228 ? 13.427 -5.804 13.528 1.00 96.75 228 MET A CA 1
ATOM 1867 C C . MET A 1 228 ? 12.529 -6.707 14.384 1.00 96.75 228 MET A C 1
ATOM 1869 O O . MET A 1 228 ? 12.407 -6.500 15.589 1.00 96.75 228 MET A O 1
ATOM 1873 N N . ILE A 1 229 ? 11.927 -7.735 13.775 1.00 96.75 229 ILE A N 1
ATOM 1874 C CA . ILE A 1 229 ? 11.106 -8.720 14.491 1.00 96.75 229 ILE A CA 1
ATOM 1875 C C . ILE A 1 229 ? 11.943 -9.495 15.513 1.00 96.75 229 ILE A C 1
ATOM 1877 O O . ILE A 1 229 ? 11.533 -9.636 16.662 1.00 96.75 229 ILE A O 1
ATOM 1881 N N . ASN A 1 230 ? 13.121 -9.984 15.127 1.00 96.25 230 ASN A N 1
ATOM 1882 C CA . ASN A 1 230 ? 13.979 -10.725 16.051 1.00 96.25 230 ASN A CA 1
ATOM 1883 C C . ASN A 1 230 ? 14.485 -9.838 17.198 1.00 96.25 230 ASN A C 1
ATOM 1885 O O . ASN A 1 230 ? 14.529 -10.293 18.339 1.00 96.25 230 ASN A O 1
ATOM 1889 N N . GLU A 1 231 ? 14.825 -8.578 16.920 1.00 97.19 231 GLU A N 1
ATOM 1890 C CA . GLU A 1 231 ? 15.275 -7.613 17.926 1.00 97.19 231 GLU A CA 1
ATOM 1891 C C . GLU A 1 231 ? 14.193 -7.347 18.978 1.00 97.19 231 GLU A C 1
ATOM 1893 O O . GLU A 1 231 ? 14.461 -7.497 20.170 1.00 97.19 231 GLU A O 1
ATOM 1898 N N . ILE A 1 232 ? 12.954 -7.040 18.570 1.00 96.56 232 ILE A N 1
ATOM 1899 C CA . ILE A 1 232 ? 11.879 -6.745 19.532 1.00 96.56 232 ILE A CA 1
ATOM 1900 C C . ILE A 1 232 ? 11.456 -7.983 20.337 1.00 96.56 232 ILE A C 1
ATOM 1902 O O . ILE A 1 232 ? 11.198 -7.873 21.537 1.00 96.56 232 ILE A O 1
ATOM 1906 N N . LEU A 1 233 ? 11.439 -9.169 19.714 1.00 95.31 233 LEU A N 1
ATOM 1907 C CA . LEU A 1 233 ? 11.140 -10.430 20.404 1.00 95.31 233 LEU A CA 1
ATOM 1908 C C . LEU A 1 233 ? 12.236 -10.811 21.408 1.00 95.31 233 LEU A C 1
ATOM 1910 O O . LEU A 1 233 ? 11.936 -11.419 22.433 1.00 95.31 233 LEU A O 1
ATOM 1914 N N . THR A 1 234 ? 13.488 -10.432 21.136 1.00 95.88 234 THR A N 1
ATOM 1915 C CA . THR A 1 234 ? 14.620 -10.644 22.050 1.00 95.88 234 THR A CA 1
ATOM 1916 C C . THR A 1 234 ? 14.613 -9.633 23.195 1.00 95.88 234 THR A C 1
ATOM 1918 O O . THR A 1 234 ? 14.872 -10.002 24.338 1.00 95.88 234 THR A O 1
ATOM 1921 N N . ALA A 1 235 ? 14.304 -8.366 22.908 1.00 96.19 235 ALA A N 1
ATOM 1922 C CA . ALA A 1 235 ? 14.303 -7.295 23.899 1.00 96.19 235 ALA A CA 1
ATOM 1923 C C . ALA A 1 235 ? 13.139 -7.407 24.899 1.00 96.19 235 ALA A C 1
ATOM 1925 O O . ALA A 1 235 ? 13.320 -7.137 26.086 1.00 96.19 235 ALA A O 1
ATOM 1926 N N . HIS A 1 236 ? 11.953 -7.825 24.437 1.00 95.00 236 HIS A N 1
ATOM 1927 C CA . HIS A 1 236 ? 10.730 -7.844 25.247 1.00 95.00 236 HIS A CA 1
ATOM 1928 C C . HIS A 1 236 ? 9.942 -9.165 25.140 1.00 95.00 236 HIS A C 1
ATOM 1930 O O . HIS A 1 236 ? 8.748 -9.142 24.845 1.00 95.00 236 HIS A O 1
ATOM 1936 N N . PRO A 1 237 ? 10.542 -10.337 25.419 1.00 93.69 237 PRO A N 1
ATOM 1937 C CA . PRO A 1 237 ? 9.897 -11.636 25.197 1.00 93.69 237 PRO A CA 1
ATOM 1938 C C . PRO A 1 237 ? 8.605 -11.827 26.006 1.00 93.69 237 PRO A C 1
ATOM 1940 O O . PRO A 1 237 ? 7.663 -12.458 25.528 1.00 93.69 237 PRO A O 1
ATOM 1943 N N . ALA A 1 238 ? 8.537 -11.257 27.215 1.00 94.19 238 ALA A N 1
ATOM 1944 C CA . ALA A 1 238 ? 7.370 -11.359 28.092 1.00 94.19 238 ALA A CA 1
ATOM 1945 C C . ALA A 1 238 ? 6.107 -10.734 27.473 1.00 94.19 238 ALA A C 1
ATOM 1947 O O . ALA A 1 238 ? 5.017 -11.277 27.640 1.00 94.19 238 ALA A O 1
ATOM 1948 N N . GLU A 1 239 ? 6.259 -9.652 26.701 1.00 91.12 239 GLU A N 1
ATOM 1949 C CA . GLU A 1 239 ? 5.137 -8.988 26.030 1.00 91.12 239 GLU A CA 1
ATOM 1950 C C . GLU A 1 239 ? 4.500 -9.882 24.962 1.00 91.12 239 GLU A C 1
ATOM 1952 O O . GLU A 1 239 ? 3.298 -9.815 24.743 1.00 91.12 239 GLU A O 1
ATOM 1957 N N . PHE A 1 240 ? 5.266 -10.773 24.330 1.00 92.25 240 PHE A N 1
ATOM 1958 C CA . PHE A 1 240 ? 4.785 -11.621 23.234 1.00 92.25 240 PHE A CA 1
ATOM 1959 C C . PHE A 1 240 ? 4.418 -13.043 23.676 1.00 92.25 240 PHE A C 1
ATOM 1961 O O . PHE A 1 240 ? 4.036 -13.867 22.845 1.00 92.25 240 PHE A O 1
ATOM 1968 N N . TYR A 1 241 ? 4.503 -13.357 24.973 1.00 88.19 241 TYR A N 1
ATOM 1969 C CA . TYR A 1 241 ? 4.305 -14.719 25.484 1.00 88.19 241 TYR A CA 1
ATOM 1970 C C . TYR A 1 241 ? 2.912 -15.295 25.161 1.00 88.19 241 TYR A C 1
ATOM 1972 O O . TYR A 1 241 ? 2.760 -16.489 24.913 1.00 88.19 241 TYR A O 1
ATOM 1980 N N . GLN A 1 242 ? 1.883 -14.443 25.128 1.00 88.50 242 GLN A N 1
ATOM 1981 C CA . GLN A 1 242 ? 0.496 -14.836 24.838 1.00 88.50 242 GLN A CA 1
ATOM 1982 C C . GLN A 1 242 ? 0.135 -14.792 23.340 1.00 88.50 242 GLN A C 1
ATOM 1984 O O . GLN A 1 242 ? -1.002 -15.109 22.964 1.00 88.50 242 GLN A O 1
ATOM 1989 N N . ASP A 1 243 ? 1.076 -14.401 22.479 1.00 92.06 243 ASP A N 1
ATOM 1990 C CA . ASP A 1 243 ? 0.859 -14.240 21.043 1.00 92.06 243 ASP A CA 1
ATOM 1991 C C . ASP A 1 243 ? 1.164 -15.554 20.316 1.00 92.06 243 ASP A C 1
ATOM 1993 O O . ASP A 1 243 ? 2.301 -15.846 19.927 1.00 92.06 243 ASP A O 1
ATOM 1997 N N . GLN A 1 244 ? 0.116 -16.362 20.154 1.00 90.62 244 GLN A N 1
ATOM 1998 C CA . GLN A 1 244 ? 0.212 -17.712 19.600 1.00 90.62 244 GLN A CA 1
ATOM 1999 C C . GLN A 1 244 ? 0.592 -17.683 18.118 1.00 90.62 244 GLN A C 1
ATOM 2001 O O . GLN A 1 244 ? 1.501 -18.398 17.704 1.00 90.62 244 GLN A O 1
ATOM 2006 N N . PHE A 1 245 ? -0.044 -16.808 17.336 1.00 94.44 245 PHE A N 1
ATOM 2007 C CA . PHE A 1 245 ? 0.198 -16.702 15.900 1.00 94.44 245 PHE A CA 1
ATOM 2008 C C . PHE A 1 245 ? 1.103 -15.514 15.568 1.00 94.44 245 PHE A C 1
ATOM 2010 O O . PHE A 1 245 ? 1.130 -14.502 16.271 1.00 94.44 245 PHE A O 1
ATOM 2017 N N . MET A 1 246 ? 1.822 -15.588 14.451 1.00 96.06 246 MET A N 1
ATOM 2018 C CA . MET A 1 246 ? 2.669 -14.504 13.956 1.00 96.06 246 MET A CA 1
ATOM 2019 C C . MET A 1 246 ? 1.852 -13.231 13.701 1.00 96.06 246 MET A C 1
ATOM 2021 O O . MET A 1 246 ? 2.336 -12.132 13.959 1.00 96.06 246 MET A O 1
ATOM 2025 N N . ILE A 1 247 ? 0.588 -13.357 13.280 1.00 95.56 247 ILE A N 1
ATOM 2026 C CA . ILE A 1 247 ? -0.319 -12.210 13.130 1.00 95.56 247 ILE A CA 1
ATOM 2027 C C . ILE A 1 247 ? -0.568 -11.477 14.458 1.00 95.56 247 ILE A C 1
ATOM 2029 O O . ILE A 1 247 ? -0.599 -10.250 14.458 1.00 95.56 247 ILE A O 1
ATOM 2033 N N . ASP A 1 248 ? -0.673 -12.189 15.588 1.00 93.81 248 ASP A N 1
ATOM 2034 C CA . ASP A 1 248 ? -0.827 -11.561 16.909 1.00 93.81 248 ASP A CA 1
ATOM 2035 C C . ASP A 1 248 ? 0.415 -10.722 17.246 1.00 93.81 248 ASP A C 1
ATOM 2037 O O . ASP A 1 248 ? 0.301 -9.559 17.640 1.00 93.81 248 ASP A O 1
ATOM 2041 N N . LYS A 1 249 ? 1.604 -11.288 16.991 1.00 94.94 249 LYS A N 1
ATOM 2042 C CA . LYS A 1 249 ? 2.889 -10.607 17.195 1.00 94.94 249 LYS A CA 1
ATOM 2043 C C . LYS A 1 249 ? 2.991 -9.349 16.332 1.00 94.94 249 LYS A C 1
ATOM 2045 O O . LYS A 1 249 ? 3.348 -8.295 16.847 1.00 94.94 249 LYS A O 1
ATOM 2050 N N . LEU A 1 250 ? 2.628 -9.430 15.047 1.00 95.69 250 LEU A N 1
ATOM 2051 C CA . LEU A 1 250 ? 2.633 -8.280 14.130 1.00 95.69 250 LEU A CA 1
ATOM 2052 C C . LEU A 1 250 ? 1.661 -7.180 14.582 1.00 95.69 250 LEU A C 1
ATOM 2054 O O . LEU A 1 250 ? 2.017 -6.003 14.559 1.00 95.69 250 LEU A O 1
ATOM 2058 N N . VAL A 1 251 ? 0.457 -7.541 15.036 1.00 92.75 251 VAL A N 1
ATOM 2059 C CA . VAL A 1 251 ? -0.517 -6.573 15.567 1.00 92.75 251 VAL A CA 1
ATOM 2060 C C . VAL A 1 251 ? 0.039 -5.867 16.808 1.00 92.75 251 VAL A C 1
ATOM 2062 O O . VAL A 1 251 ? -0.057 -4.642 16.912 1.00 92.75 251 VAL A O 1
ATOM 2065 N N . ARG A 1 252 ? 0.671 -6.604 17.733 1.00 91.75 252 ARG A N 1
ATOM 2066 C CA . ARG A 1 252 ? 1.308 -6.019 18.924 1.00 91.75 252 ARG A CA 1
ATOM 2067 C C . ARG A 1 252 ? 2.505 -5.135 18.563 1.00 91.75 252 ARG A C 1
ATOM 2069 O O . ARG A 1 252 ? 2.625 -4.031 19.081 1.00 91.75 252 ARG A O 1
ATOM 2076 N N . MET A 1 253 ? 3.356 -5.572 17.640 1.00 94.31 253 MET A N 1
ATOM 2077 C CA . MET A 1 253 ? 4.474 -4.777 17.116 1.00 94.31 253 MET A CA 1
ATOM 2078 C C . MET A 1 253 ? 3.990 -3.441 16.540 1.00 94.31 253 MET A C 1
ATOM 2080 O O . MET A 1 253 ? 4.505 -2.387 16.911 1.00 94.31 253 MET A O 1
ATOM 2084 N N . GLN A 1 254 ? 2.944 -3.472 15.709 1.00 92.38 254 GLN A N 1
ATOM 2085 C CA . GLN A 1 254 ? 2.326 -2.273 15.142 1.00 92.38 254 GLN A CA 1
ATOM 2086 C C . GLN A 1 254 ? 1.717 -1.363 16.211 1.00 92.38 254 GLN A C 1
ATOM 2088 O O . GLN A 1 254 ? 1.818 -0.140 16.115 1.00 92.38 254 GLN A O 1
ATOM 2093 N N . HIS A 1 255 ? 1.113 -1.942 17.252 1.00 86.88 255 HIS A N 1
ATOM 2094 C CA . HIS A 1 255 ? 0.575 -1.180 18.375 1.00 86.88 255 HIS A CA 1
ATOM 2095 C C . HIS A 1 255 ? 1.645 -0.308 19.048 1.00 86.88 255 HIS A C 1
ATOM 2097 O O . HIS A 1 255 ? 1.371 0.859 19.334 1.00 86.88 255 HIS A O 1
ATOM 2103 N N . TYR A 1 256 ? 2.851 -0.854 19.230 1.00 88.50 256 TYR A N 1
ATOM 2104 C CA . TYR A 1 256 ? 4.014 -0.151 19.782 1.00 88.50 256 TYR A CA 1
ATOM 2105 C C . TYR A 1 256 ? 4.812 0.656 18.743 1.00 88.50 256 TYR A C 1
ATOM 2107 O O . TYR A 1 256 ? 5.861 1.207 19.064 1.00 88.50 256 TYR A O 1
ATOM 2115 N N . GLY A 1 257 ? 4.319 0.765 17.506 1.00 90.44 257 GLY A N 1
ATOM 2116 C CA . GLY A 1 257 ? 4.902 1.618 16.470 1.00 90.44 257 GLY A CA 1
ATOM 2117 C C . GLY A 1 257 ? 6.005 0.971 15.632 1.00 90.44 257 GLY A C 1
ATOM 2118 O O . GLY A 1 257 ? 6.593 1.657 14.797 1.00 90.44 257 GLY A O 1
ATOM 2119 N N . LEU A 1 258 ? 6.273 -0.329 15.791 1.00 94.62 258 LEU A N 1
ATOM 2120 C CA . LEU A 1 258 ? 7.208 -1.023 14.909 1.00 94.62 258 LEU A CA 1
ATOM 2121 C C . LEU A 1 258 ? 6.582 -1.173 13.507 1.00 94.62 258 LEU A C 1
ATOM 2123 O O . LEU A 1 258 ? 5.439 -1.630 13.404 1.00 94.62 258 LEU A O 1
ATOM 2127 N N . PRO A 1 259 ? 7.289 -0.818 12.417 1.00 95.81 259 PRO A N 1
ATOM 2128 C CA . PRO A 1 259 ? 6.753 -0.955 11.068 1.00 95.81 259 PRO A CA 1
ATOM 2129 C C . PRO A 1 259 ? 6.462 -2.411 10.701 1.00 95.81 259 PRO A C 1
ATOM 2131 O O . PRO A 1 259 ? 7.347 -3.264 10.770 1.00 95.81 259 PRO A O 1
ATOM 2134 N N . THR A 1 260 ? 5.234 -2.694 10.260 1.00 96.06 260 THR A N 1
ATOM 2135 C CA . THR A 1 260 ? 4.823 -4.042 9.845 1.00 96.06 260 THR A CA 1
ATOM 2136 C C . THR A 1 260 ? 4.122 -4.032 8.490 1.00 96.06 260 THR A C 1
ATOM 2138 O O . THR A 1 260 ? 3.820 -2.981 7.924 1.00 96.06 260 THR A O 1
ATOM 2141 N N . ARG A 1 261 ? 3.862 -5.229 7.962 1.00 95.69 261 ARG A N 1
ATOM 2142 C CA . ARG A 1 261 ? 3.062 -5.477 6.752 1.00 95.69 261 ARG A CA 1
ATOM 2143 C C . ARG A 1 261 ? 1.548 -5.299 6.943 1.00 95.69 261 ARG A C 1
ATOM 2145 O O . ARG A 1 261 ? 0.783 -5.658 6.048 1.00 95.69 261 ARG A O 1
ATOM 2152 N N . LEU A 1 262 ? 1.105 -4.816 8.104 1.00 95.62 262 LEU A N 1
ATOM 2153 C CA . LEU A 1 262 ? -0.301 -4.555 8.394 1.00 95.62 262 LEU A CA 1
ATOM 2154 C C . LEU A 1 262 ? -0.661 -3.104 8.082 1.00 95.62 262 LEU A C 1
ATOM 2156 O O . LEU A 1 262 ? 0.090 -2.169 8.355 1.00 95.62 262 LEU A O 1
ATOM 2160 N N . LEU A 1 263 ? -1.858 -2.906 7.550 1.00 94.62 263 LEU A N 1
ATOM 2161 C CA . LEU A 1 263 ? -2.460 -1.590 7.387 1.00 94.62 263 LEU A CA 1
ATOM 2162 C C . LEU A 1 263 ? -3.774 -1.544 8.163 1.00 94.62 263 LEU A C 1
ATOM 2164 O O . LEU A 1 263 ? -4.669 -2.345 7.903 1.00 94.62 263 LEU A O 1
ATOM 2168 N N . ASP A 1 264 ? -3.895 -0.604 9.101 1.00 92.94 264 ASP A N 1
ATOM 2169 C CA . ASP A 1 264 ? -5.105 -0.473 9.921 1.00 92.94 264 ASP A CA 1
ATOM 2170 C C . ASP A 1 264 ? -6.317 -0.028 9.092 1.00 92.94 264 ASP A C 1
ATOM 2172 O O . ASP A 1 264 ? -6.239 0.883 8.262 1.00 92.94 264 ASP A O 1
ATOM 2176 N N . VAL A 1 265 ? -7.465 -0.621 9.366 1.00 94.44 265 VAL A N 1
ATOM 2177 C CA . VAL A 1 265 ? -8.769 -0.197 8.854 1.00 94.44 265 VAL A CA 1
ATOM 2178 C C . VAL A 1 265 ? -9.779 -0.277 9.995 1.00 94.44 265 VAL A C 1
ATOM 2180 O O . VAL A 1 265 ? -9.568 -0.977 10.983 1.00 94.44 265 VAL A O 1
ATOM 2183 N N . THR A 1 266 ? -10.877 0.458 9.901 1.00 93.94 266 THR A N 1
ATOM 2184 C CA . THR A 1 266 ? -11.910 0.496 10.943 1.00 93.94 266 THR A CA 1
ATOM 2185 C C . THR A 1 266 ? -13.281 0.238 10.343 1.00 93.94 266 THR A C 1
ATOM 2187 O O . THR A 1 266 ? -13.571 0.692 9.241 1.00 93.94 266 THR A O 1
ATOM 2190 N N . ALA A 1 267 ? -14.143 -0.474 11.064 1.00 92.50 267 ALA A N 1
ATOM 2191 C CA . ALA A 1 267 ? -15.556 -0.586 10.700 1.00 92.50 267 ALA A CA 1
ATOM 2192 C C . ALA A 1 267 ? -16.353 0.698 11.023 1.00 92.50 267 ALA A C 1
ATOM 2194 O O . ALA A 1 267 ? -17.499 0.836 10.606 1.00 92.50 267 ALA A O 1
ATOM 2195 N N . ASN A 1 268 ? -15.767 1.648 11.764 1.00 93.75 268 ASN A N 1
ATOM 2196 C CA . ASN A 1 268 ? -16.427 2.887 12.160 1.00 93.75 268 ASN A CA 1
ATOM 2197 C C . ASN A 1 268 ? -15.990 4.062 11.258 1.00 93.75 268 ASN A C 1
ATOM 2199 O O . ASN A 1 268 ? -14.841 4.514 11.341 1.00 93.75 268 ASN A O 1
ATOM 2203 N N . PRO A 1 269 ? -16.894 4.627 10.439 1.00 95.25 269 PRO A N 1
ATOM 2204 C CA . PRO A 1 269 ? -16.540 5.706 9.522 1.00 95.25 269 PRO A CA 1
ATOM 2205 C C . PRO A 1 269 ? -16.095 6.992 10.223 1.00 95.25 269 PRO A C 1
ATOM 2207 O O . PRO A 1 269 ? -15.242 7.711 9.704 1.00 95.25 269 PRO A O 1
ATOM 2210 N N . LEU A 1 270 ? -16.624 7.287 11.412 1.00 95.94 270 LEU A N 1
ATOM 2211 C CA . LEU A 1 270 ? -16.251 8.488 12.160 1.00 95.94 270 LEU A CA 1
ATOM 2212 C C . LEU A 1 270 ? -14.864 8.358 12.802 1.00 95.94 270 LEU A C 1
ATOM 2214 O O . LEU A 1 270 ? -14.157 9.354 12.938 1.00 95.94 270 LEU A O 1
ATOM 2218 N N . VAL A 1 271 ? -14.439 7.135 13.137 1.00 95.06 271 VAL A N 1
ATOM 2219 C CA . VAL A 1 271 ? -13.058 6.856 13.569 1.00 95.06 271 VAL A CA 1
ATOM 2220 C C . VAL A 1 271 ? -12.087 7.082 12.407 1.00 95.06 271 VAL A C 1
ATOM 2222 O O . VAL A 1 271 ? -11.036 7.696 12.588 1.00 95.06 271 VAL A O 1
ATOM 2225 N N . ALA A 1 272 ? -12.445 6.660 11.190 1.00 96.31 272 ALA A N 1
ATOM 2226 C CA . ALA A 1 272 ? -11.646 6.959 10.004 1.00 96.31 272 ALA A CA 1
ATOM 2227 C C . ALA A 1 272 ? -11.589 8.466 9.716 1.00 96.31 272 ALA A C 1
ATOM 2229 O O . ALA A 1 272 ? -10.506 8.991 9.458 1.00 96.31 272 ALA A O 1
ATOM 2230 N N . LEU A 1 273 ? -12.718 9.175 9.820 1.00 97.31 273 LEU A N 1
ATOM 2231 C CA . LEU A 1 273 ? -12.749 10.631 9.678 1.00 97.31 273 LEU A CA 1
ATOM 2232 C C . LEU A 1 273 ? -11.857 11.315 10.723 1.00 97.31 273 LEU A C 1
ATOM 2234 O O . LEU A 1 273 ? -11.075 12.198 10.375 1.00 97.31 273 LEU A O 1
ATOM 2238 N N . TYR A 1 274 ? -11.896 10.857 11.977 1.00 96.19 274 TYR A N 1
ATOM 2239 C CA . TYR A 1 274 ? -10.990 11.335 13.018 1.00 96.19 274 TYR A CA 1
ATOM 2240 C C . TYR A 1 274 ? -9.522 11.161 12.610 1.00 96.19 274 TYR A C 1
ATOM 2242 O O . TYR A 1 274 ? -8.775 12.134 12.655 1.00 96.19 274 TYR A O 1
ATOM 2250 N N . PHE A 1 275 ? -9.100 9.981 12.140 1.00 94.88 275 PHE A N 1
ATOM 2251 C CA . PHE A 1 275 ? -7.712 9.766 11.700 1.00 94.88 275 PHE A CA 1
ATOM 2252 C C . PHE A 1 275 ? -7.309 10.628 10.496 1.00 94.88 275 PHE A C 1
ATOM 2254 O O . PHE A 1 275 ? -6.162 11.063 10.414 1.00 94.88 275 PHE A O 1
ATOM 2261 N N . CYS A 1 276 ? -8.246 10.929 9.596 1.00 96.25 276 CYS A N 1
ATOM 2262 C CA . CYS A 1 276 ? -8.032 11.878 8.502 1.00 96.25 276 CYS A CA 1
ATOM 2263 C C . CYS A 1 276 ? -7.772 13.310 9.018 1.00 96.25 276 CYS A C 1
ATOM 2265 O O . CYS A 1 276 ? -6.998 14.067 8.424 1.00 96.25 276 CYS A O 1
ATOM 2267 N N . CYS A 1 277 ? -8.394 13.700 10.132 1.00 95.62 277 CYS A N 1
ATOM 2268 C CA . CYS A 1 277 ? -8.303 15.057 10.668 1.00 95.62 277 CYS A CA 1
ATOM 2269 C C . CYS A 1 277 ? -7.267 15.225 11.793 1.00 95.62 277 CYS A C 1
ATOM 2271 O O . CYS A 1 277 ? -6.786 16.338 11.991 1.00 95.62 277 CYS A O 1
ATOM 2273 N N . ALA A 1 278 ? -6.892 14.157 12.506 1.00 91.44 278 ALA A N 1
ATOM 2274 C CA . ALA A 1 278 ? -6.135 14.199 13.764 1.00 91.44 278 ALA A CA 1
ATOM 2275 C C . ALA A 1 278 ? -4.798 14.955 13.683 1.00 91.44 278 ALA A C 1
ATOM 2277 O O . ALA A 1 278 ? -4.389 15.577 14.660 1.00 91.44 278 ALA A O 1
ATOM 2278 N N . GLY A 1 279 ? -4.149 14.983 12.514 1.00 87.56 279 GLY A N 1
ATOM 2279 C CA . GLY A 1 279 ? -2.923 15.761 12.297 1.00 87.56 279 GLY A CA 1
ATOM 2280 C C . GLY A 1 279 ? -3.085 17.279 12.470 1.00 87.56 279 GLY A C 1
ATOM 2281 O O . GLY A 1 279 ? -2.082 17.975 12.571 1.00 87.56 279 GLY A O 1
ATOM 2282 N N . MET A 1 280 ? -4.319 17.792 12.518 1.00 90.19 280 MET A N 1
ATOM 2283 C CA . MET A 1 280 ? -4.629 19.211 12.732 1.00 90.19 280 MET A CA 1
ATOM 2284 C C . MET A 1 280 ? -4.798 19.600 14.206 1.00 90.19 280 MET A C 1
ATOM 2286 O O . MET A 1 280 ? -5.050 20.772 14.481 1.00 90.19 280 MET A O 1
ATOM 2290 N N . LEU A 1 281 ? -4.666 18.651 15.145 1.00 83.94 281 LEU A N 1
ATOM 2291 C CA . LEU A 1 281 ? -4.702 18.944 16.585 1.00 83.94 281 LEU A CA 1
ATOM 2292 C C . LEU A 1 281 ? -3.548 19.861 17.012 1.00 83.94 281 LEU A C 1
ATOM 2294 O O . LEU A 1 281 ? -3.741 20.709 17.875 1.00 83.94 281 LEU A O 1
ATOM 2298 N N . ASP A 1 282 ? -2.385 19.716 16.373 1.00 80.81 282 ASP A N 1
ATOM 2299 C CA . ASP A 1 282 ? -1.148 20.434 16.713 1.00 80.81 282 ASP A CA 1
ATOM 2300 C C . ASP A 1 282 ? -0.667 21.381 15.591 1.00 80.81 282 ASP A C 1
ATOM 2302 O O . ASP A 1 282 ? 0.455 21.879 15.639 1.00 80.81 282 ASP A O 1
ATOM 2306 N N . LYS A 1 283 ? -1.490 21.620 14.558 1.00 84.25 283 LYS A N 1
ATOM 2307 C CA . LYS A 1 283 ? -1.135 22.431 13.374 1.00 84.25 283 LYS A CA 1
ATOM 2308 C C . LYS A 1 283 ? -2.049 23.636 13.189 1.00 84.25 283 LYS A C 1
ATOM 2310 O O . LYS A 1 283 ? -3.169 23.658 13.703 1.00 84.25 283 LYS A O 1
ATOM 2315 N N . ASN A 1 284 ? -1.612 24.628 12.415 1.00 83.38 284 ASN A N 1
ATOM 2316 C CA . ASN A 1 284 ? -2.448 25.767 12.035 1.00 83.38 284 ASN A CA 1
ATOM 2317 C C . ASN A 1 284 ? -3.307 25.448 10.807 1.00 83.38 284 ASN A C 1
ATOM 2319 O O . ASN A 1 284 ? -3.066 24.471 10.110 1.00 83.38 284 ASN A O 1
ATOM 2323 N N . GLU A 1 285 ? -4.351 26.245 10.558 1.00 80.19 285 GLU A N 1
ATOM 2324 C CA . GLU A 1 285 ? -5.231 26.049 9.388 1.00 80.19 285 GLU A CA 1
ATOM 2325 C C . GLU A 1 285 ? -4.486 26.229 8.061 1.00 80.19 285 GLU A C 1
ATOM 2327 O O . GLU A 1 285 ? -4.815 25.578 7.074 1.00 80.19 285 GLU A O 1
ATOM 2332 N N . GLU A 1 286 ? -3.441 27.055 8.061 1.00 82.12 286 GLU A N 1
ATOM 2333 C CA . GLU A 1 286 ? -2.565 27.290 6.911 1.00 82.12 286 GLU A CA 1
ATOM 2334 C C . GLU A 1 286 ? -1.771 26.035 6.506 1.00 82.12 286 GLU A C 1
ATOM 2336 O O . GLU A 1 286 ? -1.444 25.869 5.334 1.00 82.12 286 GLU A O 1
ATOM 2341 N N . ASP A 1 287 ? -1.541 25.109 7.444 1.00 84.25 287 ASP A N 1
ATOM 2342 C CA . ASP A 1 287 ? -0.829 23.846 7.213 1.00 84.25 287 ASP A CA 1
ATOM 2343 C C . ASP A 1 287 ? -1.758 22.719 6.717 1.00 84.25 287 ASP A C 1
ATOM 2345 O O . ASP A 1 287 ? -1.356 21.552 6.628 1.00 84.25 287 ASP A O 1
ATOM 2349 N N . GLU A 1 288 ? -3.033 23.024 6.449 1.00 88.00 288 GLU A N 1
ATOM 2350 C CA . GLU A 1 288 ? -4.021 22.024 6.062 1.00 88.00 288 GLU A CA 1
ATOM 2351 C C . GLU A 1 288 ? -3.797 21.518 4.628 1.00 88.00 288 GLU A C 1
ATOM 2353 O O . GLU A 1 288 ? -4.158 22.172 3.643 1.00 88.00 288 GLU A O 1
ATOM 2358 N N . SER A 1 289 ? -3.347 20.268 4.501 1.00 91.06 289 SER A N 1
ATOM 2359 C CA . SER A 1 289 ? -3.500 19.504 3.261 1.00 91.06 289 SER A CA 1
ATOM 2360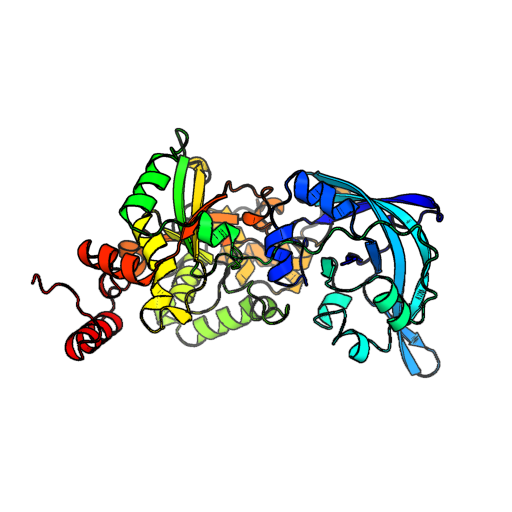 C C . SER A 1 289 ? -4.888 18.862 3.158 1.00 91.06 289 SER A C 1
ATOM 2362 O O . SER A 1 289 ? -5.560 18.616 4.162 1.00 91.06 289 SER A O 1
ATOM 2364 N N . VAL A 1 290 ? -5.351 18.581 1.937 1.00 92.94 290 VAL A N 1
ATOM 2365 C CA . VAL A 1 290 ? -6.607 17.840 1.726 1.00 92.94 290 VAL A CA 1
ATOM 2366 C C . VAL A 1 290 ? -6.388 16.390 2.156 1.00 92.94 290 VAL A C 1
ATOM 2368 O O . VAL A 1 290 ? -5.420 15.762 1.749 1.00 92.94 290 VAL A O 1
ATOM 2371 N N . GLY A 1 291 ? -7.263 15.855 3.001 1.00 94.75 291 GLY A N 1
ATOM 2372 C CA . GLY A 1 291 ? -7.234 14.441 3.380 1.00 94.75 291 GLY A CA 1
ATOM 2373 C C . GLY A 1 291 ? -8.217 13.622 2.557 1.00 94.75 291 GLY A C 1
ATOM 2374 O O . GLY A 1 291 ? -8.975 14.162 1.745 1.00 94.75 291 GLY A O 1
ATOM 2375 N N . ASP A 1 292 ? -8.251 12.320 2.799 1.00 95.00 292 ASP A N 1
ATOM 2376 C CA . ASP A 1 292 ? -9.319 11.471 2.294 1.00 95.00 292 ASP A CA 1
ATOM 2377 C C . ASP A 1 292 ? -9.683 10.333 3.254 1.00 95.00 292 ASP A C 1
ATOM 2379 O O . ASP A 1 292 ? -8.927 9.937 4.140 1.00 95.00 292 ASP A O 1
ATOM 2383 N N . VAL A 1 293 ? -10.901 9.823 3.094 1.00 96.44 293 VAL A N 1
ATOM 2384 C CA . VAL A 1 293 ? -11.355 8.578 3.703 1.00 96.44 293 VAL A CA 1
ATOM 2385 C C . VAL A 1 293 ? -11.555 7.567 2.585 1.00 96.44 293 VAL A C 1
ATOM 2387 O O . VAL A 1 293 ? -12.375 7.762 1.684 1.00 96.44 293 VAL A O 1
ATOM 2390 N N . LYS A 1 294 ? -10.783 6.485 2.650 1.00 94.25 294 LYS A N 1
ATOM 2391 C CA . LYS A 1 294 ? -10.901 5.314 1.782 1.00 94.25 294 LYS A CA 1
ATOM 2392 C C . LYS A 1 294 ? -11.988 4.400 2.327 1.00 94.25 294 LYS A C 1
ATOM 2394 O O . LYS A 1 294 ? -12.037 4.176 3.536 1.00 94.25 294 LYS A O 1
ATOM 2399 N N . ILE A 1 295 ? -12.818 3.872 1.440 1.00 93.12 295 ILE A N 1
ATOM 2400 C CA . ILE A 1 295 ? -13.935 2.981 1.750 1.00 93.12 295 ILE A CA 1
ATOM 2401 C C . ILE A 1 295 ? -13.690 1.667 1.019 1.00 93.12 295 ILE A C 1
ATOM 2403 O O . ILE A 1 295 ? -13.574 1.656 -0.204 1.00 93.12 295 ILE A O 1
ATOM 2407 N N . PHE A 1 296 ? -13.616 0.577 1.767 1.00 91.56 296 PHE A N 1
ATOM 2408 C CA . PHE A 1 296 ? -13.411 -0.774 1.263 1.00 91.56 296 PHE A CA 1
ATOM 2409 C C . PHE A 1 296 ? -14.729 -1.531 1.354 1.00 91.56 296 PHE A C 1
ATOM 2411 O O . PHE A 1 296 ? -15.293 -1.615 2.443 1.00 91.56 296 PHE A O 1
ATOM 2418 N N . SER A 1 297 ? -15.189 -2.097 0.239 1.00 89.50 297 SER A N 1
ATOM 2419 C CA . SER A 1 297 ? -16.288 -3.068 0.230 1.00 89.50 297 SER A CA 1
ATOM 2420 C C . SER A 1 297 ? -15.698 -4.465 0.079 1.00 89.50 297 SER A C 1
ATOM 2422 O O . SER A 1 297 ? -14.991 -4.731 -0.894 1.00 89.50 297 SER A O 1
ATOM 2424 N N . VAL A 1 298 ? -15.930 -5.341 1.058 1.00 89.06 298 VAL A N 1
ATOM 2425 C CA . VAL A 1 298 ? -15.316 -6.675 1.111 1.00 89.06 298 VAL A CA 1
ATOM 2426 C C . VAL A 1 298 ? -16.397 -7.721 1.325 1.00 89.06 298 VAL A C 1
ATOM 2428 O O . VAL A 1 298 ? -17.184 -7.612 2.260 1.00 89.06 298 VAL A O 1
ATOM 2431 N N . ARG A 1 299 ? -16.428 -8.765 0.491 1.00 89.69 299 ARG A N 1
ATOM 2432 C CA . ARG A 1 299 ? -17.349 -9.893 0.691 1.00 89.69 299 ARG A CA 1
ATOM 2433 C C . ARG A 1 299 ? -17.082 -10.551 2.036 1.00 89.69 299 ARG A C 1
ATOM 2435 O O . ARG A 1 299 ? -15.929 -10.827 2.367 1.00 89.69 299 ARG A O 1
ATOM 2442 N N . THR A 1 300 ? -18.133 -10.888 2.777 1.00 88.31 300 THR A N 1
ATOM 2443 C CA . THR A 1 300 ? -17.994 -11.500 4.109 1.00 88.31 300 THR A CA 1
ATOM 2444 C C . THR A 1 300 ? -17.138 -12.775 4.086 1.00 88.31 300 THR A C 1
ATOM 2446 O O . THR A 1 300 ? -16.339 -12.995 4.990 1.00 88.31 300 THR A O 1
ATOM 2449 N N . ASN A 1 301 ? -17.220 -13.574 3.016 1.00 89.06 301 ASN A N 1
ATOM 2450 C CA . ASN A 1 301 ? -16.427 -14.801 2.851 1.00 89.06 301 ASN A CA 1
ATOM 2451 C C . ASN A 1 301 ? -14.932 -14.557 2.565 1.00 89.06 301 ASN A C 1
ATOM 2453 O O . ASN A 1 301 ? -14.115 -15.459 2.761 1.00 89.06 301 ASN A O 1
ATOM 2457 N N . ASP A 1 302 ? -14.565 -13.358 2.107 1.00 89.56 302 ASP A N 1
ATOM 2458 C CA . ASP A 1 302 ? -13.174 -12.981 1.840 1.00 89.56 302 ASP A CA 1
ATOM 2459 C C . ASP A 1 302 ? -12.472 -12.460 3.113 1.00 89.56 302 ASP A C 1
ATOM 2461 O O . ASP A 1 302 ? -11.239 -12.402 3.166 1.00 89.56 302 ASP A O 1
ATOM 2465 N N . ILE A 1 303 ? -13.233 -12.153 4.172 1.00 91.44 303 ILE A N 1
ATOM 2466 C CA . ILE A 1 303 ? -12.708 -11.751 5.481 1.00 91.44 303 ILE A CA 1
ATOM 2467 C C . ILE A 1 303 ? -12.143 -12.974 6.204 1.00 91.44 303 ILE A C 1
ATOM 2469 O O . ILE A 1 303 ? -12.841 -13.941 6.506 1.00 91.44 303 ILE A O 1
ATOM 2473 N N . ARG A 1 304 ? -10.852 -12.920 6.525 1.00 94.06 304 ARG A N 1
ATOM 2474 C CA . ARG A 1 304 ? -10.146 -13.972 7.255 1.00 94.06 304 ARG A CA 1
ATOM 2475 C C . ARG A 1 304 ? -10.015 -13.614 8.729 1.00 94.06 304 ARG A C 1
ATOM 2477 O O . ARG A 1 304 ? -9.917 -12.450 9.111 1.00 94.06 304 ARG A O 1
ATOM 2484 N N . PHE A 1 305 ? -9.973 -14.637 9.567 1.00 92.56 305 PHE A N 1
ATOM 2485 C CA . PHE A 1 305 ? -9.692 -14.497 10.992 1.00 92.56 305 PHE A CA 1
ATOM 2486 C C . PHE A 1 305 ? -8.238 -14.869 11.286 1.00 92.56 305 PHE A C 1
ATOM 2488 O O . PHE A 1 305 ? -7.572 -15.514 10.474 1.00 92.56 305 PHE A O 1
ATOM 2495 N N . TYR A 1 306 ? -7.755 -14.461 12.457 1.00 90.62 306 TYR A N 1
ATOM 2496 C CA . TYR A 1 306 ? -6.383 -14.678 12.929 1.00 90.62 306 TYR A CA 1
ATOM 2497 C C . TYR A 1 306 ? -5.874 -16.129 12.804 1.00 90.62 306 TYR A C 1
ATOM 2499 O O . TYR A 1 306 ? -4.680 -16.336 12.619 1.00 90.62 306 TYR A O 1
ATOM 2507 N N . ASN A 1 307 ? -6.757 -17.129 12.880 1.00 90.62 307 ASN A N 1
ATOM 2508 C CA . ASN A 1 307 ? -6.414 -18.551 12.810 1.00 90.62 307 ASN A CA 1
ATOM 2509 C C . ASN A 1 307 ? -6.439 -19.136 11.384 1.00 90.62 307 ASN A C 1
ATOM 2511 O O . ASN A 1 307 ? -6.182 -20.326 11.220 1.00 90.62 307 ASN A O 1
ATOM 2515 N N . SER A 1 308 ? -6.725 -18.339 10.352 1.00 93.81 308 SER A N 1
ATOM 2516 C CA . SER A 1 308 ? -6.738 -18.792 8.956 1.00 93.81 308 SER A CA 1
ATOM 2517 C C . SER A 1 308 ? -5.353 -19.245 8.483 1.00 93.81 308 SER A C 1
ATOM 2519 O O . SER A 1 308 ? -4.332 -18.630 8.790 1.00 93.81 308 SER A O 1
ATOM 2521 N N . ASP A 1 309 ? -5.306 -20.310 7.691 1.00 93.06 309 ASP A N 1
ATOM 2522 C CA . ASP A 1 309 ? -4.074 -20.847 7.104 1.00 93.06 309 ASP A CA 1
ATOM 2523 C C . ASP A 1 309 ? -3.410 -19.875 6.133 1.00 93.06 309 ASP A C 1
ATOM 2525 O O . ASP A 1 309 ? -2.203 -19.645 6.216 1.00 93.06 309 ASP A O 1
ATOM 2529 N N . THR A 1 310 ? -4.196 -19.195 5.299 1.00 91.88 310 THR A N 1
ATOM 2530 C CA . THR A 1 310 ? -3.681 -18.156 4.397 1.00 91.88 310 THR A CA 1
ATOM 2531 C C . THR A 1 310 ? -3.090 -16.973 5.174 1.00 91.88 310 THR A C 1
ATOM 2533 O O . THR A 1 310 ? -2.096 -16.386 4.750 1.00 91.88 310 THR A O 1
ATOM 2536 N N . VAL A 1 311 ? -3.656 -16.641 6.344 1.00 95.44 311 VAL A N 1
ATOM 2537 C CA . VAL A 1 311 ? -3.120 -15.584 7.223 1.00 95.44 311 VAL A CA 1
ATOM 2538 C C . VAL A 1 311 ? -1.762 -15.999 7.779 1.00 95.44 311 VAL A C 1
ATOM 2540 O O . VAL A 1 311 ? -0.822 -15.212 7.696 1.00 95.44 311 VAL A O 1
ATOM 2543 N N . SER A 1 312 ? -1.625 -17.239 8.260 1.00 95.50 312 SER A N 1
ATOM 2544 C CA . SER A 1 312 ? -0.336 -17.796 8.693 1.00 95.50 312 SER A CA 1
ATOM 2545 C C . SER A 1 312 ? 0.701 -17.791 7.571 1.00 95.50 312 SER A C 1
ATOM 2547 O O . SER A 1 312 ? 1.843 -17.401 7.810 1.00 95.50 312 SER A O 1
ATOM 2549 N N . CYS A 1 313 ? 0.311 -18.151 6.344 1.00 93.75 313 CYS A N 1
ATOM 2550 C CA . CYS A 1 313 ? 1.208 -18.138 5.188 1.00 93.75 313 CYS A CA 1
ATOM 2551 C C . CYS A 1 313 ? 1.800 -16.747 4.942 1.00 93.75 313 CYS A C 1
ATOM 2553 O O . CYS A 1 313 ? 3.016 -16.601 4.840 1.00 93.75 313 CYS A O 1
ATOM 2555 N N . ILE A 1 314 ? 0.956 -15.712 4.898 1.00 94.81 314 ILE A N 1
ATOM 2556 C CA . ILE A 1 314 ? 1.413 -14.346 4.620 1.00 94.81 314 ILE A CA 1
ATOM 2557 C C . ILE A 1 314 ? 2.128 -13.726 5.823 1.00 94.81 314 ILE A C 1
ATOM 2559 O O . ILE A 1 314 ? 3.133 -13.036 5.639 1.00 94.81 314 ILE A O 1
ATOM 2563 N N . ALA A 1 315 ? 1.639 -13.949 7.044 1.00 96.75 315 ALA A N 1
ATOM 2564 C CA . ALA A 1 315 ? 2.251 -13.401 8.249 1.00 96.75 315 ALA A CA 1
ATOM 2565 C C . ALA A 1 315 ? 3.677 -13.938 8.431 1.00 96.75 315 ALA A C 1
ATOM 2567 O O . ALA A 1 315 ? 4.590 -13.147 8.635 1.00 96.75 315 ALA A O 1
ATOM 2568 N N . ASN A 1 316 ? 3.898 -15.246 8.255 1.00 96.69 316 ASN A N 1
ATOM 2569 C CA . ASN A 1 316 ? 5.215 -15.867 8.440 1.00 96.69 316 ASN A CA 1
ATOM 2570 C C . ASN A 1 316 ? 6.245 -15.504 7.362 1.00 96.69 316 ASN A C 1
ATOM 2572 O O . ASN A 1 316 ? 7.443 -15.675 7.594 1.00 96.69 316 ASN A O 1
ATOM 2576 N N . LEU A 1 317 ? 5.836 -14.907 6.233 1.00 95.44 317 LEU A N 1
ATOM 2577 C CA . LEU A 1 317 ? 6.794 -14.275 5.319 1.00 95.44 317 LEU A CA 1
ATOM 2578 C C . LEU A 1 317 ? 7.653 -13.236 6.055 1.00 95.44 317 LEU A C 1
ATOM 2580 O O . LEU A 1 317 ? 8.797 -13.030 5.670 1.00 95.44 317 LEU A O 1
ATOM 2584 N N . SER A 1 318 ? 7.156 -12.603 7.124 1.00 96.19 318 SER A N 1
ATOM 2585 C CA . SER A 1 318 ? 7.913 -11.599 7.877 1.00 96.19 318 SER A CA 1
ATOM 2586 C C . SER A 1 318 ? 9.205 -12.143 8.494 1.00 96.19 318 SER A C 1
ATOM 2588 O O . SER A 1 318 ? 10.136 -11.383 8.754 1.00 96.19 318 SER A O 1
ATOM 2590 N N . LEU A 1 319 ? 9.279 -13.462 8.690 1.00 95.94 319 LEU A N 1
ATOM 2591 C CA . LEU A 1 319 ? 10.441 -14.165 9.224 1.00 95.94 319 LEU A CA 1
ATOM 2592 C C . LEU A 1 319 ? 11.447 -14.563 8.138 1.00 95.94 319 LEU A C 1
ATOM 2594 O O . LEU A 1 319 ? 12.551 -14.991 8.466 1.00 95.94 319 LEU A O 1
ATOM 2598 N N . LEU A 1 320 ? 11.120 -14.426 6.854 1.00 94.69 320 LEU A N 1
ATOM 2599 C CA . LEU A 1 320 ? 12.033 -14.725 5.750 1.00 94.69 320 LEU A CA 1
ATOM 2600 C C . LEU A 1 320 ? 12.939 -13.540 5.408 1.00 94.69 320 LEU A C 1
ATOM 2602 O O . LEU A 1 320 ? 12.594 -12.377 5.643 1.00 94.69 320 LEU A O 1
ATOM 2606 N N . SER A 1 321 ? 14.104 -13.842 4.827 1.00 92.38 321 SER A N 1
ATOM 2607 C CA . SER A 1 321 ? 14.959 -12.807 4.240 1.00 92.38 321 SER A CA 1
ATOM 2608 C C . SER A 1 321 ? 14.302 -12.215 2.984 1.00 92.38 321 SER A C 1
ATOM 2610 O O . SER A 1 321 ? 13.394 -12.814 2.407 1.00 92.38 321 SER A O 1
ATOM 2612 N N . MET A 1 322 ? 14.736 -11.027 2.553 1.00 88.00 322 MET A N 1
ATOM 2613 C CA . MET A 1 322 ? 14.232 -10.433 1.306 1.00 88.00 322 MET A CA 1
ATOM 2614 C C . MET A 1 322 ? 14.545 -11.320 0.094 1.00 88.00 322 MET A C 1
ATOM 2616 O O . MET A 1 322 ? 13.701 -11.486 -0.779 1.00 88.00 322 MET A O 1
ATOM 2620 N N . GLU A 1 323 ? 15.734 -11.921 0.069 1.00 86.94 323 GLU A N 1
ATOM 2621 C CA . GLU A 1 323 ? 16.150 -12.830 -0.997 1.00 86.94 323 GLU A CA 1
ATOM 2622 C C . GLU A 1 323 ? 15.235 -14.060 -1.065 1.00 86.94 323 GLU A C 1
ATOM 2624 O O . GLU A 1 323 ? 14.739 -14.399 -2.137 1.00 86.94 323 GLU A O 1
ATOM 2629 N N . ASP A 1 324 ? 14.929 -14.667 0.089 1.00 89.56 324 ASP A N 1
ATOM 2630 C CA . ASP A 1 324 ? 14.023 -15.819 0.151 1.00 89.56 324 ASP A CA 1
ATOM 2631 C C . ASP A 1 324 ? 12.620 -15.452 -0.367 1.00 89.56 324 ASP A C 1
ATOM 2633 O O . ASP A 1 324 ? 12.003 -16.212 -1.110 1.00 89.56 324 ASP A O 1
ATOM 2637 N N . LYS A 1 325 ? 12.110 -14.264 -0.005 1.00 89.50 325 LYS A N 1
ATOM 2638 C CA . LYS A 1 325 ? 10.803 -13.770 -0.474 1.00 89.50 325 LYS A CA 1
ATOM 2639 C C . LYS A 1 325 ? 10.772 -13.587 -1.992 1.00 89.50 325 LYS A C 1
ATOM 2641 O O . LYS A 1 325 ? 9.795 -13.985 -2.621 1.00 89.50 325 LYS A O 1
ATOM 2646 N N . ASN A 1 326 ? 11.829 -13.012 -2.568 1.00 84.75 326 ASN A N 1
ATOM 2647 C CA . ASN A 1 326 ? 11.941 -12.787 -4.011 1.00 84.75 326 ASN A CA 1
ATOM 2648 C C . ASN A 1 326 ? 12.036 -14.098 -4.803 1.00 84.75 326 ASN A C 1
ATOM 2650 O O . ASN A 1 326 ? 11.543 -14.164 -5.922 1.00 84.75 326 ASN A O 1
ATOM 2654 N N . LYS A 1 327 ? 12.634 -15.150 -4.233 1.00 83.56 327 LYS A N 1
ATOM 2655 C CA . LYS A 1 327 ? 12.661 -16.481 -4.861 1.00 83.56 327 LYS A CA 1
ATOM 2656 C C . LYS A 1 327 ? 11.311 -17.199 -4.765 1.00 83.56 327 LYS A C 1
ATOM 2658 O O . LYS A 1 327 ? 10.918 -17.880 -5.704 1.00 83.56 327 LYS A O 1
ATOM 2663 N N . LEU A 1 328 ? 10.581 -17.015 -3.659 1.00 81.00 328 LEU A N 1
ATOM 2664 C CA . LEU A 1 328 ? 9.241 -17.588 -3.456 1.00 81.00 328 LEU A CA 1
ATOM 2665 C C . LEU A 1 328 ? 8.170 -16.982 -4.356 1.00 81.00 328 LEU A C 1
ATOM 2667 O O . LEU A 1 328 ? 7.274 -17.686 -4.822 1.00 81.00 328 LEU A O 1
ATOM 2671 N N . ILE A 1 329 ? 8.227 -15.664 -4.534 1.00 74.69 329 ILE A N 1
ATOM 2672 C CA . ILE A 1 329 ? 7.337 -14.915 -5.413 1.00 74.69 329 ILE A CA 1
ATOM 2673 C C . ILE A 1 329 ? 8.239 -14.155 -6.379 1.00 74.69 329 ILE A C 1
ATOM 2675 O O . ILE A 1 329 ? 8.672 -13.041 -6.066 1.00 74.69 329 ILE A O 1
ATOM 2679 N N . PRO A 1 330 ? 8.557 -14.785 -7.516 1.00 61.75 330 PRO A N 1
ATOM 2680 C CA . PRO A 1 330 ? 9.435 -14.216 -8.519 1.00 61.75 330 PRO A CA 1
ATOM 2681 C C . PRO A 1 330 ? 8.898 -12.878 -9.010 1.00 61.75 330 PRO A C 1
ATOM 2683 O O . PRO A 1 330 ? 7.687 -12.662 -9.093 1.00 61.75 330 PRO A O 1
ATOM 2686 N N . GLU A 1 331 ? 9.818 -11.984 -9.361 1.00 56.03 331 GLU A N 1
ATOM 2687 C CA . GLU A 1 331 ? 9.487 -10.646 -9.849 1.00 56.03 331 GLU A CA 1
ATOM 2688 C C . GLU A 1 331 ? 8.858 -10.663 -11.255 1.00 56.03 331 GLU A C 1
ATOM 2690 O O . GLU A 1 331 ? 8.333 -9.649 -11.691 1.00 56.03 331 GLU A O 1
ATOM 2695 N N . THR A 1 332 ? 8.870 -11.797 -11.958 1.00 52.72 332 THR A N 1
ATOM 2696 C CA . THR A 1 332 ? 8.292 -11.995 -13.295 1.00 52.72 332 THR A CA 1
ATOM 2697 C C . THR A 1 332 ? 7.537 -13.325 -13.362 1.00 52.72 332 THR A C 1
ATOM 2699 O O . THR A 1 332 ? 7.753 -14.216 -12.539 1.00 52.72 332 THR A O 1
ATOM 2702 N N . ASP A 1 333 ? 6.621 -13.476 -14.325 1.00 51.94 333 ASP A N 1
ATOM 2703 C CA . ASP A 1 333 ? 5.937 -14.754 -14.546 1.00 51.94 333 ASP A CA 1
ATOM 2704 C C . ASP A 1 333 ? 6.968 -15.837 -14.898 1.00 51.94 333 ASP A C 1
ATOM 2706 O O . ASP A 1 333 ? 7.496 -15.873 -16.008 1.00 51.94 333 ASP A O 1
ATOM 2710 N N . ILE A 1 334 ? 7.255 -16.738 -13.953 1.00 46.12 334 ILE A N 1
ATOM 2711 C CA . ILE A 1 334 ? 8.010 -17.955 -14.257 1.00 46.12 334 ILE A CA 1
ATOM 2712 C C . ILE A 1 334 ? 7.107 -18.866 -15.104 1.00 46.12 334 ILE A C 1
ATOM 2714 O O . ILE A 1 334 ? 5.952 -19.092 -14.710 1.00 46.12 334 ILE A O 1
ATOM 2718 N N . PRO A 1 335 ? 7.611 -19.421 -16.226 1.00 42.59 335 PRO A N 1
ATOM 2719 C CA . PRO A 1 335 ? 6.924 -20.460 -16.987 1.00 42.59 335 PRO A CA 1
ATOM 2720 C C . PRO A 1 335 ? 6.379 -21.557 -16.063 1.00 42.59 335 PRO A C 1
ATOM 2722 O O . PRO A 1 335 ? 7.037 -21.948 -15.096 1.00 42.59 335 PRO A O 1
ATOM 2725 N N . LEU A 1 336 ? 5.168 -22.058 -16.338 1.00 45.62 336 LEU A N 1
ATOM 2726 C CA . LEU A 1 336 ? 4.490 -23.057 -15.492 1.00 45.62 336 LEU A CA 1
ATOM 2727 C C . LEU A 1 336 ? 5.346 -24.314 -15.220 1.00 45.62 336 LEU A C 1
ATOM 2729 O O . LEU A 1 336 ? 5.126 -25.009 -14.228 1.00 45.62 336 LEU A O 1
ATOM 2733 N N . ASP A 1 337 ? 6.340 -24.551 -16.067 1.00 44.66 337 ASP A N 1
ATOM 2734 C CA . ASP A 1 337 ? 7.113 -25.777 -16.215 1.00 44.66 337 ASP A CA 1
ATOM 2735 C C . ASP A 1 337 ? 8.188 -25.974 -15.120 1.00 44.66 337 ASP A C 1
ATOM 2737 O O . ASP A 1 337 ? 8.729 -27.067 -14.983 1.00 44.66 337 ASP A O 1
ATOM 2741 N N . LEU A 1 338 ? 8.473 -24.950 -14.299 1.00 47.97 338 LEU A N 1
ATOM 2742 C CA . LEU A 1 338 ? 9.457 -25.001 -13.197 1.00 47.97 338 LEU A CA 1
ATOM 2743 C C . LEU A 1 338 ? 8.830 -25.197 -11.798 1.00 47.97 338 LEU A C 1
ATOM 2745 O O . LEU A 1 338 ? 9.538 -25.216 -10.793 1.00 47.97 338 LEU A O 1
ATOM 2749 N N . ARG A 1 339 ? 7.502 -25.360 -11.693 1.00 51.09 339 ARG A N 1
ATOM 2750 C CA . ARG A 1 339 ? 6.762 -25.438 -10.409 1.00 51.09 339 ARG A CA 1
ATOM 2751 C C . ARG A 1 339 ? 6.801 -26.809 -9.707 1.00 51.09 339 ARG A C 1
ATOM 2753 O O . ARG A 1 339 ? 5.931 -27.094 -8.887 1.00 51.09 339 ARG A O 1
ATOM 2760 N N . GLY A 1 340 ? 7.763 -27.668 -10.042 1.00 49.56 340 GLY A N 1
ATOM 2761 C CA . GLY A 1 340 ? 7.779 -29.073 -9.615 1.00 49.56 340 GLY A CA 1
ATOM 2762 C C . GLY A 1 340 ? 8.697 -29.417 -8.439 1.00 49.56 340 GLY A C 1
ATOM 2763 O O . GLY A 1 340 ? 8.476 -30.439 -7.794 1.00 49.56 340 GLY A O 1
ATOM 2764 N N . GLU A 1 341 ? 9.710 -28.600 -8.141 1.00 56.38 341 GLU A N 1
ATOM 2765 C CA . GLU A 1 341 ? 10.677 -28.903 -7.078 1.00 56.38 341 GLU A CA 1
ATOM 2766 C C . GLU A 1 341 ? 10.375 -28.120 -5.795 1.00 56.38 341 GLU A C 1
ATOM 2768 O O . GLU A 1 341 ? 10.057 -26.929 -5.826 1.00 56.38 341 GLU A O 1
ATOM 2773 N N . GLU A 1 342 ? 10.473 -28.788 -4.640 1.00 65.00 342 GLU A N 1
ATOM 2774 C CA . GLU A 1 342 ? 10.337 -28.131 -3.340 1.00 65.00 342 GLU A CA 1
ATOM 2775 C C . GLU A 1 342 ? 11.485 -27.133 -3.128 1.00 65.00 342 GLU A C 1
ATOM 2777 O O . GLU A 1 342 ? 12.562 -27.491 -2.642 1.00 65.00 342 GLU A O 1
ATOM 2782 N N . MET A 1 343 ? 11.232 -25.866 -3.450 1.00 78.44 343 MET A N 1
ATOM 2783 C CA . MET A 1 343 ? 12.175 -24.774 -3.224 1.00 78.44 343 MET A CA 1
ATOM 2784 C C . MET A 1 343 ? 12.587 -24.711 -1.738 1.00 78.44 343 MET A C 1
ATOM 2786 O O . MET A 1 343 ? 11.719 -24.783 -0.854 1.00 78.44 343 MET A O 1
ATOM 2790 N N . PRO A 1 344 ? 13.887 -24.569 -1.416 1.00 86.50 344 PRO A N 1
ATOM 2791 C CA . PRO A 1 344 ? 14.357 -24.519 -0.030 1.00 86.50 344 PRO A CA 1
ATOM 2792 C C . PRO A 1 344 ? 13.717 -23.369 0.761 1.00 86.50 344 PRO A C 1
ATOM 2794 O O . PRO A 1 344 ? 13.442 -23.506 1.954 1.00 86.50 344 PRO A O 1
ATOM 2797 N N . GLU A 1 345 ? 13.401 -22.261 0.099 1.00 89.06 345 GLU A N 1
ATOM 2798 C CA . GLU A 1 345 ? 12.701 -21.114 0.668 1.00 89.06 345 GLU A CA 1
ATOM 2799 C C . GLU A 1 345 ? 11.269 -21.475 1.091 1.00 89.06 345 GLU A C 1
ATOM 2801 O O . GLU A 1 345 ? 10.810 -21.045 2.154 1.00 89.06 345 GLU A O 1
ATOM 2806 N N . MET A 1 346 ? 10.583 -22.329 0.320 1.00 87.81 346 MET A N 1
ATOM 2807 C CA . MET A 1 346 ? 9.235 -22.811 0.647 1.00 87.81 346 MET A CA 1
ATOM 2808 C C . MET A 1 346 ? 9.271 -23.729 1.865 1.00 87.81 346 MET A C 1
ATOM 2810 O O . MET A 1 346 ? 8.435 -23.604 2.760 1.00 87.81 346 MET A O 1
ATOM 2814 N N . LYS A 1 347 ? 10.297 -24.584 1.971 1.00 89.56 347 LYS A N 1
ATOM 2815 C CA . LYS A 1 347 ? 10.519 -25.409 3.171 1.00 89.56 347 LYS A CA 1
ATOM 2816 C C . LYS A 1 347 ? 10.745 -24.551 4.411 1.00 89.56 347 LYS A C 1
ATOM 2818 O O . LYS A 1 347 ? 10.181 -24.836 5.465 1.00 89.56 347 LYS A O 1
ATOM 2823 N N . ARG A 1 348 ? 11.530 -23.473 4.297 1.00 93.00 348 ARG A N 1
ATOM 2824 C CA . ARG A 1 348 ? 11.756 -22.530 5.407 1.00 93.00 348 ARG A CA 1
ATOM 2825 C C . ARG A 1 348 ? 10.462 -21.850 5.839 1.00 93.00 348 ARG A C 1
ATOM 2827 O O . ARG A 1 348 ? 10.204 -21.776 7.038 1.00 93.00 348 ARG A O 1
ATOM 2834 N N . LEU A 1 349 ? 9.641 -21.396 4.890 1.00 93.62 349 LEU A N 1
ATOM 2835 C CA . LEU A 1 349 ? 8.327 -20.831 5.197 1.00 93.62 349 LEU A CA 1
ATOM 2836 C C . LEU A 1 349 ? 7.437 -21.853 5.914 1.00 93.62 349 LEU A C 1
ATOM 2838 O O . LEU A 1 349 ? 6.862 -21.547 6.958 1.00 93.62 349 LEU A O 1
ATOM 2842 N N . LEU A 1 350 ? 7.382 -23.082 5.397 1.00 92.69 350 LEU A N 1
ATOM 2843 C CA . LEU A 1 350 ? 6.623 -24.179 5.988 1.00 92.69 350 LEU A CA 1
ATOM 2844 C C . LEU A 1 350 ? 7.082 -24.490 7.418 1.00 92.69 350 LEU A C 1
ATOM 2846 O O . LEU A 1 350 ? 6.244 -24.737 8.280 1.00 92.69 350 LEU A O 1
ATOM 2850 N N . HIS A 1 351 ? 8.387 -24.441 7.703 1.00 94.44 351 HIS A N 1
ATOM 2851 C CA . HIS A 1 351 ? 8.907 -24.612 9.062 1.00 94.44 351 HIS A CA 1
ATOM 2852 C C . HIS A 1 351 ? 8.394 -23.529 10.017 1.00 94.44 351 HIS A C 1
ATOM 2854 O O . HIS A 1 351 ? 7.983 -23.856 11.128 1.00 94.44 351 HIS A O 1
ATOM 2860 N N . PHE A 1 352 ? 8.374 -22.261 9.594 1.00 95.75 352 PHE A N 1
ATOM 2861 C CA . PHE A 1 352 ? 7.835 -21.179 10.422 1.00 95.75 352 PHE A CA 1
ATOM 2862 C C . PHE A 1 352 ? 6.337 -21.341 10.677 1.00 95.75 352 PHE A C 1
ATOM 2864 O O . PHE A 1 352 ? 5.898 -21.219 11.817 1.00 95.75 352 PHE A O 1
ATOM 2871 N N . ILE A 1 353 ? 5.566 -21.708 9.652 1.00 95.31 353 ILE A N 1
ATOM 2872 C CA . ILE A 1 353 ? 4.131 -21.969 9.808 1.00 95.31 353 ILE A CA 1
ATOM 2873 C C . ILE A 1 353 ? 3.901 -23.159 10.746 1.00 95.31 353 ILE A C 1
ATOM 2875 O O . ILE A 1 353 ? 3.069 -23.081 11.644 1.00 95.31 353 ILE A O 1
ATOM 2879 N N . ARG A 1 354 ? 4.665 -24.249 10.603 1.00 95.88 354 ARG A N 1
ATOM 2880 C CA . ARG A 1 354 ? 4.537 -25.434 11.466 1.00 95.88 354 ARG A CA 1
ATOM 2881 C C . ARG A 1 354 ? 4.965 -25.196 12.909 1.00 95.88 354 ARG A C 1
ATOM 2883 O O . ARG A 1 354 ? 4.486 -25.903 13.791 1.00 95.88 354 ARG A O 1
ATOM 2890 N N . ALA A 1 355 ? 5.811 -24.199 13.164 1.00 94.31 355 ALA A N 1
ATOM 2891 C CA . ALA A 1 355 ? 6.157 -23.802 14.524 1.00 94.31 355 ALA A CA 1
ATOM 2892 C C . ALA A 1 355 ? 4.943 -23.243 15.292 1.00 94.31 355 ALA A C 1
ATOM 2894 O O . ALA A 1 355 ? 4.828 -23.493 16.489 1.00 94.31 355 ALA A O 1
ATOM 2895 N N . GLU A 1 356 ? 4.021 -22.537 14.622 1.00 94.12 356 GLU A N 1
ATOM 2896 C CA . GLU A 1 356 ? 2.757 -22.073 15.226 1.00 94.12 356 GLU A CA 1
ATOM 2897 C C . GLU A 1 356 ? 1.567 -23.022 14.983 1.00 94.12 356 GLU A C 1
ATOM 2899 O O . GLU A 1 356 ? 0.630 -23.062 15.778 1.00 94.12 356 GLU A O 1
ATOM 2904 N N . LYS A 1 357 ? 1.597 -23.810 13.902 1.00 94.38 357 LYS A N 1
ATOM 2905 C CA . LYS A 1 357 ? 0.555 -24.770 13.506 1.00 94.38 357 LYS A CA 1
ATOM 2906 C C . LYS A 1 357 ? 1.177 -26.123 13.137 1.00 94.38 357 LYS A C 1
ATOM 2908 O O . LYS A 1 357 ? 1.336 -26.416 11.952 1.00 94.38 357 LYS A O 1
ATOM 2913 N N . PRO A 1 358 ? 1.496 -26.994 14.114 1.00 93.62 358 PRO A N 1
ATOM 2914 C CA . PRO A 1 358 ? 2.176 -28.268 13.847 1.00 93.62 358 PRO A CA 1
ATOM 2915 C C . PRO A 1 358 ? 1.442 -29.195 12.866 1.00 93.62 358 PRO A C 1
ATOM 2917 O O . PRO A 1 358 ? 2.070 -30.006 12.193 1.00 93.62 358 PRO A O 1
ATOM 2920 N N . TYR A 1 359 ? 0.119 -29.050 12.766 1.00 91.31 359 TYR A N 1
ATOM 2921 C CA . TYR A 1 359 ? -0.757 -29.805 11.869 1.00 91.31 359 TYR A CA 1
ATOM 2922 C C . TYR A 1 359 ? -0.837 -29.239 10.441 1.00 91.31 359 TYR A C 1
ATOM 2924 O O . TYR A 1 359 ? -1.561 -29.790 9.620 1.00 91.31 359 TYR A O 1
ATOM 2932 N N . PHE A 1 360 ? -0.148 -28.136 10.131 1.00 92.50 360 PHE A N 1
ATOM 2933 C CA . PHE A 1 360 ? -0.253 -27.490 8.825 1.00 92.50 360 PHE A CA 1
ATOM 2934 C C . PHE A 1 360 ? 0.286 -28.394 7.702 1.00 92.50 360 PHE A C 1
ATOM 2936 O O . PHE A 1 360 ? 1.467 -28.785 7.673 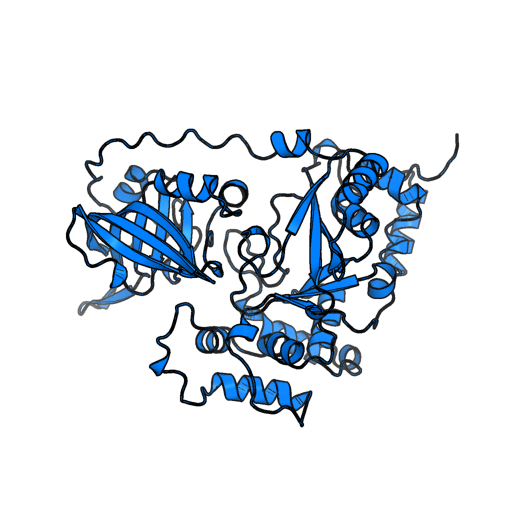1.00 92.50 360 PHE A O 1
ATOM 2943 N N . GLU A 1 361 ? -0.596 -28.712 6.759 1.00 86.31 361 GLU A N 1
ATOM 2944 C CA . GLU A 1 361 ? -0.289 -29.491 5.564 1.00 86.31 361 GLU A CA 1
ATOM 2945 C C . GLU A 1 361 ? 0.472 -28.640 4.544 1.00 86.31 361 GLU A C 1
ATOM 2947 O O . GLU A 1 361 ? 0.306 -27.426 4.481 1.00 86.31 361 GLU A O 1
ATOM 2952 N N . ASN A 1 362 ? 1.327 -29.259 3.725 1.00 82.75 362 ASN A N 1
ATOM 2953 C CA . ASN A 1 362 ? 2.096 -28.535 2.707 1.00 82.75 362 ASN A CA 1
ATOM 2954 C C . ASN A 1 362 ? 1.210 -28.151 1.501 1.00 82.75 362 ASN A C 1
ATOM 2956 O O . ASN A 1 362 ? 1.373 -28.678 0.407 1.00 82.75 362 ASN A O 1
ATOM 2960 N N . ALA A 1 363 ? 0.244 -27.260 1.729 1.00 79.38 363 ALA A N 1
ATOM 2961 C CA . ALA A 1 363 ? -0.767 -26.816 0.770 1.00 79.38 363 ALA A CA 1
ATOM 2962 C C . ALA A 1 363 ? -0.672 -25.302 0.486 1.00 79.38 363 ALA A C 1
ATOM 2964 O O . ALA A 1 363 ? -1.668 -24.644 0.187 1.00 79.38 363 ALA A O 1
ATOM 2965 N N . ILE A 1 364 ? 0.529 -24.723 0.614 1.00 82.56 364 ILE A N 1
ATOM 2966 C CA . ILE A 1 364 ? 0.760 -23.292 0.377 1.00 82.56 364 ILE A CA 1
ATOM 2967 C C . ILE A 1 364 ? 0.577 -23.001 -1.113 1.00 82.56 364 ILE A C 1
ATOM 2969 O O . ILE A 1 364 ? 1.304 -23.529 -1.952 1.00 82.56 364 ILE A O 1
ATOM 2973 N N . LEU A 1 365 ? -0.355 -22.108 -1.442 1.00 79.88 365 LEU A N 1
ATOM 2974 C CA . LEU A 1 365 ? -0.535 -21.607 -2.800 1.00 79.88 365 LEU A CA 1
ATOM 2975 C C . LEU A 1 365 ? 0.355 -20.368 -3.005 1.00 79.88 365 LEU A C 1
ATOM 2977 O O . LEU A 1 365 ? 0.100 -19.339 -2.376 1.00 79.88 365 LEU A O 1
ATOM 2981 N N . PRO A 1 366 ? 1.362 -20.389 -3.905 1.00 78.00 366 PRO A N 1
ATOM 2982 C CA . PRO A 1 366 ? 2.247 -19.235 -4.117 1.00 78.00 366 PRO A CA 1
ATOM 2983 C C . PRO A 1 366 ? 1.496 -17.952 -4.500 1.00 78.00 366 PRO A C 1
ATOM 2985 O O . PRO A 1 366 ? 1.883 -16.850 -4.119 1.00 78.00 366 PRO A O 1
ATOM 2988 N N . GLY A 1 367 ? 0.370 -18.093 -5.210 1.00 76.06 367 GLY A N 1
ATOM 2989 C CA . GLY A 1 367 ? -0.487 -16.971 -5.590 1.00 76.06 367 GLY A CA 1
ATOM 2990 C C . GLY A 1 367 ? -1.073 -16.210 -4.398 1.00 76.06 367 GLY A C 1
ATOM 2991 O O . GLY A 1 367 ? -1.271 -15.000 -4.515 1.00 76.06 367 GLY A O 1
ATOM 2992 N N . ASP A 1 368 ? -1.292 -16.881 -3.261 1.00 81.69 368 ASP A N 1
ATOM 2993 C CA . ASP A 1 368 ? -1.811 -16.260 -2.041 1.00 81.69 368 ASP A CA 1
ATOM 2994 C C . ASP A 1 368 ? -0.759 -15.414 -1.321 1.00 81.69 368 ASP A C 1
ATOM 2996 O O . ASP A 1 368 ? -1.098 -14.411 -0.696 1.00 81.69 368 ASP A O 1
ATOM 3000 N N . LEU A 1 369 ? 0.525 -15.750 -1.465 1.00 88.06 369 LEU A N 1
ATOM 3001 C CA . LEU A 1 369 ? 1.622 -15.053 -0.791 1.00 88.06 369 LEU A CA 1
ATOM 3002 C C . LEU A 1 369 ? 1.804 -13.597 -1.265 1.00 88.06 369 LEU A C 1
ATOM 3004 O O . LEU A 1 369 ? 2.459 -12.820 -0.574 1.00 88.06 369 LEU A O 1
ATOM 3008 N N . SER A 1 370 ? 1.211 -13.224 -2.407 1.00 86.38 370 SER A N 1
ATOM 3009 C CA . SER A 1 370 ? 1.212 -11.864 -2.981 1.00 86.38 370 SER A CA 1
ATOM 3010 C C . SER A 1 370 ? -0.141 -11.150 -2.872 1.00 86.38 370 SER A C 1
ATOM 3012 O O . SER A 1 370 ? -0.361 -10.124 -3.515 1.00 86.38 370 SER A O 1
ATOM 3014 N N . ARG A 1 371 ? -1.094 -11.691 -2.104 1.00 87.06 371 ARG A N 1
ATOM 3015 C CA . ARG A 1 371 ? -2.424 -11.084 -1.935 1.00 87.06 371 ARG A CA 1
ATOM 3016 C C . ARG A 1 371 ? -2.449 -10.089 -0.784 1.00 87.06 371 ARG A C 1
ATOM 3018 O O . ARG A 1 371 ? -1.592 -10.100 0.098 1.00 87.06 371 ARG A O 1
ATOM 3025 N N . ILE A 1 372 ? -3.474 -9.247 -0.787 1.00 91.12 372 ILE A N 1
ATOM 3026 C CA . ILE A 1 372 ? -3.860 -8.442 0.370 1.00 91.12 372 ILE A CA 1
ATOM 3027 C C . ILE A 1 372 ? -5.047 -9.150 1.012 1.00 91.12 372 ILE A C 1
ATOM 3029 O O . ILE A 1 372 ? -6.080 -9.324 0.369 1.00 91.12 372 ILE A O 1
ATOM 3033 N N . LEU A 1 373 ? -4.899 -9.582 2.263 1.00 91.44 373 LEU A N 1
ATOM 3034 C CA . LEU A 1 373 ? -5.980 -10.230 3.001 1.00 91.44 373 LEU A CA 1
ATOM 3035 C C . LEU A 1 373 ? -6.640 -9.247 3.950 1.00 91.44 373 LEU A C 1
ATOM 3037 O O . LEU A 1 373 ? -5.957 -8.540 4.689 1.00 91.44 373 LEU A O 1
ATOM 3041 N N . PHE A 1 374 ? -7.967 -9.271 3.991 1.00 92.81 374 PHE A N 1
ATOM 3042 C CA . PHE A 1 374 ? -8.710 -8.627 5.059 1.00 92.81 374 PHE A CA 1
ATOM 3043 C C . PHE A 1 374 ? -8.706 -9.534 6.292 1.00 92.81 374 PHE A C 1
ATOM 3045 O O . PHE A 1 374 ? -9.159 -10.676 6.216 1.00 92.81 374 PHE A O 1
ATOM 3052 N N . VAL A 1 375 ? -8.178 -9.052 7.418 1.00 92.81 375 VAL A N 1
ATOM 3053 C CA . VAL A 1 375 ? -7.963 -9.854 8.626 1.00 92.81 375 VAL A CA 1
ATOM 3054 C C . VAL A 1 375 ? -8.610 -9.213 9.847 1.00 92.81 375 VAL A C 1
ATOM 3056 O O . VAL A 1 375 ? -8.290 -8.090 10.242 1.00 92.81 375 VAL A O 1
ATOM 3059 N N . ARG A 1 376 ? -9.473 -9.983 10.512 1.00 90.19 376 ARG A N 1
ATOM 3060 C CA . ARG A 1 376 ? -9.929 -9.712 11.877 1.00 90.19 376 ARG A CA 1
ATOM 3061 C C . ARG A 1 376 ? -8.964 -10.357 12.869 1.00 90.19 376 ARG A C 1
ATOM 3063 O O . ARG A 1 376 ? -8.962 -11.576 13.060 1.00 90.19 376 ARG A O 1
ATOM 3070 N N . GLY A 1 377 ? -8.113 -9.522 13.463 1.00 83.50 377 GLY A N 1
ATOM 3071 C CA . GLY A 1 377 ? -7.215 -9.924 14.545 1.00 83.50 377 GLY A CA 1
ATOM 3072 C C . GLY A 1 377 ? -7.976 -10.222 15.840 1.00 83.50 377 GLY A C 1
ATOM 3073 O O . GLY A 1 377 ? -9.147 -9.861 15.986 1.00 83.50 377 GLY A O 1
ATOM 3074 N N . ARG A 1 378 ? -7.309 -10.861 16.806 1.00 83.62 378 ARG A N 1
ATOM 3075 C CA . ARG A 1 378 ? -7.860 -10.973 18.161 1.00 83.62 378 ARG A CA 1
ATOM 3076 C C . ARG A 1 378 ? -7.945 -9.584 18.787 1.00 83.62 378 ARG A C 1
ATOM 3078 O O . ARG A 1 378 ? -7.025 -8.776 18.657 1.00 83.62 378 ARG A O 1
ATOM 3085 N N . ILE A 1 379 ? -9.019 -9.324 19.526 1.00 74.62 379 ILE A N 1
ATOM 3086 C CA . ILE A 1 379 ? -9.145 -8.110 20.337 1.00 74.62 379 ILE A CA 1
ATOM 3087 C C . ILE A 1 379 ? -8.277 -8.297 21.588 1.00 74.62 379 ILE A C 1
ATOM 3089 O O . ILE A 1 379 ? -8.761 -8.643 22.658 1.00 74.62 379 ILE A O 1
ATOM 3093 N N . ALA A 1 380 ? -6.964 -8.144 21.422 1.00 68.44 380 ALA A N 1
ATOM 3094 C CA . ALA A 1 380 ? -5.986 -8.333 22.493 1.00 68.44 380 ALA A CA 1
ATOM 3095 C C . ALA A 1 380 ? -5.754 -7.059 23.324 1.00 68.44 380 ALA A C 1
ATOM 3097 O O . ALA A 1 380 ? -5.188 -7.123 24.410 1.00 68.44 380 ALA A O 1
ATOM 3098 N N . ASN A 1 381 ? -6.178 -5.894 22.822 1.00 71.31 381 ASN A N 1
ATOM 3099 C CA . ASN A 1 381 ? -5.967 -4.598 23.465 1.00 71.31 381 ASN A CA 1
ATOM 3100 C C . ASN A 1 381 ? -7.223 -3.720 23.334 1.00 71.31 381 ASN A C 1
ATOM 3102 O O . ASN A 1 381 ? -7.874 -3.708 22.285 1.00 71.31 381 ASN A O 1
ATOM 3106 N N . GLN A 1 382 ? -7.522 -2.944 24.382 1.00 73.50 382 GLN A N 1
ATOM 3107 C CA . GLN A 1 382 ? -8.616 -1.969 24.413 1.00 73.50 382 GLN A CA 1
ATOM 3108 C C . GLN A 1 382 ? -8.571 -0.983 23.237 1.00 73.50 382 GLN A C 1
ATOM 3110 O O . GLN A 1 382 ? -9.620 -0.628 22.715 1.00 73.50 382 GLN A O 1
ATOM 3115 N N . ARG A 1 383 ? -7.383 -0.600 22.743 1.00 77.56 383 ARG A N 1
ATOM 3116 C CA . ARG A 1 383 ? -7.247 0.275 21.564 1.00 77.56 383 ARG A CA 1
ATOM 3117 C C . ARG A 1 383 ? -7.906 -0.319 20.314 1.00 77.56 383 ARG A C 1
ATOM 3119 O O . ARG A 1 383 ? -8.593 0.397 19.595 1.00 77.56 383 ARG A O 1
ATOM 3126 N N . ILE A 1 384 ? -7.715 -1.615 20.060 1.00 74.25 384 ILE A N 1
ATOM 3127 C CA . ILE A 1 384 ? -8.298 -2.292 18.887 1.00 74.25 384 ILE A CA 1
ATOM 3128 C C . ILE A 1 384 ? -9.823 -2.344 19.024 1.00 74.25 384 ILE A C 1
ATOM 3130 O O . ILE A 1 384 ? -10.536 -2.090 18.053 1.00 74.25 384 ILE A O 1
ATOM 3134 N N . ALA A 1 385 ? -10.315 -2.604 20.241 1.00 78.31 385 ALA A N 1
ATOM 3135 C CA . ALA A 1 385 ? -11.743 -2.600 20.547 1.00 78.31 385 ALA A CA 1
ATOM 3136 C C . ALA A 1 385 ? -12.372 -1.216 20.309 1.00 78.31 385 ALA A C 1
ATOM 3138 O O . ALA A 1 385 ? -13.327 -1.102 19.544 1.00 78.31 385 ALA A O 1
ATOM 3139 N N . SER A 1 386 ? -11.797 -0.158 20.894 1.00 77.50 386 SER A N 1
ATOM 3140 C CA . SER A 1 386 ? -12.299 1.220 20.774 1.00 77.50 386 SER A CA 1
ATOM 3141 C C . SER A 1 386 ? -12.328 1.718 19.332 1.00 77.50 386 SER A C 1
ATOM 3143 O O . SER A 1 386 ? -13.203 2.490 18.950 1.00 77.50 386 SER A O 1
ATOM 3145 N N . GLN A 1 387 ? -11.382 1.262 18.511 1.00 80.69 387 GLN A N 1
ATOM 3146 C CA . GLN A 1 387 ? -11.275 1.668 17.114 1.00 80.69 387 GLN A CA 1
ATOM 3147 C C . GLN A 1 387 ? -12.137 0.816 16.179 1.00 80.69 387 GLN A C 1
ATOM 3149 O O . GLN A 1 387 ? -12.180 1.117 14.989 1.00 80.69 387 GLN A O 1
ATOM 3154 N N . SER A 1 388 ? -12.813 -0.233 16.674 1.00 82.31 388 SER A N 1
ATOM 3155 C CA . SER A 1 388 ? -13.462 -1.248 15.824 1.00 82.31 388 SER A CA 1
ATOM 3156 C C . SER A 1 388 ? -12.511 -1.727 14.715 1.00 82.31 388 SER A C 1
ATOM 3158 O O . SER A 1 388 ? -12.857 -1.734 13.530 1.00 82.31 388 SER A O 1
ATOM 3160 N N . GLY A 1 389 ? -11.263 -1.996 15.113 1.00 84.56 389 GLY A N 1
ATOM 3161 C CA . GLY A 1 389 ? -10.131 -2.164 14.211 1.00 84.56 389 GLY A CA 1
ATOM 3162 C C . GLY A 1 389 ? -10.098 -3.527 13.525 1.00 84.56 389 GLY A C 1
ATOM 3163 O O . GLY A 1 389 ? -10.347 -4.564 14.139 1.00 84.56 389 GLY A O 1
ATOM 3164 N N . ALA A 1 390 ? -9.730 -3.515 12.252 1.00 91.50 390 ALA A N 1
ATOM 3165 C CA . ALA A 1 390 ? -9.315 -4.672 11.477 1.00 91.50 390 ALA A CA 1
ATOM 3166 C C . ALA A 1 390 ? -8.051 -4.309 10.681 1.00 91.50 390 ALA A C 1
ATOM 3168 O O . ALA A 1 390 ? -7.581 -3.169 10.726 1.00 91.50 390 ALA A O 1
ATOM 3169 N N . PHE A 1 391 ? -7.475 -5.275 9.970 1.00 93.88 391 PHE A N 1
ATOM 3170 C CA . PHE A 1 391 ? -6.200 -5.082 9.288 1.00 93.88 391 PHE A CA 1
ATOM 3171 C C . PHE A 1 391 ? -6.259 -5.586 7.855 1.00 93.88 391 PHE A C 1
ATOM 3173 O O . PHE A 1 391 ? -6.827 -6.639 7.579 1.00 93.88 391 PHE A O 1
ATOM 3180 N N . LEU A 1 392 ? -5.600 -4.873 6.950 1.00 94.62 392 LEU A N 1
ATOM 3181 C CA . LEU A 1 392 ? -5.167 -5.439 5.682 1.00 94.62 392 LEU A CA 1
ATOM 3182 C C . LEU A 1 392 ? -3.763 -6.015 5.880 1.00 94.62 392 LEU A C 1
ATOM 3184 O O . LEU A 1 392 ? -2.841 -5.292 6.260 1.00 94.62 392 LEU A O 1
ATOM 3188 N N . LEU A 1 393 ? -3.604 -7.313 5.642 1.00 95.44 393 LEU A N 1
ATOM 3189 C CA . LEU A 1 393 ? -2.334 -8.027 5.710 1.00 95.44 393 LEU A CA 1
ATOM 3190 C C . LEU A 1 393 ? -1.754 -8.156 4.303 1.00 95.44 393 LEU A C 1
ATOM 3192 O O . LEU A 1 393 ? -2.336 -8.821 3.447 1.00 95.44 393 LEU A O 1
ATOM 3196 N N . PHE A 1 394 ? -0.605 -7.525 4.077 1.00 94.31 394 PHE A N 1
ATOM 3197 C CA . PHE A 1 394 ? 0.025 -7.472 2.763 1.00 94.31 394 PHE A CA 1
ATOM 3198 C C . PHE A 1 394 ? 1.013 -8.628 2.565 1.00 94.31 394 PHE A C 1
ATOM 3200 O O . PHE A 1 394 ? 1.941 -8.852 3.357 1.00 94.31 394 PHE A O 1
ATOM 3207 N N . GLY A 1 395 ? 0.797 -9.350 1.469 1.00 91.75 395 GLY A N 1
ATOM 3208 C CA . GLY A 1 395 ? 1.744 -10.272 0.866 1.00 91.75 395 GLY A CA 1
ATOM 3209 C C . GLY A 1 395 ? 2.978 -9.584 0.293 1.00 91.75 395 GLY A C 1
ATOM 3210 O O . GLY A 1 395 ? 3.067 -8.356 0.225 1.00 91.75 395 GLY A O 1
ATOM 3211 N N . HIS A 1 396 ? 3.947 -10.393 -0.125 1.00 89.19 396 HIS A N 1
ATOM 3212 C CA . HIS A 1 396 ? 5.134 -9.892 -0.811 1.00 89.19 396 HIS A CA 1
ATOM 3213 C C . HIS A 1 396 ? 4.772 -9.473 -2.242 1.00 89.19 396 HIS A C 1
ATOM 3215 O O . HIS A 1 396 ? 4.076 -10.205 -2.941 1.00 89.19 396 HIS A O 1
ATOM 3221 N N . GLU A 1 397 ? 5.206 -8.277 -2.652 1.00 83.75 397 GLU A N 1
ATOM 3222 C CA . GLU A 1 397 ? 4.899 -7.679 -3.967 1.00 83.75 397 GLU A CA 1
ATOM 3223 C C . GLU A 1 397 ? 3.390 -7.605 -4.289 1.00 83.75 397 GLU A C 1
ATOM 3225 O O . GLU A 1 397 ? 2.963 -7.792 -5.428 1.00 83.75 397 GLU A O 1
ATOM 3230 N N . ALA A 1 398 ? 2.562 -7.332 -3.274 1.00 84.00 398 ALA A N 1
ATOM 3231 C CA . ALA A 1 398 ? 1.120 -7.196 -3.448 1.00 84.00 398 ALA A CA 1
ATOM 3232 C C . ALA A 1 398 ? 0.736 -5.940 -4.253 1.00 84.00 398 ALA A C 1
ATOM 3234 O O . ALA A 1 398 ? 1.256 -4.847 -4.022 1.00 84.00 398 ALA A O 1
ATOM 3235 N N . VAL A 1 399 ? -0.219 -6.088 -5.177 1.00 80.94 399 VAL A N 1
ATOM 3236 C CA . VAL A 1 399 ? -0.743 -4.979 -5.991 1.00 80.94 399 VAL A CA 1
ATOM 3237 C C . VAL A 1 399 ? -1.593 -4.056 -5.121 1.00 80.94 399 VAL A C 1
ATOM 3239 O O . VAL A 1 399 ? -2.538 -4.503 -4.471 1.00 80.94 399 VAL A O 1
ATOM 3242 N N . LEU A 1 400 ? -1.265 -2.762 -5.113 1.00 82.75 400 LEU A N 1
ATOM 3243 C CA . LEU A 1 400 ? -1.951 -1.791 -4.264 1.00 82.75 400 LEU A CA 1
ATOM 3244 C C . LEU A 1 400 ? -3.416 -1.591 -4.690 1.00 82.75 400 LEU A C 1
ATOM 3246 O O . LEU A 1 400 ? -3.692 -1.511 -5.893 1.00 82.75 400 LEU A O 1
ATOM 3250 N N . PRO A 1 401 ? -4.346 -1.396 -3.734 1.00 79.81 401 PRO A N 1
ATOM 3251 C CA . PRO A 1 401 ? -5.762 -1.226 -4.057 1.00 79.81 401 PRO A CA 1
ATOM 3252 C C . PRO A 1 401 ? -6.080 0.004 -4.900 1.00 79.81 401 PRO A C 1
ATOM 3254 O O . PRO A 1 401 ? -6.947 -0.036 -5.766 1.00 79.81 401 PRO A O 1
ATOM 3257 N N . ASP A 1 402 ? -5.313 1.076 -4.705 1.00 77.56 402 ASP A N 1
ATOM 3258 C CA . ASP A 1 402 ? -5.479 2.326 -5.445 1.00 77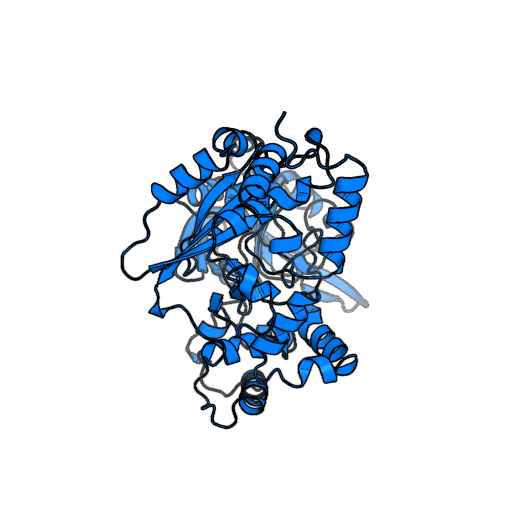.56 402 ASP A CA 1
ATOM 3259 C C . ASP A 1 402 ? -5.221 2.185 -6.966 1.00 77.56 402 ASP A C 1
ATOM 3261 O O . ASP A 1 402 ? -5.504 3.118 -7.713 1.00 77.56 402 ASP A O 1
ATOM 3265 N N . THR A 1 403 ? -4.674 1.054 -7.440 1.00 71.88 403 THR A N 1
ATOM 3266 C CA . THR A 1 403 ? -4.484 0.805 -8.882 1.00 71.88 403 THR A CA 1
ATOM 3267 C C . THR A 1 403 ? -5.794 0.580 -9.635 1.00 71.88 403 THR A C 1
ATOM 3269 O O . THR A 1 403 ? -5.826 0.737 -10.855 1.00 71.88 403 THR A O 1
ATOM 3272 N N . GLY A 1 404 ? -6.863 0.200 -8.927 1.00 75.31 404 GLY A N 1
ATOM 3273 C CA . GLY A 1 404 ? -8.144 -0.204 -9.513 1.00 75.31 404 GLY A CA 1
ATOM 3274 C C . GLY A 1 404 ? -8.171 -1.641 -10.049 1.00 75.31 404 GLY A C 1
ATOM 3275 O O . GLY A 1 404 ? -9.225 -2.100 -10.473 1.00 75.31 404 GLY A O 1
ATOM 3276 N N . HIS A 1 405 ? -7.045 -2.364 -10.001 1.00 73.62 405 HIS A N 1
ATOM 3277 C CA . HIS A 1 405 ? -6.913 -3.748 -10.495 1.00 73.62 405 HIS A CA 1
ATOM 3278 C C . HIS A 1 405 ? -6.491 -4.736 -9.403 1.00 73.62 405 HIS A C 1
ATOM 3280 O O . HIS A 1 405 ? -6.007 -5.830 -9.685 1.00 73.62 405 HIS A O 1
ATOM 3286 N N . SER A 1 406 ? -6.640 -4.343 -8.140 1.00 71.44 406 SER A N 1
ATOM 3287 C CA . SER A 1 406 ? -6.518 -5.277 -7.022 1.00 71.44 406 SER A CA 1
ATOM 3288 C C . SER A 1 406 ? -7.826 -6.047 -6.815 1.00 71.44 406 SER A C 1
ATOM 3290 O O . SER A 1 406 ? -8.881 -5.609 -7.268 1.00 71.44 406 SER A O 1
ATOM 3292 N N . ASP A 1 407 ? -7.781 -7.121 -6.024 1.00 67.44 407 ASP A N 1
ATOM 3293 C CA . ASP A 1 407 ? -8.983 -7.842 -5.570 1.00 67.44 407 ASP A CA 1
ATOM 3294 C C . ASP A 1 407 ? -9.927 -6.970 -4.701 1.00 67.44 407 ASP A C 1
ATOM 3296 O O . ASP A 1 407 ? -11.032 -7.395 -4.369 1.00 67.44 407 ASP A O 1
ATOM 3300 N N . LEU A 1 408 ? -9.495 -5.771 -4.288 1.00 75.62 408 LEU A N 1
ATOM 3301 C CA . LEU A 1 408 ? -10.221 -4.869 -3.397 1.00 75.62 408 LEU A CA 1
ATOM 3302 C C . LEU A 1 408 ? -10.796 -3.671 -4.162 1.00 75.62 408 LEU A C 1
ATOM 3304 O O . LEU A 1 408 ? -10.061 -2.907 -4.792 1.00 75.62 408 LEU A O 1
ATOM 3308 N N . ILE A 1 409 ? -12.108 -3.466 -4.030 1.00 77.31 409 ILE A N 1
ATOM 3309 C CA . ILE A 1 409 ? -12.804 -2.276 -4.531 1.00 77.31 409 ILE A CA 1
ATOM 3310 C C . ILE A 1 409 ? -12.662 -1.162 -3.492 1.00 77.31 409 ILE A C 1
ATOM 3312 O O . ILE A 1 409 ? -13.068 -1.326 -2.337 1.00 77.31 409 ILE A O 1
ATOM 3316 N N . VAL A 1 410 ? -12.091 -0.027 -3.906 1.00 85.94 410 VAL A N 1
ATOM 3317 C CA . VAL A 1 410 ? -11.839 1.120 -3.027 1.00 85.94 410 VAL A CA 1
ATOM 3318 C C . VAL A 1 410 ? -12.511 2.376 -3.561 1.00 85.94 410 VAL A C 1
ATOM 3320 O O . VAL A 1 410 ? -12.147 2.892 -4.614 1.00 85.94 410 VAL A O 1
ATOM 3323 N N . ASN A 1 411 ? -13.443 2.909 -2.776 1.00 88.38 411 ASN A N 1
ATOM 3324 C CA . ASN A 1 411 ? -14.034 4.226 -2.987 1.00 88.38 411 ASN A CA 1
ATOM 3325 C C . ASN A 1 411 ? -13.345 5.274 -2.106 1.00 88.38 411 ASN A C 1
ATOM 3327 O O . ASN A 1 411 ? -12.646 4.954 -1.142 1.00 88.38 411 ASN A O 1
ATOM 3331 N N . ARG A 1 412 ? -13.533 6.554 -2.436 1.00 90.75 412 ARG A N 1
ATOM 3332 C CA . ARG A 1 412 ? -12.842 7.663 -1.771 1.00 90.75 412 ARG A CA 1
ATOM 3333 C C . ARG A 1 412 ? -13.753 8.866 -1.560 1.00 90.75 412 ARG A C 1
ATOM 3335 O O . ARG A 1 412 ? -14.433 9.301 -2.487 1.00 90.75 412 ARG A O 1
ATOM 3342 N N . ILE A 1 413 ? -13.667 9.454 -0.369 1.00 94.06 413 ILE A N 1
ATOM 3343 C CA . ILE A 1 413 ? -14.263 10.749 -0.024 1.00 94.06 413 ILE A CA 1
ATOM 3344 C C . ILE A 1 413 ? -13.141 11.701 0.391 1.00 94.06 413 ILE A C 1
ATOM 3346 O O . ILE A 1 413 ? -12.405 11.404 1.327 1.00 94.06 413 ILE A O 1
ATOM 3350 N N . TYR A 1 414 ? -13.002 12.842 -0.284 1.00 95.38 414 TYR A N 1
ATOM 3351 C CA . TYR A 1 414 ? -12.030 13.868 0.106 1.00 95.38 414 TYR A CA 1
ATOM 3352 C C . TYR A 1 414 ? -12.530 14.670 1.306 1.00 95.38 414 TYR A C 1
ATOM 3354 O O . TYR A 1 414 ? -13.729 14.909 1.428 1.00 95.38 414 TYR A O 1
ATOM 3362 N N . VAL A 1 415 ? -11.617 15.130 2.159 1.00 96.06 415 VAL A N 1
ATOM 3363 C CA . VAL A 1 415 ? -11.934 15.846 3.402 1.00 96.06 415 VAL A CA 1
ATOM 3364 C C . VAL A 1 415 ? -11.081 17.107 3.530 1.00 96.06 415 VAL A C 1
ATOM 3366 O O . VAL A 1 415 ? -9.860 17.080 3.366 1.00 96.06 415 VAL A O 1
ATOM 3369 N N . SER A 1 416 ? -11.736 18.212 3.868 1.00 94.94 416 SER A N 1
ATOM 3370 C CA . SER A 1 416 ? -11.132 19.517 4.167 1.00 94.94 416 SER A CA 1
ATOM 3371 C C . SER A 1 416 ? -11.839 20.144 5.368 1.00 94.94 416 SER A C 1
ATOM 3373 O O . SER A 1 416 ? -12.796 19.561 5.872 1.00 94.94 416 SER A O 1
ATOM 3375 N N . ASN A 1 417 ? -11.418 21.330 5.807 1.00 94.25 417 ASN A N 1
ATOM 3376 C CA . ASN A 1 417 ? -11.956 21.978 7.004 1.00 94.25 417 ASN A CA 1
ATOM 3377 C C . ASN A 1 417 ? -11.799 21.097 8.265 1.00 94.25 417 ASN A C 1
ATOM 3379 O O . ASN A 1 417 ? -12.682 20.978 9.117 1.00 94.25 417 ASN A O 1
ATOM 3383 N N . LYS A 1 418 ? -10.648 20.428 8.367 1.00 94.62 418 LYS A N 1
ATOM 3384 C CA . LYS A 1 418 ? -10.387 19.349 9.326 1.00 94.62 418 LYS A CA 1
ATOM 3385 C C . LYS A 1 418 ? -10.492 19.788 10.788 1.00 94.62 418 LYS A C 1
ATOM 3387 O O . LYS A 1 418 ? -10.919 18.987 11.614 1.00 94.62 418 LYS A O 1
ATOM 3392 N N . LYS A 1 419 ? -10.143 21.037 11.127 1.00 92.44 419 LYS A N 1
ATOM 3393 C CA . LYS A 1 419 ? -10.279 21.556 12.502 1.00 92.44 419 LYS A CA 1
ATOM 3394 C C . LYS A 1 419 ? -11.735 21.656 12.947 1.00 92.44 419 LYS A C 1
ATOM 3396 O O . LYS A 1 419 ? -12.058 21.211 14.046 1.00 92.44 419 LYS A O 1
ATOM 3401 N N . ALA A 1 420 ? -12.613 22.189 12.099 1.00 93.06 420 ALA A N 1
ATOM 3402 C CA . ALA A 1 420 ? -14.041 22.255 12.399 1.00 93.06 420 ALA A CA 1
ATOM 3403 C C . ALA A 1 420 ? -14.635 20.846 12.550 1.00 93.06 420 ALA A C 1
ATOM 3405 O O . ALA A 1 420 ? -15.359 20.576 13.507 1.00 93.06 420 ALA A O 1
ATOM 3406 N N . ILE A 1 421 ? -14.234 19.913 11.678 1.00 95.88 421 ILE A N 1
ATOM 3407 C CA . ILE A 1 421 ? -14.636 18.505 11.775 1.00 95.88 421 ILE A CA 1
ATOM 3408 C C . ILE A 1 421 ? -14.180 17.879 13.102 1.00 95.88 421 ILE A C 1
ATOM 3410 O O . ILE A 1 421 ? -14.971 17.196 13.744 1.00 95.88 421 ILE A O 1
ATOM 3414 N N . LEU A 1 422 ? -12.948 18.130 13.566 1.00 93.75 422 LEU A N 1
ATOM 3415 C CA . LEU A 1 422 ? -12.489 17.646 14.878 1.00 93.75 422 LEU A CA 1
ATOM 3416 C C . LEU A 1 422 ? -13.349 18.179 16.031 1.00 93.75 422 LEU A C 1
ATOM 3418 O O . LEU A 1 422 ? -13.645 17.438 16.969 1.00 93.75 422 LEU A O 1
ATOM 3422 N N . GLN A 1 423 ? -13.779 19.442 15.964 1.00 91.69 423 GLN A N 1
ATOM 3423 C CA . GLN A 1 423 ? -14.674 20.022 16.968 1.00 91.69 423 GLN A CA 1
ATOM 3424 C C . GLN A 1 423 ? -16.054 19.350 16.950 1.00 91.69 423 GLN A C 1
ATOM 3426 O O . GLN A 1 423 ? -16.597 19.042 18.011 1.00 91.69 423 GLN A O 1
ATOM 3431 N N . GLU A 1 424 ? -16.615 19.089 15.766 1.00 94.94 424 GLU A N 1
ATOM 3432 C CA . GLU A 1 424 ? -17.874 18.351 15.609 1.00 94.94 424 GLU A CA 1
ATOM 3433 C C . GLU A 1 424 ? -17.761 16.907 16.123 1.00 94.94 424 GLU A C 1
ATOM 3435 O O . GLU A 1 424 ? -18.610 16.462 16.894 1.00 94.94 424 GLU A O 1
ATOM 3440 N N . LEU A 1 425 ? -16.686 16.195 15.771 1.00 94.56 425 LEU A N 1
ATOM 3441 C CA . LEU A 1 425 ? -16.408 14.832 16.238 1.00 94.56 425 LEU A CA 1
ATOM 3442 C C . LEU A 1 425 ? -16.278 14.760 17.762 1.00 94.56 425 LEU A C 1
ATOM 3444 O O . LEU A 1 425 ? -16.824 13.855 18.393 1.00 94.56 425 LEU A O 1
ATOM 3448 N N . SER A 1 426 ? -15.624 15.744 18.376 1.00 90.56 426 SER A N 1
ATOM 3449 C CA . SER A 1 426 ? -15.473 15.792 19.829 1.00 90.56 426 SER A CA 1
ATOM 3450 C C . SER A 1 426 ? -16.814 15.996 20.555 1.00 90.56 426 SER A C 1
ATOM 3452 O O . SER A 1 426 ? -17.032 15.408 21.618 1.00 90.56 426 SER A O 1
ATOM 3454 N N . ARG A 1 427 ? -17.780 16.718 19.955 1.00 91.38 427 ARG A N 1
ATOM 3455 C CA . ARG A 1 427 ? -19.170 16.792 20.467 1.00 91.38 427 ARG A CA 1
ATOM 3456 C C . ARG A 1 427 ? -19.883 15.437 20.425 1.00 91.38 427 ARG A C 1
ATOM 3458 O O . ARG A 1 427 ? -20.761 15.193 21.246 1.00 91.38 427 ARG A O 1
ATOM 3465 N N . LEU A 1 428 ? -19.480 14.554 19.512 1.00 91.50 428 LEU A N 1
ATOM 3466 C CA . LEU A 1 428 ? -19.935 13.162 19.420 1.00 91.50 428 LEU A CA 1
ATOM 3467 C C . LEU A 1 428 ? -19.088 12.199 20.275 1.00 91.50 428 LEU A C 1
ATOM 3469 O O . LEU A 1 428 ? -19.205 10.985 20.132 1.00 91.50 428 LEU A O 1
ATOM 3473 N N . ASN A 1 429 ? -18.240 12.724 21.169 1.00 88.94 429 ASN A N 1
ATOM 3474 C CA . ASN A 1 429 ? -17.320 11.968 22.025 1.00 88.94 429 ASN A CA 1
ATOM 3475 C C . ASN A 1 429 ? -16.252 11.157 21.256 1.00 88.94 429 ASN A C 1
ATOM 3477 O O . ASN A 1 429 ? -15.706 10.174 21.763 1.00 88.94 429 ASN A O 1
ATOM 3481 N N . ILE A 1 430 ? -15.919 11.585 20.036 1.00 90.56 430 ILE A N 1
ATOM 3482 C CA . ILE A 1 430 ? -14.840 11.020 19.222 1.00 90.56 430 ILE A CA 1
ATOM 3483 C C . ILE A 1 430 ? -13.633 11.944 19.344 1.00 90.56 430 ILE A C 1
ATOM 3485 O O . ILE A 1 430 ? -13.562 12.997 18.712 1.00 90.56 430 ILE A O 1
ATOM 3489 N N . LYS A 1 431 ? -12.704 11.562 20.219 1.00 87.44 431 LYS A N 1
ATOM 3490 C CA . LYS A 1 431 ? -11.578 12.391 20.655 1.00 87.44 431 LYS A CA 1
ATOM 3491 C C . LYS A 1 431 ? -10.373 11.516 21.024 1.00 87.44 431 LYS A C 1
ATOM 3493 O O . LYS A 1 431 ? -10.533 10.299 21.142 1.00 87.44 431 LYS A O 1
ATOM 3498 N N . PRO A 1 432 ? -9.169 12.088 21.214 1.00 85.19 432 PRO A N 1
ATOM 3499 C CA . PRO A 1 432 ? -7.964 11.290 21.419 1.00 85.19 432 PRO A CA 1
ATOM 3500 C C . PRO A 1 432 ? -8.077 10.261 22.556 1.00 85.19 432 PRO A C 1
ATOM 3502 O O . PRO A 1 432 ? -7.769 9.094 22.327 1.00 85.19 432 PRO A O 1
ATOM 3505 N N . SER A 1 433 ? -8.611 10.632 23.727 1.00 83.44 433 SER A N 1
ATOM 3506 C CA . SER A 1 433 ? -8.766 9.704 24.864 1.00 83.44 433 SER A CA 1
ATOM 3507 C C . SER A 1 433 ? -9.742 8.546 24.626 1.00 83.44 433 SER A C 1
ATOM 3509 O O . SER A 1 433 ? -9.577 7.480 25.216 1.00 83.44 433 SER A O 1
ATOM 3511 N N . THR A 1 434 ? -10.755 8.714 23.767 1.00 85.88 434 THR A N 1
ATOM 3512 C CA . THR A 1 434 ? -11.712 7.636 23.456 1.00 85.88 434 THR A CA 1
ATOM 3513 C C . THR A 1 434 ? -11.180 6.696 22.376 1.00 85.88 434 THR A C 1
ATOM 3515 O O . THR A 1 434 ? -11.444 5.495 22.418 1.00 85.88 434 THR A O 1
ATOM 3518 N N . ILE A 1 435 ? -10.370 7.218 21.449 1.00 85.25 435 ILE A N 1
ATOM 3519 C CA . ILE A 1 435 ? -9.704 6.450 20.386 1.00 85.25 435 ILE A CA 1
ATOM 3520 C C . ILE A 1 435 ? -8.466 5.705 20.901 1.00 85.25 435 ILE A C 1
ATOM 3522 O O . ILE A 1 435 ? -8.185 4.584 20.464 1.00 85.25 435 ILE A O 1
ATOM 3526 N N . TYR A 1 436 ? -7.727 6.313 21.826 1.00 82.94 436 TYR A N 1
ATOM 3527 C CA . TYR A 1 436 ? -6.538 5.762 22.462 1.00 82.94 436 TYR A CA 1
ATOM 3528 C C . TYR A 1 436 ? -6.772 5.698 23.977 1.00 82.94 436 TYR A C 1
ATOM 3530 O O . TYR A 1 436 ? -6.458 6.660 24.676 1.00 82.94 436 TYR A O 1
ATOM 3538 N N . PRO A 1 437 ? -7.292 4.574 24.509 1.00 72.69 437 PRO A N 1
ATOM 3539 C CA . PRO A 1 437 ? -7.689 4.448 25.919 1.00 72.69 437 PRO A CA 1
ATOM 3540 C C . PRO A 1 437 ? -6.509 4.396 26.922 1.00 72.69 437 PRO A C 1
ATOM 3542 O O . PRO A 1 437 ? -6.607 3.797 27.987 1.00 72.69 437 PRO A O 1
ATOM 3545 N N . GLY A 1 438 ? -5.372 5.017 26.599 1.00 75.25 438 GLY A N 1
ATOM 3546 C CA . GLY A 1 438 ? -4.193 5.101 27.454 1.00 75.25 438 GLY A CA 1
ATOM 3547 C C . GLY A 1 438 ? -4.222 6.304 28.399 1.00 75.25 438 GLY A C 1
ATOM 3548 O O . GLY A 1 438 ? -4.762 7.371 28.084 1.00 75.25 438 GLY A O 1
ATOM 3549 N N . ILE A 1 439 ? -3.566 6.150 29.552 1.00 77.75 439 ILE A N 1
ATOM 3550 C CA . ILE A 1 439 ? -3.416 7.233 30.533 1.00 77.75 439 ILE A CA 1
ATOM 3551 C C . ILE A 1 439 ? -2.662 8.433 29.946 1.00 77.75 439 ILE A C 1
ATOM 3553 O O . ILE A 1 439 ? -2.987 9.574 30.258 1.00 77.75 439 ILE A O 1
ATOM 3557 N N . GLU A 1 440 ? -1.708 8.181 29.046 1.00 78.75 440 GLU A N 1
ATOM 3558 C CA . GLU A 1 440 ? -0.914 9.220 28.389 1.00 78.75 440 GLU A CA 1
ATOM 3559 C C . GLU A 1 440 ? -1.778 10.168 27.560 1.00 78.75 440 GLU A C 1
ATOM 3561 O O . GLU A 1 440 ? -1.661 11.385 27.695 1.00 78.75 440 GLU A O 1
ATOM 3566 N N . GLU A 1 441 ? -2.672 9.627 26.729 1.00 80.44 441 GLU A N 1
ATOM 3567 C CA . GLU A 1 441 ? -3.505 10.454 25.856 1.00 80.44 441 GLU A CA 1
ATOM 3568 C C . GLU A 1 441 ? -4.559 11.215 26.662 1.00 80.44 441 GLU A C 1
ATOM 3570 O O . GLU A 1 441 ? -4.803 12.397 26.427 1.00 80.44 441 GLU A O 1
ATOM 3575 N N . THR A 1 442 ? -5.105 10.570 27.695 1.00 79.75 442 THR A N 1
ATOM 3576 C CA . THR A 1 442 ? -6.006 11.223 28.651 1.00 79.75 442 THR A CA 1
ATOM 3577 C C . THR A 1 442 ? -5.310 12.390 29.362 1.00 79.75 442 THR A C 1
ATOM 3579 O O . THR A 1 442 ? -5.887 13.469 29.493 1.00 79.75 442 THR A O 1
ATOM 3582 N N . ALA A 1 443 ? -4.053 12.219 29.785 1.00 80.81 443 ALA A N 1
ATOM 3583 C CA . ALA A 1 443 ? -3.275 13.277 30.425 1.00 80.81 443 ALA A CA 1
ATOM 3584 C C . ALA A 1 443 ? -2.969 14.441 29.464 1.00 80.81 443 ALA A C 1
ATOM 3586 O O . ALA A 1 443 ? -3.112 15.603 29.855 1.00 80.81 443 ALA A O 1
ATOM 3587 N N . ARG A 1 444 ? -2.600 14.152 28.205 1.00 80.38 444 ARG A N 1
ATOM 3588 C CA . ARG A 1 444 ? -2.385 15.181 27.168 1.00 80.38 444 ARG A CA 1
ATOM 3589 C C . ARG A 1 444 ? -3.651 15.991 26.902 1.00 80.38 444 ARG A C 1
ATOM 3591 O O . ARG A 1 444 ? -3.575 17.217 26.839 1.00 80.38 444 ARG A O 1
ATOM 3598 N N . GLU A 1 445 ? -4.803 15.333 26.798 1.00 76.62 445 GLU A N 1
ATOM 3599 C CA . GLU A 1 445 ? -6.097 16.003 26.617 1.00 76.62 445 GLU A CA 1
ATOM 3600 C C . GLU A 1 445 ? -6.407 16.940 27.794 1.00 76.62 445 GLU A C 1
ATOM 3602 O O . GLU A 1 445 ? -6.696 18.120 27.597 1.00 76.62 445 GLU A O 1
ATOM 3607 N N . ILE A 1 446 ? -6.270 16.457 29.035 1.00 80.06 446 ILE A N 1
ATOM 3608 C CA . ILE A 1 446 ? -6.494 17.282 30.233 1.00 80.06 446 ILE A CA 1
ATOM 3609 C C . ILE A 1 446 ? -5.573 18.512 30.232 1.00 80.06 446 ILE A C 1
ATOM 3611 O O . ILE A 1 446 ? -6.023 19.617 30.554 1.00 80.06 446 ILE A O 1
ATOM 3615 N N . ALA A 1 447 ? -4.306 18.349 29.845 1.00 80.81 447 ALA A N 1
ATOM 3616 C CA . ALA A 1 447 ? -3.354 19.451 29.754 1.00 80.81 447 ALA A CA 1
ATOM 3617 C C . ALA A 1 447 ? -3.770 20.495 28.699 1.00 80.81 447 ALA A C 1
ATOM 3619 O O . ALA A 1 447 ? -3.814 21.686 29.021 1.00 80.81 447 ALA A O 1
ATOM 3620 N N . ARG A 1 448 ? -4.140 20.067 27.481 1.00 77.06 448 ARG A N 1
ATOM 3621 C CA . ARG A 1 448 ? -4.627 20.955 26.401 1.00 77.06 448 ARG A CA 1
ATOM 3622 C C . ARG A 1 448 ? -5.874 21.731 26.820 1.00 77.06 448 ARG A C 1
ATOM 3624 O O . ARG A 1 448 ? -5.924 22.956 26.684 1.00 77.06 448 ARG A O 1
ATOM 3631 N N . ARG A 1 449 ? -6.846 21.043 27.429 1.00 75.19 449 ARG A N 1
ATOM 3632 C CA . ARG A 1 449 ? -8.067 21.667 27.959 1.00 75.19 449 ARG A CA 1
ATOM 3633 C C . ARG A 1 449 ? -7.760 22.729 29.011 1.00 75.19 449 ARG A C 1
ATOM 3635 O O . ARG A 1 449 ? -8.398 23.777 29.041 1.00 75.19 449 ARG A O 1
ATOM 3642 N N . THR A 1 450 ? -6.783 22.468 29.875 1.00 76.00 450 THR A N 1
ATOM 3643 C CA . THR A 1 450 ? -6.409 23.381 30.965 1.00 76.00 450 THR A CA 1
ATOM 3644 C C . THR A 1 450 ? -5.697 24.638 30.452 1.00 76.00 450 THR A C 1
ATOM 3646 O O . THR A 1 450 ? -5.888 25.710 31.020 1.00 76.00 450 THR A O 1
ATOM 3649 N N . LYS A 1 451 ? -4.940 24.546 29.350 1.00 71.94 451 LYS A N 1
ATOM 3650 C CA . LYS A 1 451 ? -4.289 25.698 28.698 1.00 71.94 451 LYS A CA 1
ATOM 3651 C C . LYS A 1 451 ? -5.243 26.613 27.918 1.00 71.94 451 LYS A C 1
ATOM 3653 O O . LYS A 1 451 ? -4.832 27.687 27.495 1.00 71.94 451 LYS A O 1
ATOM 3658 N N . GLY A 1 452 ? -6.497 26.204 27.708 1.00 64.06 452 GLY A N 1
ATOM 3659 C CA . GLY A 1 452 ? -7.444 26.929 26.853 1.00 64.06 452 GLY A CA 1
ATOM 3660 C C . GLY A 1 452 ? -7.206 26.736 25.350 1.00 64.06 452 GLY A C 1
ATOM 3661 O O . GLY A 1 452 ? -7.839 27.414 24.548 1.00 64.06 452 GLY A O 1
ATOM 3662 N N . GLU A 1 453 ? -6.328 25.801 24.970 1.00 59.88 453 GLU A N 1
ATOM 3663 C CA . GLU A 1 453 ? -6.053 25.416 23.576 1.00 59.88 453 GLU A CA 1
ATOM 3664 C C . GLU A 1 453 ? -7.210 24.583 22.981 1.00 59.88 453 GLU A C 1
ATOM 3666 O O . GLU A 1 453 ? -7.408 24.553 21.769 1.00 59.88 453 GLU A O 1
ATOM 3671 N N . GLU A 1 454 ? -8.040 23.975 23.837 1.00 55.91 454 GLU A N 1
ATOM 3672 C CA . GLU A 1 454 ? -9.312 23.351 23.468 1.00 55.91 454 GLU A CA 1
ATOM 3673 C C . GLU A 1 454 ? -10.497 24.175 23.996 1.00 55.91 454 GLU A C 1
ATOM 3675 O O . GLU A 1 454 ? -10.877 24.083 25.166 1.00 55.91 454 GLU A O 1
ATOM 3680 N N . ILE A 1 455 ? -11.157 24.941 23.120 1.00 50.22 455 ILE A N 1
ATOM 3681 C CA . ILE A 1 455 ? -12.506 25.463 23.391 1.00 50.22 455 ILE A CA 1
ATOM 3682 C C . ILE A 1 455 ? -13.499 24.321 23.137 1.00 50.22 455 ILE A C 1
ATOM 3684 O O . ILE A 1 455 ? -14.209 24.297 22.134 1.00 50.22 455 ILE A O 1
ATOM 3688 N N . LEU A 1 456 ? -13.514 23.319 24.014 1.00 49.00 456 LEU A N 1
ATOM 3689 C CA . LEU A 1 456 ? -14.393 22.159 23.887 1.00 49.00 456 LEU A CA 1
ATOM 3690 C C . LEU A 1 456 ? -15.394 22.102 25.042 1.00 49.00 456 LEU A C 1
ATOM 3692 O O . LEU A 1 456 ? -15.035 22.036 26.216 1.00 49.00 456 LEU A O 1
ATOM 3696 N N . ASN A 1 457 ? -16.675 22.132 24.669 1.00 42.88 457 ASN A N 1
ATOM 3697 C CA . ASN A 1 457 ? -17.851 21.942 25.523 1.00 42.88 457 ASN A CA 1
ATOM 3698 C C . ASN A 1 457 ? -18.091 22.982 26.630 1.00 42.88 457 ASN A C 1
ATOM 3700 O O . ASN A 1 457 ? -18.648 22.654 27.676 1.00 42.88 457 ASN A O 1
ATOM 3704 N N . ARG A 1 458 ? -17.775 24.260 26.395 1.00 38.56 458 ARG A N 1
ATOM 3705 C CA . ARG A 1 458 ? -18.530 25.337 27.054 1.00 38.56 458 ARG A CA 1
ATOM 3706 C C . ARG A 1 458 ? -19.621 25.797 26.101 1.00 38.56 458 ARG A C 1
ATOM 3708 O O . ARG A 1 458 ? -19.345 26.504 25.137 1.00 38.56 458 ARG A O 1
ATOM 3715 N N . VAL A 1 459 ? -20.846 25.339 26.357 1.00 33.38 459 VAL A N 1
ATOM 3716 C CA . VAL A 1 459 ? -22.047 26.008 25.848 1.00 33.38 459 VAL A CA 1
ATOM 3717 C C . VAL A 1 459 ? -21.922 27.473 26.276 1.00 33.38 459 VAL A C 1
ATOM 3719 O O . VAL A 1 459 ? -21.683 27.735 27.457 1.00 33.38 459 VAL A O 1
ATOM 3722 N N . LYS A 1 460 ? -21.952 28.394 25.312 1.00 33.62 460 LYS A N 1
ATOM 3723 C CA . LYS A 1 460 ? -22.169 29.810 25.612 1.00 33.62 460 LYS A CA 1
ATOM 3724 C C . LYS A 1 460 ? -23.631 30.020 25.955 1.00 33.62 460 LYS A C 1
ATOM 3726 O O . LYS A 1 460 ? -24.463 29.420 25.238 1.00 33.62 460 LYS A O 1
#

Radius of gyration: 24.51 Å; chains: 1; bounding box: 68×60×68 Å